Protein AF-A0A2H6IEL9-F1 (afdb_monomer)

Radius of gyration: 27.55 Å; Cα contacts (8 Å, |Δi|>4): 1570; chains: 1; bounding box: 62×49×128 Å

Sequence (530 aa):
MIEFIKCFLIVVLFSIAGIVEAHVATIDAKTCSREDVQAAIDAANDGDTVKVPAGECTWTAQVKIGEIIWTTPATYKSKRITLQGAGTDKTIITDEIPKNGREAEILLRAFGVEGKSFRITGFTIRGGATDIGWNGAIAIGGTSKSWRIDHIKFENLKTRAIRIGGNTYGVIDHNIFNLSTSAIYASYSGDSSWNSPLSLGTEEAVYMEDNVFDFASAASSASIDAGGGARYVFRYNMTNSTAINHGTETTGRSRSAFSYEVYNNTFANTQEWWSAMHFRGGTGVIFNNTLTGYGALAHVANYRDSTVFKFWGACDGTSPYDRNDGITYDSGTHSGTDASRNLVDNRREWNPDQWRGYSLHNTVTGNSGIILSNTQNTITTASNQYATSLTFNNGDGYKILRASVCLDQVGRSTGNLLSNYDPPLPQEWPQQILAPLYEWSNTLNGVNADIKSDSPHIRKNRDFYTIPDSRVGPLSALPPTCIPYEGYFATDENTLYKCTAPDTWTAYYTPYKYPHPLTVNNPPRRLRFE

Structure (mmCIF, N/CA/C/O backbone):
data_AF-A0A2H6IEL9-F1
#
_entry.id   AF-A0A2H6IEL9-F1
#
loop_
_atom_site.group_PDB
_atom_site.id
_atom_site.type_symbol
_atom_site.label_atom_id
_atom_site.label_alt_id
_atom_site.label_comp_id
_atom_site.label_asym_id
_atom_site.label_entity_id
_atom_site.label_seq_id
_atom_site.pdbx_PDB_ins_code
_atom_site.Cartn_x
_atom_site.Cartn_y
_atom_site.Cartn_z
_atom_site.occupancy
_atom_site.B_iso_or_equiv
_atom_site.auth_seq_id
_atom_site.auth_comp_id
_atom_site.auth_asym_id
_atom_site.auth_atom_id
_atom_site.pdbx_PDB_model_num
ATOM 1 N N . MET A 1 1 ? -28.987 9.474 -82.285 1.00 34.88 1 MET A N 1
ATOM 2 C CA . MET A 1 1 ? -27.638 9.964 -82.634 1.00 34.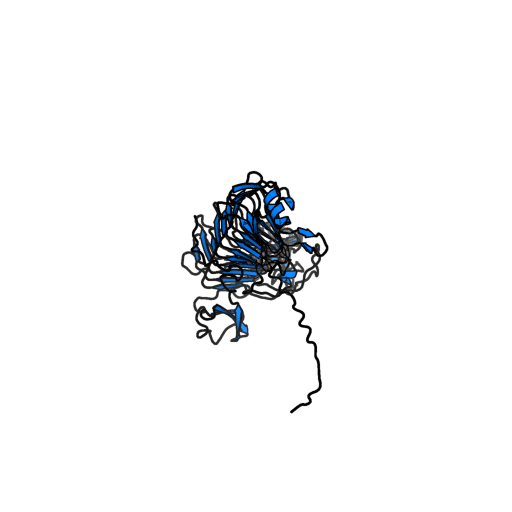88 1 MET A CA 1
ATOM 3 C C . MET A 1 1 ? -27.501 11.321 -81.967 1.00 34.88 1 MET A C 1
ATOM 5 O O . MET A 1 1 ? -28.300 12.158 -82.342 1.00 34.88 1 MET A O 1
ATOM 9 N N . ILE A 1 2 ? -26.575 11.487 -81.004 1.00 35.62 2 ILE A N 1
ATOM 10 C CA . ILE A 1 2 ? -26.086 12.787 -80.471 1.00 35.62 2 ILE A CA 1
ATOM 11 C C . ILE A 1 2 ? -27.204 13.660 -79.837 1.00 35.62 2 ILE A C 1
ATOM 13 O O . ILE A 1 2 ? -28.034 14.223 -80.533 1.00 35.62 2 ILE A O 1
ATOM 17 N N . GLU A 1 3 ? -27.408 13.633 -78.513 1.00 33.41 3 GLU A N 1
ATOM 18 C CA . GLU A 1 3 ? -26.955 14.615 -77.484 1.00 33.41 3 GLU A CA 1
ATOM 19 C C . GLU A 1 3 ? -28.117 14.766 -76.455 1.00 33.41 3 GLU A C 1
ATOM 21 O O . GLU A 1 3 ? -29.193 14.221 -76.695 1.00 33.41 3 GLU A O 1
ATOM 26 N N . PHE A 1 4 ? -28.036 15.416 -75.283 1.00 32.44 4 PHE A N 1
ATOM 27 C CA . PHE A 1 4 ? -26.963 16.147 -74.584 1.00 32.44 4 PHE A CA 1
ATOM 28 C C . PHE A 1 4 ? -27.165 15.960 -73.060 1.00 32.44 4 PHE A C 1
ATOM 30 O O . PHE A 1 4 ? -28.302 16.043 -72.596 1.00 32.44 4 PHE A O 1
ATOM 37 N N . ILE A 1 5 ? -26.104 15.808 -72.253 1.00 33.78 5 ILE A N 1
ATOM 38 C CA . ILE A 1 5 ? -26.165 15.998 -70.785 1.00 33.78 5 ILE A CA 1
ATOM 39 C C . ILE A 1 5 ? -25.068 16.983 -70.370 1.00 33.78 5 ILE A C 1
ATOM 41 O O . ILE A 1 5 ? -23.898 16.795 -70.698 1.00 33.78 5 ILE A O 1
ATOM 45 N N . LYS A 1 6 ? -25.458 18.065 -69.684 1.00 36.19 6 LYS A N 1
ATOM 46 C CA . LYS A 1 6 ? -24.548 19.129 -69.237 1.00 36.19 6 LYS A CA 1
ATOM 47 C C . LYS A 1 6 ? -23.913 18.806 -67.885 1.00 36.19 6 LYS A C 1
ATOM 49 O O . LYS A 1 6 ? -24.546 18.233 -67.005 1.00 36.19 6 LYS A O 1
ATOM 54 N N . CYS A 1 7 ? -22.664 19.238 -67.750 1.00 36.44 7 CYS A N 1
ATOM 55 C CA . CYS A 1 7 ? -21.798 19.076 -66.590 1.00 36.44 7 CYS A CA 1
ATOM 56 C C . CYS A 1 7 ? -22.432 19.478 -65.249 1.00 36.44 7 CYS A C 1
ATOM 58 O O . CYS A 1 7 ? -23.007 20.558 -65.135 1.00 36.44 7 CYS A O 1
ATOM 60 N N . PHE A 1 8 ? -22.101 18.720 -64.203 1.00 33.97 8 PHE A N 1
ATOM 61 C CA . PHE A 1 8 ? -21.690 19.306 -62.926 1.00 33.97 8 PHE A CA 1
ATOM 62 C C . PHE A 1 8 ? -20.418 18.599 -62.451 1.00 33.97 8 PHE A C 1
ATOM 64 O O . PHE A 1 8 ? -20.431 17.410 -62.146 1.00 33.97 8 PHE A O 1
ATOM 71 N N . LEU A 1 9 ? -19.299 19.326 -62.449 1.00 32.19 9 LEU A N 1
ATOM 72 C CA . LEU A 1 9 ? -18.000 18.811 -62.023 1.00 32.19 9 LEU A CA 1
ATOM 73 C C . LEU A 1 9 ? -17.809 19.141 -60.536 1.00 32.19 9 LEU A C 1
ATOM 75 O O . LEU A 1 9 ? -17.421 20.257 -60.199 1.00 32.19 9 LEU A O 1
ATOM 79 N N . ILE A 1 10 ? -18.084 18.186 -59.646 1.00 38.53 10 ILE A N 1
ATOM 80 C CA . ILE A 1 10 ? -17.691 18.294 -58.234 1.00 38.53 10 ILE A CA 1
ATOM 81 C C . ILE A 1 10 ? -16.346 17.588 -58.078 1.00 38.53 10 ILE A C 1
ATOM 83 O O . ILE A 1 10 ? -16.268 16.361 -58.068 1.00 38.53 10 ILE A O 1
ATOM 87 N N . VAL A 1 11 ? -15.275 18.375 -57.967 1.00 38.69 11 VAL A N 1
ATOM 88 C CA . VAL A 1 11 ? -13.944 17.864 -57.627 1.00 38.69 11 VAL A CA 1
ATOM 89 C C . VAL A 1 11 ? -13.924 17.550 -56.133 1.00 38.69 11 VAL A C 1
ATOM 91 O O . VAL A 1 11 ? -13.719 18.434 -55.303 1.00 38.69 11 VAL A O 1
ATOM 94 N N . VAL A 1 12 ? -14.143 16.282 -55.784 1.00 39.91 12 VAL A N 1
ATOM 95 C CA . VAL A 1 12 ? -13.892 15.787 -54.427 1.00 39.91 12 VAL A CA 1
ATOM 96 C C . VAL A 1 12 ? -12.384 15.620 -54.261 1.00 39.91 12 VAL A C 1
ATOM 98 O O . VAL A 1 12 ? -11.801 14.617 -54.669 1.00 39.91 12 VAL A O 1
ATOM 101 N N . LEU A 1 13 ? -11.747 16.627 -53.664 1.00 37.31 13 LEU A N 1
ATOM 102 C CA . LEU A 1 13 ? -10.375 16.534 -53.174 1.00 37.31 13 LEU A CA 1
ATOM 103 C C . LEU A 1 13 ? -10.335 15.547 -52.000 1.00 37.31 13 LEU A C 1
ATOM 105 O O . LEU A 1 13 ? -10.542 15.923 -50.848 1.00 37.31 13 LEU A O 1
ATOM 109 N N . PHE A 1 14 ? -10.058 14.277 -52.300 1.00 39.41 14 PHE A N 1
ATOM 110 C CA . PHE A 1 14 ? -9.622 13.316 -51.292 1.00 39.41 14 PHE A CA 1
ATOM 111 C C . PHE A 1 14 ? -8.250 13.749 -50.771 1.00 39.41 14 PHE A C 1
ATOM 113 O O . PHE A 1 14 ? -7.213 13.462 -51.370 1.00 39.41 14 PHE A O 1
ATOM 120 N N . SER A 1 15 ? -8.243 14.438 -49.632 1.00 41.94 15 SER A N 1
ATOM 121 C CA . SER A 1 15 ? -7.056 14.569 -48.800 1.00 41.94 15 SER A CA 1
ATOM 122 C C . SER A 1 15 ? -6.688 13.183 -48.272 1.00 41.94 15 SER A C 1
ATOM 124 O O . SER A 1 15 ? -7.213 12.721 -47.260 1.00 41.94 15 SER A O 1
ATOM 126 N N . ILE A 1 16 ? -5.772 12.513 -48.975 1.00 45.97 16 ILE A N 1
ATOM 127 C CA . ILE A 1 16 ? -5.085 11.324 -48.468 1.00 45.97 16 ILE A CA 1
ATOM 128 C C . ILE A 1 16 ? -4.233 11.788 -47.284 1.00 45.97 16 ILE A C 1
ATOM 130 O O . ILE A 1 16 ? -3.074 12.173 -47.433 1.00 45.97 16 ILE A O 1
ATOM 134 N N . ALA A 1 17 ? -4.836 11.790 -46.095 1.00 45.81 17 ALA A N 1
ATOM 135 C CA . ALA A 1 17 ? -4.100 11.834 -44.849 1.00 45.81 17 ALA A CA 1
ATOM 136 C C . ALA A 1 17 ? -3.273 10.548 -44.798 1.00 45.81 17 ALA A C 1
ATOM 138 O O . ALA A 1 17 ? -3.814 9.465 -44.574 1.00 45.81 17 ALA A O 1
ATOM 139 N N . GLY A 1 18 ? -1.978 10.667 -45.093 1.00 39.03 18 GLY A N 1
ATOM 140 C CA . GLY A 1 18 ? -1.058 9.545 -45.016 1.00 39.03 18 GLY A CA 1
ATOM 141 C C . GLY A 1 18 ? -1.117 8.958 -43.613 1.00 39.03 18 GLY A C 1
ATOM 142 O O . GLY A 1 18 ? -0.762 9.632 -42.646 1.00 39.03 18 GLY A O 1
ATOM 143 N N . ILE A 1 19 ? -1.579 7.712 -43.510 1.00 45.88 19 ILE A N 1
ATOM 144 C CA . ILE A 1 19 ? -1.422 6.921 -42.296 1.00 45.88 19 ILE A CA 1
ATOM 145 C C . ILE A 1 19 ? 0.081 6.693 -42.173 1.00 45.88 19 ILE A C 1
ATOM 147 O O . ILE A 1 19 ? 0.647 5.848 -42.862 1.00 45.88 19 ILE A O 1
ATOM 151 N N . VAL A 1 20 ? 0.737 7.509 -41.350 1.00 43.00 20 VAL A N 1
ATOM 152 C CA . VAL A 1 20 ? 2.128 7.277 -40.976 1.00 43.00 20 VAL A CA 1
ATOM 153 C C . VAL A 1 20 ? 2.117 6.018 -40.123 1.00 43.00 20 VAL A C 1
ATOM 155 O O . VAL A 1 20 ? 1.720 6.059 -38.958 1.00 43.00 20 VAL A O 1
ATOM 158 N N . GLU A 1 21 ? 2.509 4.891 -40.714 1.00 47.22 21 GLU A N 1
ATOM 159 C CA . GLU A 1 21 ? 2.830 3.699 -39.941 1.00 47.22 21 GLU A CA 1
ATOM 160 C C . GLU A 1 21 ? 3.919 4.086 -38.941 1.00 47.22 21 GLU A C 1
ATOM 162 O O . GLU A 1 21 ? 5.030 4.473 -39.311 1.00 47.22 21 GLU A O 1
ATOM 167 N N . ALA A 1 22 ? 3.576 4.038 -37.654 1.00 48.12 22 ALA A N 1
ATOM 168 C CA . ALA A 1 22 ? 4.526 4.277 -36.584 1.00 48.12 22 ALA A CA 1
ATOM 169 C C . ALA A 1 22 ? 5.500 3.093 -36.540 1.00 48.12 22 ALA A C 1
ATOM 171 O O . ALA A 1 22 ? 5.264 2.107 -35.840 1.00 48.12 22 ALA A O 1
ATOM 172 N N . HIS A 1 23 ? 6.576 3.183 -37.324 1.00 57.41 23 HIS A N 1
ATOM 173 C CA . HIS A 1 23 ? 7.686 2.244 -37.278 1.00 57.41 23 HIS A CA 1
ATOM 174 C C . HIS A 1 23 ? 8.280 2.236 -35.867 1.00 57.41 23 HIS A C 1
ATOM 176 O O . HIS A 1 23 ? 9.040 3.126 -35.499 1.00 57.41 23 HIS A O 1
ATOM 182 N N . VAL A 1 24 ? 7.935 1.206 -35.095 1.00 79.75 24 VAL A N 1
ATOM 183 C CA . VAL A 1 24 ? 8.606 0.868 -33.840 1.00 79.75 24 VAL A CA 1
ATOM 184 C C . VAL A 1 24 ? 10.032 0.450 -34.182 1.00 79.75 24 VAL A C 1
ATOM 186 O O . VAL A 1 24 ? 10.249 -0.641 -34.716 1.00 79.75 24 VAL A O 1
ATOM 189 N N . ALA A 1 25 ? 11.005 1.317 -33.909 1.00 91.31 25 ALA A N 1
ATOM 190 C CA . ALA A 1 25 ? 12.402 0.995 -34.134 1.00 91.31 25 ALA A CA 1
ATOM 191 C C . ALA A 1 25 ? 12.947 0.123 -32.993 1.00 91.31 25 ALA A C 1
ATOM 193 O O . ALA A 1 25 ? 12.495 0.169 -31.845 1.00 91.31 25 ALA A O 1
ATOM 194 N N . THR A 1 26 ? 13.958 -0.680 -33.317 1.00 96.56 26 THR A N 1
ATOM 195 C CA . THR A 1 26 ? 14.862 -1.257 -32.320 1.00 96.56 26 THR A CA 1
ATOM 196 C C . THR A 1 26 ? 16.135 -0.424 -32.311 1.00 96.56 26 THR A C 1
ATOM 198 O O . THR A 1 26 ? 16.706 -0.174 -33.371 1.00 96.56 26 THR A O 1
ATOM 201 N N . ILE A 1 27 ? 16.575 -0.009 -31.127 1.00 97.88 27 ILE A N 1
ATOM 202 C CA . ILE A 1 27 ? 17.833 0.707 -30.920 1.00 97.88 27 ILE A CA 1
ATOM 203 C C . ILE A 1 27 ? 18.688 -0.143 -29.992 1.00 97.88 27 ILE A C 1
ATOM 205 O O . ILE A 1 27 ? 18.388 -0.285 -28.807 1.00 97.88 27 ILE A O 1
ATOM 209 N N . ASP A 1 28 ? 19.745 -0.729 -30.542 1.00 98.19 28 ASP A N 1
ATOM 210 C CA . ASP A 1 28 ? 20.682 -1.541 -29.777 1.00 98.19 28 ASP A CA 1
ATOM 211 C C . ASP A 1 28 ? 21.692 -0.631 -29.054 1.00 98.19 28 ASP A C 1
ATOM 213 O O . ASP A 1 28 ? 22.429 0.139 -29.676 1.00 98.19 28 ASP A O 1
ATOM 217 N N . ALA A 1 29 ? 21.745 -0.721 -27.724 1.00 98.56 29 ALA A N 1
ATOM 218 C CA . ALA A 1 29 ? 22.847 -0.177 -26.942 1.00 98.56 29 ALA A CA 1
ATOM 219 C C . ALA A 1 29 ? 24.124 -0.971 -27.265 1.00 98.56 29 ALA A C 1
ATOM 221 O O . ALA A 1 29 ? 24.096 -2.198 -27.353 1.00 98.56 29 ALA A O 1
ATOM 222 N N . LYS A 1 30 ? 25.264 -0.290 -27.438 1.00 98.31 30 LYS A N 1
ATOM 223 C CA . LYS A 1 30 ? 26.512 -0.953 -27.872 1.00 98.31 30 LYS A CA 1
ATOM 224 C C . LYS A 1 30 ? 27.025 -1.973 -26.853 1.00 98.31 30 LYS A C 1
ATOM 226 O O . LYS A 1 30 ? 27.619 -2.977 -27.233 1.00 98.31 30 LYS A O 1
ATOM 231 N N . THR A 1 31 ? 26.804 -1.705 -25.568 1.00 98.62 31 THR A N 1
ATOM 232 C CA . THR A 1 31 ? 27.129 -2.580 -24.437 1.00 98.62 31 THR A CA 1
ATOM 233 C C . THR A 1 31 ? 26.056 -2.431 -23.351 1.00 98.62 31 THR A C 1
ATOM 235 O O . THR A 1 31 ? 25.158 -1.597 -23.469 1.00 98.62 31 THR A O 1
ATOM 238 N N . CYS A 1 32 ? 26.157 -3.200 -22.263 1.00 98.50 32 CYS A N 1
ATOM 239 C CA . CYS A 1 32 ? 25.365 -2.966 -21.051 1.00 98.50 32 CYS A CA 1
ATOM 240 C C . CYS A 1 32 ? 25.847 -1.768 -20.205 1.00 98.50 32 CYS A C 1
ATOM 242 O O . CYS A 1 32 ? 25.329 -1.557 -19.105 1.00 98.50 32 CYS A O 1
ATOM 244 N N . SER A 1 33 ? 26.855 -1.008 -20.662 1.00 98.50 33 SER A N 1
ATOM 245 C CA . SER A 1 33 ? 27.382 0.134 -19.913 1.00 98.50 33 SER A CA 1
ATOM 246 C C . SER A 1 33 ? 26.310 1.204 -19.731 1.00 98.50 33 SER A C 1
ATOM 248 O O . SER A 1 33 ? 25.435 1.400 -20.578 1.00 98.50 33 SER A O 1
ATOM 250 N N . ARG A 1 34 ? 26.388 1.918 -18.610 1.00 97.94 34 ARG A N 1
ATOM 251 C CA . ARG A 1 34 ? 25.433 2.967 -18.259 1.00 97.94 34 ARG A CA 1
ATOM 252 C C . ARG A 1 34 ? 25.368 4.051 -19.343 1.00 97.94 34 ARG A C 1
ATOM 254 O O . ARG A 1 34 ? 24.288 4.542 -19.665 1.00 97.94 34 ARG A O 1
ATOM 261 N N . GLU A 1 35 ? 26.516 4.397 -19.915 1.00 98.50 35 GLU A N 1
ATOM 262 C CA . GLU A 1 35 ? 26.685 5.397 -20.972 1.00 98.50 35 GLU A CA 1
ATOM 263 C C . GLU A 1 35 ? 26.018 4.966 -22.283 1.00 98.50 35 GLU A C 1
ATOM 265 O O . GLU A 1 35 ? 25.249 5.743 -22.849 1.00 98.50 35 GLU A O 1
ATOM 270 N N . ASP A 1 36 ? 26.262 3.736 -22.750 1.00 98.75 36 ASP A N 1
ATOM 271 C CA . ASP A 1 36 ? 25.663 3.232 -23.993 1.00 98.75 36 ASP A CA 1
ATOM 272 C C . ASP A 1 36 ? 24.147 3.043 -23.861 1.00 98.75 36 ASP A C 1
ATOM 274 O O . ASP A 1 36 ? 23.402 3.351 -24.794 1.00 98.75 36 ASP A O 1
ATOM 278 N N . VAL A 1 37 ? 23.677 2.578 -22.698 1.00 98.75 37 VAL A N 1
ATOM 279 C CA . VAL A 1 37 ? 22.245 2.417 -22.413 1.00 98.75 37 VAL A CA 1
ATOM 280 C C . VAL A 1 37 ? 21.544 3.775 -22.354 1.00 98.75 37 VAL A C 1
ATOM 282 O O . VAL A 1 37 ? 20.491 3.935 -22.972 1.00 98.75 37 VAL A O 1
ATOM 285 N N . GLN A 1 38 ? 22.129 4.779 -21.688 1.00 98.44 38 GLN A N 1
ATOM 286 C CA . GLN A 1 38 ? 21.562 6.131 -21.688 1.00 98.44 38 GLN A CA 1
ATOM 287 C C . GLN A 1 38 ? 21.563 6.738 -23.097 1.00 98.44 38 GLN A C 1
ATOM 289 O O . GLN A 1 38 ? 20.543 7.277 -23.510 1.00 98.44 38 GLN A O 1
ATOM 294 N N . ALA A 1 39 ? 22.646 6.594 -23.867 1.00 98.56 39 ALA A N 1
ATOM 295 C CA . ALA A 1 39 ? 22.715 7.107 -25.237 1.00 98.56 39 ALA A CA 1
ATOM 296 C C . ALA A 1 39 ? 21.650 6.476 -26.158 1.00 98.56 39 ALA A C 1
ATOM 298 O O . ALA A 1 39 ? 21.043 7.176 -26.971 1.00 98.56 39 ALA A O 1
ATOM 299 N N . ALA A 1 40 ? 21.376 5.176 -26.005 1.00 98.56 40 ALA A N 1
ATOM 300 C CA . ALA A 1 40 ? 20.308 4.494 -26.733 1.00 98.56 40 ALA A CA 1
ATOM 301 C C . ALA A 1 40 ? 18.906 4.976 -26.305 1.00 98.56 40 ALA A C 1
ATOM 303 O O . ALA A 1 40 ? 18.053 5.220 -27.158 1.00 98.56 40 ALA A O 1
ATOM 304 N N . ILE A 1 41 ? 18.675 5.191 -25.002 1.00 98.25 41 ILE A N 1
ATOM 305 C CA . ILE A 1 41 ? 17.431 5.794 -24.490 1.00 98.25 41 ILE A CA 1
ATOM 306 C C . ILE A 1 41 ? 17.258 7.227 -25.001 1.00 98.25 41 ILE A C 1
ATOM 308 O O . ILE A 1 41 ? 16.149 7.608 -25.374 1.00 98.25 41 ILE A O 1
ATOM 312 N N . ASP A 1 42 ? 18.326 8.019 -25.062 1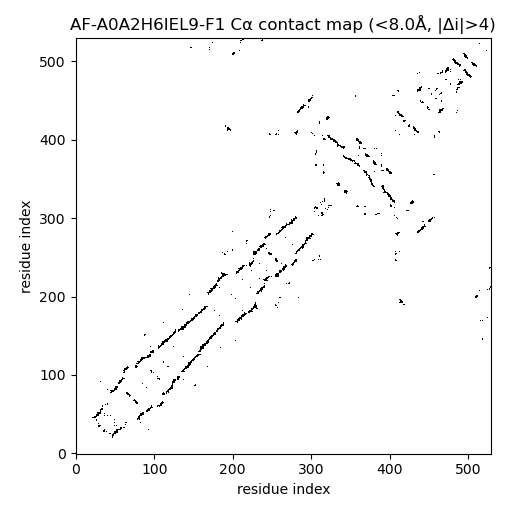.00 97.25 42 ASP A N 1
ATOM 313 C CA . ASP A 1 42 ? 18.295 9.408 -25.525 1.00 97.25 42 ASP A CA 1
ATOM 314 C C . ASP A 1 42 ? 17.981 9.497 -27.026 1.00 97.25 42 ASP A C 1
ATOM 316 O O . ASP A 1 42 ? 17.204 10.369 -27.425 1.00 97.25 42 ASP A O 1
ATOM 320 N N . ALA A 1 43 ? 18.466 8.542 -27.828 1.00 96.75 43 ALA A N 1
ATOM 321 C CA . ALA A 1 43 ? 18.144 8.400 -29.250 1.00 96.75 43 ALA A CA 1
ATOM 322 C C . ALA A 1 43 ? 16.715 7.884 -29.536 1.00 96.75 43 ALA A C 1
ATOM 324 O O . ALA A 1 43 ? 16.187 8.137 -30.618 1.00 96.75 43 ALA A O 1
ATOM 325 N N . ALA A 1 44 ? 16.082 7.181 -28.590 1.00 97.06 44 ALA A N 1
ATOM 326 C CA . ALA A 1 44 ? 14.779 6.540 -28.790 1.00 97.06 44 ALA A CA 1
ATOM 327 C C . ALA A 1 44 ? 13.588 7.505 -28.891 1.00 97.06 44 ALA A C 1
ATOM 329 O O . ALA A 1 44 ? 13.493 8.491 -28.154 1.00 97.06 44 ALA A O 1
ATOM 330 N N . ASN A 1 45 ? 12.630 7.176 -29.753 1.00 95.00 45 ASN A N 1
ATOM 331 C CA . ASN A 1 45 ? 11.356 7.870 -29.916 1.00 95.00 45 ASN A CA 1
ATOM 332 C C . ASN A 1 45 ? 10.218 7.131 -29.192 1.00 95.00 45 ASN A C 1
ATOM 334 O O . ASN A 1 45 ? 10.378 6.024 -28.678 1.00 95.00 45 ASN A O 1
ATOM 338 N N . ASP A 1 46 ? 9.041 7.757 -29.132 1.00 95.31 46 ASP A N 1
ATOM 339 C CA . ASP A 1 46 ? 7.847 7.114 -28.582 1.00 95.31 46 ASP A CA 1
ATOM 340 C C . ASP A 1 46 ? 7.406 5.934 -29.465 1.00 95.31 46 ASP A C 1
ATOM 342 O O . ASP A 1 46 ? 6.997 6.115 -30.608 1.00 95.31 46 ASP A O 1
ATOM 346 N N . GLY A 1 47 ? 7.423 4.730 -28.896 1.00 94.75 47 GLY A N 1
ATOM 347 C CA . GLY A 1 47 ? 7.141 3.459 -29.561 1.00 94.75 47 GLY A CA 1
ATOM 348 C C . GLY A 1 47 ? 8.333 2.500 -29.543 1.00 94.75 47 GLY A C 1
ATOM 349 O O . GLY A 1 47 ? 8.116 1.291 -29.533 1.00 94.75 47 GLY A O 1
ATOM 350 N N . ASP A 1 48 ? 9.562 3.019 -29.488 1.00 97.56 48 ASP A N 1
ATOM 351 C CA . ASP A 1 48 ? 10.782 2.244 -29.733 1.00 97.56 48 ASP A CA 1
ATOM 352 C C . ASP A 1 48 ? 11.123 1.231 -28.625 1.00 97.56 48 ASP A C 1
ATOM 354 O O . ASP A 1 48 ? 10.751 1.362 -27.452 1.00 97.56 48 ASP A O 1
ATOM 358 N N . THR A 1 49 ? 11.899 0.214 -29.005 1.00 98.12 49 THR A N 1
ATOM 359 C CA . THR A 1 49 ? 12.537 -0.724 -28.074 1.00 98.12 49 THR A CA 1
ATOM 360 C C . THR A 1 49 ? 14.038 -0.463 -28.009 1.00 98.12 49 THR A C 1
ATOM 362 O O . THR A 1 49 ? 14.747 -0.648 -28.996 1.00 98.12 49 THR A O 1
ATOM 365 N N . VAL A 1 50 ? 14.533 -0.090 -26.830 1.00 98.62 50 VAL A N 1
ATOM 366 C CA . VAL A 1 50 ? 15.965 -0.047 -26.525 1.00 98.62 50 VAL A CA 1
ATOM 367 C C . VAL A 1 50 ? 16.397 -1.435 -26.072 1.00 98.62 50 VAL A C 1
ATOM 369 O O . VAL A 1 50 ? 15.966 -1.898 -25.013 1.00 98.62 50 VAL A O 1
ATOM 372 N N . LYS A 1 51 ? 17.244 -2.099 -26.860 1.00 98.56 51 LYS A N 1
ATOM 373 C CA . LYS A 1 51 ? 17.819 -3.399 -26.504 1.00 98.56 51 LYS A CA 1
ATOM 374 C C . LYS A 1 51 ? 19.183 -3.221 -25.865 1.00 98.56 51 LYS A C 1
ATOM 376 O O . LYS A 1 51 ? 20.065 -2.583 -26.428 1.00 98.56 51 LYS A O 1
ATOM 381 N N . VAL A 1 52 ? 19.362 -3.826 -24.701 1.00 98.81 52 VAL A N 1
ATOM 382 C CA . VAL A 1 52 ? 20.634 -3.900 -23.991 1.00 98.81 52 VAL A CA 1
ATOM 383 C C . VAL A 1 52 ? 21.203 -5.306 -24.197 1.00 98.81 52 VAL A C 1
ATOM 385 O O . VAL A 1 52 ? 20.511 -6.283 -23.895 1.00 98.81 52 VAL A O 1
ATOM 388 N N . PRO A 1 53 ? 22.427 -5.451 -24.735 1.00 98.56 53 PRO A N 1
ATOM 389 C CA . PRO A 1 53 ? 22.998 -6.757 -25.036 1.00 98.56 53 PRO A CA 1
ATOM 390 C C . PRO A 1 53 ? 23.283 -7.564 -23.764 1.00 98.56 53 PRO A C 1
ATOM 392 O O . PRO A 1 53 ? 23.279 -7.045 -22.642 1.00 98.56 53 PRO A O 1
ATOM 395 N N . ALA A 1 54 ? 23.548 -8.858 -23.947 1.00 98.69 54 ALA A N 1
ATOM 396 C CA . ALA A 1 54 ? 24.060 -9.698 -22.874 1.00 98.69 54 ALA A CA 1
ATOM 397 C C . ALA A 1 54 ? 25.445 -9.201 -22.424 1.00 98.69 54 ALA A C 1
ATOM 399 O O . ALA A 1 54 ? 26.248 -8.745 -23.240 1.00 98.69 54 ALA A O 1
ATOM 400 N N . GLY A 1 55 ? 25.711 -9.293 -21.128 1.00 98.31 55 GLY A N 1
ATOM 401 C CA . GLY A 1 55 ? 26.914 -8.785 -20.489 1.00 98.31 55 GLY A CA 1
ATOM 402 C C . GLY A 1 55 ? 26.681 -8.485 -19.012 1.00 98.31 55 GLY A C 1
ATOM 403 O O . GLY A 1 55 ? 25.544 -8.370 -18.551 1.00 98.31 55 GLY A O 1
ATOM 404 N N . GLU A 1 56 ? 27.781 -8.344 -18.284 1.00 98.56 56 GLU A N 1
ATOM 405 C CA . GLU A 1 56 ? 27.800 -7.953 -16.880 1.00 98.56 56 GLU A CA 1
ATOM 406 C C . GLU A 1 56 ? 28.411 -6.556 -16.774 1.00 98.56 56 GLU A C 1
ATOM 408 O O . GLU A 1 56 ? 29.544 -6.332 -17.205 1.00 98.56 56 GLU A O 1
ATOM 413 N N . CYS A 1 57 ? 27.644 -5.604 -16.246 1.00 98.62 57 CYS A N 1
ATOM 414 C CA . CYS A 1 57 ? 28.048 -4.209 -16.149 1.00 98.62 57 CYS A CA 1
ATOM 415 C C . CYS A 1 57 ? 27.784 -3.647 -14.753 1.00 98.62 57 CYS A C 1
ATOM 417 O O . CYS A 1 57 ? 26.767 -3.929 -14.122 1.00 98.62 57 CYS A O 1
ATOM 419 N N . THR A 1 58 ? 28.689 -2.790 -14.293 1.00 98.06 58 THR A N 1
ATOM 420 C CA . THR A 1 58 ? 28.545 -2.040 -13.043 1.00 98.06 58 THR A CA 1
ATOM 421 C C . THR A 1 58 ? 28.127 -0.615 -13.368 1.00 98.06 58 THR A C 1
ATOM 423 O O . THR A 1 58 ? 28.777 0.048 -14.177 1.00 98.06 58 THR A O 1
ATOM 426 N N . TRP A 1 59 ? 27.048 -0.132 -12.756 1.00 97.50 59 TRP A N 1
ATOM 427 C CA . TRP A 1 59 ? 26.584 1.245 -12.925 1.00 97.50 59 TRP A CA 1
ATOM 428 C C . TRP A 1 59 ? 26.862 2.036 -11.647 1.00 97.50 59 TRP A C 1
ATOM 430 O O . TRP A 1 59 ? 26.336 1.727 -10.581 1.00 97.50 59 TRP A O 1
ATOM 440 N N . THR A 1 60 ? 27.677 3.082 -11.774 1.00 94.38 60 THR A N 1
ATOM 441 C CA . THR A 1 60 ? 28.021 4.032 -10.698 1.00 94.38 60 THR A CA 1
ATOM 442 C C . THR A 1 60 ? 27.259 5.358 -10.809 1.00 94.38 60 THR A C 1
ATOM 444 O O . THR A 1 60 ? 27.454 6.273 -10.010 1.00 94.38 60 THR A O 1
ATOM 447 N N . ALA A 1 61 ? 26.370 5.468 -11.801 1.00 93.25 61 ALA A N 1
ATOM 448 C CA . ALA A 1 61 ? 25.513 6.618 -12.052 1.00 93.25 61 ALA A CA 1
ATOM 449 C C . ALA A 1 61 ? 24.145 6.174 -12.596 1.00 93.25 61 ALA A C 1
ATOM 451 O O . ALA A 1 61 ? 23.992 5.082 -13.134 1.00 93.25 61 ALA A O 1
ATOM 452 N N . GLN A 1 62 ? 23.146 7.043 -12.470 1.00 94.50 62 GLN A N 1
ATOM 453 C CA . GLN A 1 62 ? 21.756 6.758 -12.831 1.00 94.50 62 GLN A CA 1
ATOM 454 C C . GLN A 1 62 ? 21.532 6.641 -14.350 1.00 94.50 62 GLN A C 1
ATOM 456 O O . GLN A 1 62 ? 22.037 7.460 -15.130 1.00 94.50 62 GLN A O 1
ATOM 461 N N . VAL A 1 63 ? 20.692 5.681 -14.746 1.00 97.00 63 VAL A N 1
ATOM 462 C CA . VAL A 1 63 ? 19.989 5.650 -16.041 1.00 97.00 63 VAL A CA 1
ATOM 463 C C . VAL A 1 63 ? 18.589 6.249 -15.877 1.00 97.00 63 VAL A C 1
ATOM 465 O O . VAL A 1 63 ? 17.905 6.002 -14.881 1.00 97.00 63 VAL A O 1
ATOM 468 N N . LYS A 1 64 ? 18.149 7.047 -16.852 1.00 95.62 64 LYS A N 1
ATOM 469 C CA . LYS A 1 64 ? 16.868 7.764 -16.832 1.00 95.62 64 LYS A CA 1
ATOM 470 C C . LYS A 1 64 ? 16.016 7.473 -18.063 1.00 95.62 64 LYS A C 1
ATOM 472 O O . LYS A 1 64 ? 16.464 7.682 -19.187 1.00 95.62 64 LYS A O 1
ATOM 477 N N . ILE A 1 65 ? 14.750 7.126 -17.839 1.00 95.94 65 ILE A N 1
ATOM 478 C CA . ILE A 1 65 ? 13.681 7.168 -18.845 1.00 95.94 65 ILE A CA 1
ATOM 479 C C . ILE A 1 65 ? 12.816 8.398 -18.546 1.00 95.94 65 ILE A C 1
ATOM 481 O O . ILE A 1 65 ? 11.922 8.358 -17.701 1.00 95.94 65 ILE A O 1
ATOM 485 N N . GLY A 1 66 ? 13.094 9.507 -19.232 1.00 91.44 66 GLY A N 1
ATOM 486 C CA . GLY A 1 66 ? 12.437 10.787 -18.953 1.00 91.44 66 GLY A CA 1
ATOM 487 C C . GLY A 1 66 ? 12.975 11.501 -17.706 1.00 91.44 66 GLY A C 1
ATOM 488 O O . GLY A 1 66 ? 13.898 11.031 -17.044 1.00 91.44 66 GLY A O 1
ATOM 489 N N . GLU A 1 67 ? 12.410 12.669 -17.396 1.00 91.19 67 GLU A N 1
ATOM 490 C CA . GLU A 1 67 ? 12.883 13.566 -16.333 1.00 91.19 67 GLU A CA 1
ATOM 491 C C . GLU A 1 67 ? 11.735 14.345 -15.677 1.00 91.19 67 GLU A C 1
ATOM 493 O O . GLU A 1 67 ? 10.745 14.678 -16.329 1.00 91.19 67 GLU A O 1
ATOM 498 N N . ILE A 1 68 ? 11.899 14.705 -14.402 1.00 89.50 68 ILE A N 1
ATOM 499 C CA . ILE A 1 68 ? 11.051 15.691 -13.722 1.00 89.50 68 ILE A CA 1
ATOM 500 C C . ILE A 1 68 ? 11.517 17.115 -14.040 1.00 89.50 68 ILE A C 1
ATOM 502 O O . ILE A 1 68 ? 12.710 17.414 -14.043 1.00 89.50 68 ILE A O 1
ATOM 506 N N . ILE A 1 69 ? 10.558 18.007 -14.269 1.00 89.69 69 ILE A N 1
ATOM 507 C CA . ILE A 1 69 ? 10.754 19.449 -14.377 1.00 89.69 69 ILE A CA 1
ATOM 508 C C . ILE A 1 69 ? 10.170 20.077 -13.109 1.00 89.69 69 ILE A C 1
ATOM 510 O O . ILE A 1 69 ? 8.952 20.086 -12.902 1.00 89.69 69 ILE A O 1
ATOM 514 N N . TRP A 1 70 ? 11.045 20.619 -12.263 1.00 85.81 70 TRP A N 1
ATOM 515 C CA . TRP A 1 70 ? 10.677 21.250 -10.995 1.00 85.81 70 TRP A CA 1
ATOM 516 C C . TRP A 1 70 ? 9.900 22.551 -11.224 1.00 85.81 70 TRP A C 1
ATOM 518 O O . TRP A 1 70 ? 10.454 23.632 -11.397 1.00 85.81 70 TRP A O 1
ATOM 528 N N . THR A 1 71 ? 8.585 22.391 -11.253 1.00 85.56 71 THR A N 1
ATOM 529 C CA . THR A 1 71 ? 7.547 23.411 -11.420 1.00 85.56 71 THR A CA 1
ATOM 530 C C . THR A 1 71 ? 6.506 23.212 -10.313 1.00 85.56 71 THR A C 1
ATOM 532 O O . THR A 1 71 ? 6.562 22.214 -9.589 1.00 85.56 71 THR A O 1
ATOM 535 N N . THR A 1 72 ? 5.566 24.146 -10.150 1.00 79.25 72 THR A N 1
ATOM 536 C CA . THR A 1 72 ? 4.492 24.039 -9.148 1.00 79.25 72 THR A CA 1
ATOM 537 C C . THR A 1 72 ? 3.132 24.126 -9.851 1.00 79.25 72 THR A C 1
ATOM 539 O O . THR A 1 72 ? 2.729 25.234 -10.201 1.00 79.25 72 THR A O 1
ATOM 542 N N . PRO A 1 73 ? 2.416 23.003 -10.073 1.00 78.75 73 PRO A N 1
ATOM 543 C CA . PRO A 1 73 ? 2.814 21.614 -9.801 1.00 78.75 73 PRO A CA 1
ATOM 544 C C . PRO A 1 73 ? 3.942 21.129 -10.726 1.00 78.75 73 PRO A C 1
ATOM 546 O O . PRO A 1 73 ? 4.181 21.711 -11.783 1.00 78.75 73 PRO A O 1
ATOM 549 N N . ALA A 1 74 ? 4.629 20.053 -10.332 1.00 83.19 74 ALA A N 1
ATOM 550 C CA . ALA A 1 74 ? 5.725 19.493 -11.119 1.00 83.19 74 ALA A CA 1
ATOM 551 C C . ALA A 1 74 ? 5.220 18.868 -12.427 1.00 83.19 74 ALA A C 1
ATOM 553 O O . ALA A 1 74 ? 4.170 18.223 -12.461 1.00 83.19 74 ALA A O 1
ATOM 554 N N . THR A 1 75 ? 6.005 19.022 -13.490 1.00 89.38 75 THR A N 1
ATOM 555 C CA . THR A 1 75 ? 5.734 18.464 -14.820 1.00 89.38 75 THR A CA 1
ATOM 556 C C . THR A 1 75 ? 6.805 17.439 -15.190 1.00 89.38 75 THR A C 1
ATOM 558 O O . THR A 1 75 ? 7.858 17.372 -14.556 1.00 89.38 75 THR A O 1
ATOM 561 N N . TYR A 1 76 ? 6.542 16.593 -16.188 1.00 90.75 76 TYR A N 1
ATOM 562 C CA . TYR A 1 76 ? 7.404 15.453 -16.511 1.00 90.75 76 TYR A CA 1
ATOM 563 C C . TYR A 1 76 ? 7.646 15.348 -18.016 1.00 90.75 76 TYR A C 1
ATOM 565 O O . TYR A 1 76 ? 6.713 15.435 -18.814 1.00 90.75 76 TYR A O 1
ATOM 573 N N . LYS A 1 77 ? 8.896 15.095 -18.403 1.00 90.88 77 LYS A N 1
ATOM 574 C CA . LYS A 1 77 ? 9.247 14.550 -19.718 1.00 90.88 77 LYS A CA 1
ATOM 575 C C . LYS A 1 77 ? 9.238 13.033 -19.610 1.00 90.88 77 LYS A C 1
ATOM 577 O O . LYS A 1 77 ? 9.816 12.490 -18.675 1.00 90.88 77 LYS A O 1
ATOM 582 N N . SER A 1 78 ? 8.640 12.353 -20.579 1.00 92.12 78 SER A N 1
ATOM 583 C CA . SER A 1 78 ? 8.564 10.891 -20.619 1.00 92.12 78 SER A CA 1
ATOM 584 C C . SER A 1 78 ? 8.731 10.372 -22.045 1.00 92.12 78 SER A C 1
ATOM 586 O O . SER A 1 78 ? 8.365 11.052 -23.013 1.00 92.12 78 SER A O 1
ATOM 588 N N . LYS A 1 79 ? 9.276 9.158 -22.162 1.00 93.06 79 LYS A N 1
ATOM 589 C CA . LYS A 1 79 ? 9.403 8.411 -23.419 1.00 93.06 79 LYS A CA 1
ATOM 590 C C . LYS A 1 79 ? 8.575 7.132 -23.340 1.00 93.06 79 LYS A C 1
ATOM 592 O O . LYS A 1 79 ? 8.664 6.400 -22.356 1.00 93.06 79 LYS A O 1
ATOM 597 N N . ARG A 1 80 ? 7.782 6.860 -24.375 1.00 95.38 80 ARG A N 1
ATOM 598 C CA . ARG A 1 80 ? 6.961 5.653 -24.510 1.00 95.38 80 ARG A CA 1
ATOM 599 C C . ARG A 1 80 ? 7.808 4.496 -25.057 1.00 95.38 80 ARG A C 1
ATOM 601 O O . ARG A 1 80 ? 7.636 4.125 -26.211 1.00 95.38 80 ARG A O 1
ATOM 608 N N . ILE A 1 81 ? 8.748 3.970 -24.275 1.00 97.25 81 ILE A N 1
ATOM 609 C CA . ILE A 1 81 ? 9.713 2.958 -24.753 1.00 97.25 81 ILE A CA 1
ATOM 610 C C . ILE A 1 81 ? 9.628 1.632 -23.998 1.00 97.25 81 ILE A C 1
ATOM 612 O O . ILE A 1 81 ? 9.198 1.579 -22.844 1.00 97.25 81 ILE A O 1
ATOM 616 N N . THR A 1 82 ? 10.103 0.565 -24.640 1.00 98.00 82 THR A N 1
ATOM 617 C CA . THR A 1 82 ? 10.505 -0.668 -23.949 1.00 98.00 82 THR A CA 1
ATOM 618 C C . THR A 1 82 ? 12.019 -0.661 -23.765 1.00 98.00 82 THR A C 1
ATOM 620 O O . THR A 1 82 ? 12.748 -0.645 -24.749 1.00 98.00 82 THR A O 1
ATOM 623 N N . LEU A 1 83 ? 12.501 -0.699 -22.525 1.00 98.69 83 LEU A N 1
ATOM 624 C CA . LEU A 1 83 ? 13.899 -0.974 -22.203 1.00 98.69 83 LEU A CA 1
ATOM 625 C C . LEU A 1 83 ? 14.039 -2.471 -21.901 1.00 98.69 83 LEU A C 1
ATOM 627 O O . LEU A 1 83 ? 13.484 -2.962 -20.916 1.00 98.69 83 LEU A O 1
ATOM 631 N N . GLN A 1 84 ? 14.747 -3.191 -22.766 1.00 98.69 84 GLN A N 1
ATOM 632 C CA . GLN A 1 84 ? 14.822 -4.650 -22.769 1.00 98.69 84 GLN A CA 1
ATOM 633 C C . GLN A 1 84 ? 16.272 -5.127 -22.672 1.00 98.69 84 GLN A C 1
ATOM 635 O O . GLN A 1 84 ? 17.051 -4.909 -23.595 1.00 98.69 84 GLN A O 1
ATOM 640 N N . GLY A 1 85 ? 16.626 -5.827 -21.597 1.00 98.69 85 GLY A N 1
ATOM 641 C CA . GLY A 1 85 ? 17.850 -6.627 -21.549 1.00 98.69 85 GLY A CA 1
ATOM 642 C C . GLY A 1 85 ? 17.713 -7.932 -22.342 1.00 98.69 85 GLY A C 1
ATOM 643 O O . GLY A 1 85 ? 16.616 -8.338 -22.735 1.00 98.69 85 GLY A O 1
ATOM 644 N N . ALA A 1 86 ? 18.829 -8.625 -22.564 1.00 98.31 86 ALA A N 1
ATOM 645 C CA . ALA A 1 86 ? 18.879 -9.895 -23.295 1.00 98.31 86 ALA A CA 1
ATOM 646 C C . ALA A 1 86 ? 18.222 -11.078 -22.547 1.00 98.31 86 ALA A C 1
ATOM 648 O O . ALA A 1 86 ? 18.161 -12.193 -23.079 1.00 98.31 86 ALA A O 1
ATOM 649 N N . GLY A 1 87 ? 17.745 -10.847 -21.322 1.00 97.06 87 GLY A N 1
ATOM 650 C CA . GLY A 1 87 ? 17.072 -11.804 -20.454 1.00 97.06 87 GLY A CA 1
ATOM 651 C C . GLY A 1 87 ? 17.665 -11.825 -19.046 1.00 97.06 87 GLY A C 1
ATOM 652 O O . GLY A 1 87 ? 18.805 -11.407 -18.818 1.00 97.06 87 GLY A O 1
ATOM 653 N N . THR A 1 88 ? 16.885 -12.365 -18.111 1.00 96.12 88 THR A N 1
ATOM 654 C CA . THR A 1 88 ? 17.350 -12.742 -16.773 1.00 96.12 88 THR A CA 1
ATOM 655 C C . THR A 1 88 ? 18.631 -13.572 -16.871 1.00 96.12 88 THR A C 1
ATOM 657 O O . THR A 1 88 ? 18.757 -14.435 -17.743 1.00 96.12 88 THR A O 1
ATOM 660 N N . ASP A 1 89 ? 19.594 -13.242 -16.016 1.00 97.31 89 ASP A N 1
ATOM 661 C CA . ASP A 1 89 ? 20.941 -13.820 -15.919 1.00 97.31 89 ASP A CA 1
ATOM 662 C C . ASP A 1 89 ? 21.776 -13.744 -17.219 1.00 97.31 89 ASP A C 1
ATOM 664 O O . ASP A 1 89 ? 22.790 -14.425 -17.366 1.00 97.31 89 ASP A O 1
ATOM 668 N N . LYS A 1 90 ? 21.386 -12.867 -18.161 1.00 98.50 90 LYS A N 1
ATOM 669 C CA . LYS A 1 90 ? 22.148 -12.545 -19.385 1.00 98.50 90 LYS A CA 1
ATOM 670 C C . LYS A 1 90 ? 22.590 -11.091 -19.447 1.00 98.50 90 LYS A C 1
ATOM 672 O O . LYS A 1 90 ? 23.721 -10.833 -19.842 1.00 98.50 90 LYS A O 1
ATOM 677 N N . THR A 1 91 ? 21.722 -10.149 -19.079 1.00 98.75 91 THR A N 1
ATOM 678 C CA . THR A 1 91 ? 22.097 -8.739 -18.886 1.00 98.75 91 THR A CA 1
ATOM 679 C C . THR A 1 91 ? 22.063 -8.445 -17.392 1.00 98.75 91 THR A C 1
ATOM 681 O O . THR A 1 91 ? 20.990 -8.260 -16.815 1.00 98.75 91 THR A O 1
ATOM 684 N N . ILE A 1 92 ? 23.241 -8.457 -16.768 1.00 98.81 92 ILE A N 1
ATOM 685 C CA . ILE A 1 92 ? 23.423 -8.347 -15.318 1.00 98.81 92 ILE A CA 1
ATOM 686 C C . ILE A 1 92 ? 23.946 -6.947 -14.995 1.00 98.81 92 ILE A C 1
ATOM 688 O O . ILE A 1 92 ? 25.028 -6.568 -15.444 1.00 98.81 92 ILE A O 1
ATOM 692 N N . ILE A 1 93 ? 23.190 -6.186 -14.206 1.00 98.75 93 ILE A N 1
ATOM 693 C CA . ILE A 1 93 ? 23.559 -4.843 -13.755 1.00 98.75 93 ILE A CA 1
ATOM 694 C C . ILE A 1 93 ? 23.865 -4.879 -12.256 1.00 98.75 93 ILE A C 1
ATOM 696 O O . ILE A 1 93 ? 23.000 -5.225 -11.450 1.00 98.75 93 ILE A O 1
ATOM 700 N N . THR A 1 94 ? 25.087 -4.501 -11.879 1.00 98.25 94 THR A N 1
ATOM 701 C CA . THR A 1 94 ? 25.484 -4.310 -10.475 1.00 98.25 94 THR A CA 1
ATOM 702 C C . THR A 1 94 ? 25.330 -2.839 -10.088 1.00 98.25 94 THR A C 1
ATOM 704 O O . THR A 1 94 ? 25.903 -1.964 -10.742 1.00 98.25 94 THR A O 1
ATOM 707 N N . ASP A 1 95 ? 24.564 -2.572 -9.031 1.00 95.94 95 ASP A N 1
ATOM 708 C CA . ASP A 1 95 ? 24.346 -1.236 -8.474 1.00 95.94 95 ASP A CA 1
ATOM 709 C C . ASP A 1 95 ? 25.523 -0.819 -7.580 1.00 95.94 95 ASP A C 1
ATOM 711 O O . ASP A 1 95 ? 25.661 -1.287 -6.450 1.00 95.94 95 ASP A O 1
ATOM 715 N N . GLU A 1 96 ? 26.372 0.071 -8.095 1.00 94.25 96 GLU A N 1
ATOM 716 C CA . GLU A 1 96 ? 27.436 0.742 -7.339 1.00 94.25 96 GLU A CA 1
ATOM 717 C C . GLU A 1 96 ? 27.202 2.258 -7.284 1.00 94.25 96 GLU A C 1
ATOM 719 O O . GLU A 1 96 ? 28.132 3.066 -7.375 1.00 94.25 96 GLU A O 1
ATOM 724 N N . ILE A 1 97 ? 25.936 2.667 -7.174 1.00 91.94 97 ILE A N 1
ATOM 725 C CA . ILE A 1 97 ? 25.582 4.067 -6.964 1.00 91.94 97 ILE A CA 1
ATOM 726 C C . ILE A 1 97 ? 25.630 4.394 -5.461 1.00 91.94 97 ILE A C 1
ATOM 728 O O . ILE A 1 97 ? 24.879 3.796 -4.686 1.00 91.94 97 ILE A O 1
ATOM 732 N N . PRO A 1 98 ? 26.406 5.407 -5.026 1.00 88.69 98 PRO A N 1
ATOM 733 C CA . PRO A 1 98 ? 26.427 5.845 -3.631 1.00 88.69 98 PRO A CA 1
ATOM 734 C C . PRO A 1 98 ? 25.063 6.358 -3.138 1.00 88.69 98 PRO A C 1
ATOM 736 O O . PRO A 1 98 ? 24.495 7.295 -3.705 1.00 88.69 98 PRO A O 1
ATOM 739 N N . LYS A 1 99 ? 24.564 5.795 -2.031 1.00 86.31 99 LYS A N 1
ATOM 740 C CA . LYS A 1 99 ? 23.258 6.133 -1.438 1.00 86.31 99 LYS A CA 1
ATOM 741 C C . LYS A 1 99 ? 23.391 7.178 -0.303 1.00 86.31 99 LYS A C 1
ATOM 743 O O . LYS A 1 99 ? 23.549 6.821 0.861 1.00 86.31 99 LYS A O 1
ATOM 748 N N . ASN A 1 100 ? 23.417 8.479 -0.626 1.00 77.19 100 ASN A N 1
ATOM 749 C CA . ASN A 1 100 ? 23.856 9.563 0.285 1.00 77.19 100 ASN A CA 1
ATOM 750 C C . ASN A 1 100 ? 22.822 10.678 0.615 1.00 77.19 100 ASN A C 1
ATOM 752 O O . ASN A 1 100 ? 23.189 11.825 0.882 1.00 77.19 100 ASN A O 1
ATOM 756 N N . GLY A 1 101 ? 21.533 10.347 0.617 1.00 63.12 101 GLY A N 1
ATOM 757 C CA . GLY A 1 101 ? 20.373 11.205 0.885 1.00 63.12 101 GLY A CA 1
ATOM 758 C C . GLY A 1 101 ? 19.744 11.935 -0.321 1.00 63.12 101 GLY A C 1
ATOM 759 O O . GLY A 1 101 ? 19.113 12.970 -0.101 1.00 63.12 101 GLY A O 1
ATOM 760 N N . ARG A 1 102 ? 19.931 11.506 -1.582 1.00 64.00 102 ARG A N 1
ATOM 761 C CA . ARG A 1 102 ? 19.627 12.323 -2.792 1.00 64.00 102 ARG A CA 1
ATOM 762 C C . ARG A 1 102 ? 18.886 11.588 -3.927 1.00 64.00 102 ARG A C 1
ATOM 764 O O . ARG A 1 102 ? 18.638 10.394 -3.882 1.00 64.00 102 ARG A O 1
ATOM 771 N N . GLU A 1 103 ? 18.521 12.313 -4.991 1.00 61.28 103 GLU A N 1
ATOM 772 C CA . GLU A 1 103 ? 17.891 11.721 -6.191 1.00 61.28 103 GLU A CA 1
ATOM 773 C C . GLU A 1 103 ? 18.850 10.899 -7.068 1.00 61.28 103 GLU A C 1
ATOM 775 O O . GLU A 1 103 ? 18.412 10.071 -7.869 1.00 61.28 103 GLU A O 1
ATOM 780 N N . ALA A 1 104 ? 20.156 11.143 -6.931 1.00 61.44 104 ALA A N 1
ATOM 781 C CA . ALA A 1 104 ? 21.204 10.494 -7.715 1.00 61.44 104 ALA A CA 1
ATOM 782 C C . ALA A 1 104 ? 21.444 9.023 -7.324 1.00 61.44 104 ALA A C 1
ATOM 784 O O . ALA A 1 104 ? 22.262 8.378 -7.959 1.00 61.44 104 ALA A O 1
ATOM 785 N N . GLU A 1 105 ? 20.743 8.512 -6.307 1.00 80.88 105 GLU A N 1
ATOM 786 C CA . GLU A 1 105 ? 20.914 7.172 -5.725 1.00 80.88 105 GLU A CA 1
ATOM 787 C C . GLU A 1 105 ? 20.243 6.033 -6.489 1.00 80.88 105 GLU A C 1
ATOM 789 O O . GLU A 1 105 ? 20.550 4.866 -6.262 1.00 80.88 105 GLU A O 1
ATOM 794 N N . ILE A 1 106 ? 19.246 6.355 -7.307 1.00 91.00 106 ILE A N 1
ATOM 795 C CA . ILE A 1 106 ? 18.407 5.358 -7.972 1.00 91.00 106 ILE A CA 1
ATOM 796 C C . ILE A 1 106 ? 19.154 4.861 -9.212 1.00 91.00 106 ILE A C 1
ATOM 798 O O . ILE A 1 106 ? 19.544 5.688 -10.042 1.00 91.00 106 ILE A O 1
ATOM 802 N N . LEU A 1 107 ? 19.303 3.540 -9.352 1.00 95.56 107 LEU A N 1
ATOM 803 C CA . LEU A 1 107 ? 19.954 2.877 -10.489 1.00 95.56 107 LEU A CA 1
ATOM 804 C C . LEU A 1 107 ? 19.265 3.219 -11.812 1.00 95.56 107 LEU A C 1
ATOM 806 O O . LEU A 1 107 ? 19.903 3.680 -12.759 1.00 95.56 107 LEU A O 1
ATOM 810 N N . LEU A 1 108 ? 17.945 3.037 -11.847 1.00 96.62 108 LEU A N 1
ATOM 811 C CA . LEU A 1 108 ? 17.107 3.279 -13.014 1.00 96.62 108 LEU A CA 1
ATOM 812 C C . LEU A 1 108 ? 15.864 4.066 -12.598 1.00 96.62 108 LEU A C 1
ATOM 814 O O . LEU A 1 108 ? 15.008 3.574 -11.861 1.00 96.62 108 LEU A O 1
ATOM 818 N N . ARG A 1 109 ? 15.741 5.300 -13.084 1.00 95.00 109 ARG A N 1
ATOM 819 C CA . ARG A 1 109 ? 14.590 6.159 -12.796 1.00 95.00 109 ARG A CA 1
ATOM 820 C C . ARG A 1 109 ? 13.728 6.354 -14.035 1.00 95.00 109 ARG A C 1
ATOM 822 O O . ARG A 1 109 ? 14.231 6.795 -15.063 1.00 95.00 109 ARG A O 1
ATOM 829 N N . ALA A 1 110 ? 12.434 6.074 -13.935 1.00 95.88 110 ALA A N 1
ATOM 830 C CA . ALA A 1 110 ? 11.485 6.284 -15.024 1.00 95.88 110 ALA A CA 1
ATOM 831 C C . ALA A 1 110 ? 10.383 7.263 -14.610 1.00 95.88 110 ALA A C 1
ATOM 833 O O . ALA A 1 110 ? 9.695 7.063 -13.608 1.00 95.88 110 ALA A O 1
ATOM 834 N N . PHE A 1 111 ? 10.200 8.319 -15.398 1.00 94.81 111 PHE A N 1
ATOM 835 C CA . PHE A 1 111 ? 9.093 9.257 -15.258 1.00 94.81 111 PHE A CA 1
ATOM 836 C C . PHE A 1 111 ? 8.082 9.018 -16.373 1.00 94.81 111 PHE A C 1
ATOM 838 O O . PHE A 1 111 ? 8.375 9.227 -17.549 1.00 94.81 111 PHE A O 1
ATOM 845 N N . GLY A 1 112 ? 6.880 8.582 -16.002 1.00 94.25 112 GLY A N 1
ATOM 846 C CA . GLY A 1 112 ? 5.767 8.399 -16.926 1.00 94.25 112 GLY A CA 1
ATOM 847 C C . GLY A 1 112 ? 4.877 9.637 -17.018 1.00 94.25 112 GLY A C 1
ATOM 848 O O . GLY A 1 112 ? 4.701 10.357 -16.039 1.00 94.25 112 GLY A O 1
ATOM 849 N N . VAL A 1 113 ? 4.243 9.846 -18.169 1.00 94.50 113 VAL A N 1
ATOM 850 C CA . VAL A 1 113 ? 3.092 10.754 -18.307 1.00 94.50 113 VAL A CA 1
ATOM 851 C C . VAL A 1 113 ? 1.906 9.934 -18.795 1.00 94.50 113 VAL A C 1
ATOM 853 O O . VAL A 1 113 ? 2.080 8.950 -19.514 1.00 94.50 113 VAL A O 1
ATOM 856 N N . GLU A 1 114 ? 0.708 10.317 -18.378 1.00 94.12 114 GLU A N 1
ATOM 857 C CA . GLU A 1 114 ? -0.544 9.746 -18.869 1.00 94.12 114 GLU A CA 1
ATOM 858 C C . GLU A 1 114 ? -0.603 9.723 -20.411 1.00 94.12 114 GLU A C 1
ATOM 860 O O . GLU A 1 114 ? -0.047 10.586 -21.090 1.00 94.12 114 GLU A O 1
ATOM 865 N N . GLY A 1 115 ? -1.188 8.666 -20.978 1.00 91.94 115 GLY A N 1
ATOM 866 C CA . GLY A 1 115 ? -1.131 8.385 -22.419 1.00 91.94 115 GLY A CA 1
ATOM 867 C C . GLY A 1 115 ? 0.194 7.789 -22.929 1.00 91.94 115 GLY A C 1
ATOM 868 O O . GLY A 1 115 ? 0.208 7.228 -24.024 1.00 91.94 115 GLY A O 1
ATOM 869 N N . LYS A 1 116 ? 1.293 7.816 -22.154 1.00 93.62 116 LYS A N 1
ATOM 870 C CA . LYS A 1 116 ? 2.564 7.155 -22.510 1.00 93.62 116 LYS A CA 1
ATOM 871 C C . LYS A 1 116 ? 2.867 5.942 -21.624 1.00 93.62 116 LYS A C 1
ATOM 873 O O . LYS A 1 116 ? 3.261 6.069 -20.464 1.00 93.62 116 LYS A O 1
ATOM 878 N N . SER A 1 117 ? 2.743 4.759 -22.220 1.00 93.31 117 SER A N 1
ATOM 879 C CA . SER A 1 117 ? 3.177 3.469 -21.667 1.00 93.31 117 SER A CA 1
ATOM 880 C C . SER A 1 117 ? 4.697 3.296 -21.744 1.00 93.31 117 SER A C 1
ATOM 882 O O . SER A 1 117 ? 5.272 3.573 -22.794 1.00 93.31 117 SER A O 1
ATOM 884 N N . PHE A 1 118 ? 5.344 2.738 -20.725 1.00 96.62 118 PHE A N 1
ATOM 885 C CA . PHE A 1 118 ? 6.736 2.273 -20.830 1.00 96.62 118 PHE A CA 1
ATOM 886 C C . PHE A 1 118 ? 6.904 0.898 -20.180 1.00 96.62 118 PHE A C 1
ATOM 888 O O . PHE A 1 118 ? 6.124 0.523 -19.304 1.00 96.62 118 PHE A O 1
ATOM 895 N N . ARG A 1 119 ? 7.919 0.144 -20.606 1.00 97.94 119 ARG A N 1
ATOM 896 C CA . ARG A 1 119 ? 8.218 -1.197 -20.088 1.00 97.94 119 ARG A CA 1
ATOM 897 C C . ARG A 1 119 ? 9.698 -1.326 -19.748 1.00 97.94 119 ARG A C 1
ATOM 899 O O . ARG A 1 119 ? 10.532 -0.873 -20.526 1.00 97.94 119 ARG A O 1
ATOM 906 N N . ILE A 1 120 ? 10.025 -1.958 -18.624 1.00 98.69 120 ILE A N 1
ATOM 907 C CA . ILE A 1 120 ? 11.401 -2.326 -18.254 1.00 98.69 120 ILE A CA 1
ATOM 908 C C . ILE A 1 120 ? 11.430 -3.840 -18.045 1.00 98.69 120 ILE A C 1
ATOM 910 O O . ILE A 1 120 ? 10.642 -4.351 -17.251 1.00 98.69 120 ILE A O 1
ATOM 914 N N . THR A 1 121 ? 12.279 -4.563 -18.782 1.00 98.56 121 THR A N 1
ATOM 915 C CA . THR A 1 121 ? 12.202 -6.031 -18.814 1.00 98.56 121 THR A CA 1
ATOM 916 C C . THR A 1 121 ? 13.513 -6.747 -19.139 1.00 98.56 121 THR A C 1
ATOM 918 O O . THR A 1 121 ? 14.360 -6.206 -19.846 1.00 98.56 121 THR A O 1
ATOM 921 N N . GLY A 1 122 ? 13.670 -7.988 -18.667 1.00 98.12 122 GLY A N 1
ATOM 922 C CA . GLY A 1 122 ? 14.726 -8.901 -19.125 1.00 98.12 122 GLY A CA 1
ATOM 923 C C . GLY A 1 122 ? 16.120 -8.621 -18.560 1.00 98.12 122 GLY A C 1
ATOM 924 O O . GLY A 1 122 ? 17.100 -8.734 -19.295 1.00 98.12 122 GLY A O 1
ATOM 925 N N . PHE A 1 123 ? 16.213 -8.265 -17.278 1.00 98.81 123 PHE A N 1
ATOM 926 C CA . PHE A 1 123 ? 17.470 -7.970 -16.577 1.00 98.81 123 PHE A CA 1
ATOM 927 C C . PHE A 1 123 ? 17.662 -8.871 -15.348 1.00 98.81 123 PHE A C 1
ATOM 929 O O . PHE A 1 123 ? 16.689 -9.350 -14.763 1.00 98.81 123 PHE A O 1
ATOM 936 N N . THR A 1 124 ? 18.907 -9.009 -14.895 1.00 98.81 124 THR A N 1
ATOM 937 C CA . THR A 1 124 ? 19.205 -9.245 -13.474 1.00 98.81 124 THR A CA 1
ATOM 938 C C . THR A 1 124 ? 19.796 -7.959 -12.901 1.00 98.81 124 THR A C 1
ATOM 940 O O . THR A 1 124 ? 20.723 -7.392 -13.477 1.00 98.81 124 THR A O 1
ATOM 943 N N . ILE A 1 125 ? 19.247 -7.472 -11.791 1.00 98.50 125 ILE A N 1
ATOM 944 C CA . ILE A 1 125 ? 19.707 -6.284 -11.068 1.00 98.50 125 ILE A CA 1
ATOM 945 C C . ILE A 1 125 ? 20.171 -6.738 -9.688 1.00 98.50 125 ILE A C 1
ATOM 947 O O . ILE A 1 125 ? 19.399 -7.356 -8.954 1.00 98.50 125 ILE A O 1
ATOM 951 N N . ARG A 1 126 ? 21.417 -6.425 -9.322 1.00 96.44 126 ARG A N 1
ATOM 952 C CA . ARG A 1 126 ? 21.992 -6.861 -8.046 1.00 96.44 126 ARG A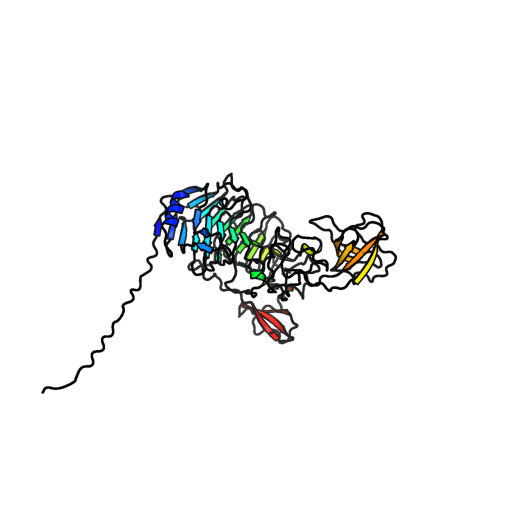 CA 1
ATOM 953 C C . ARG A 1 126 ? 22.754 -5.777 -7.295 1.00 96.44 126 ARG A C 1
ATOM 955 O O . ARG A 1 126 ? 23.317 -4.875 -7.911 1.00 96.44 126 ARG A O 1
ATOM 962 N N . GLY A 1 127 ? 22.792 -5.884 -5.969 1.00 94.62 127 GLY A N 1
ATOM 963 C CA . GLY A 1 127 ? 23.499 -4.930 -5.108 1.00 94.62 127 GLY A CA 1
ATOM 964 C C . GLY A 1 127 ? 25.022 -5.051 -5.197 1.00 94.62 127 GLY A C 1
ATOM 965 O O . GLY A 1 127 ? 25.568 -6.154 -5.168 1.00 94.62 127 GLY A O 1
ATOM 966 N N . GLY A 1 128 ? 25.712 -3.913 -5.291 1.00 93.00 128 GLY A N 1
ATOM 967 C CA . GLY A 1 128 ? 27.166 -3.797 -5.141 1.00 93.00 128 GLY A CA 1
ATOM 968 C C . GLY A 1 128 ? 27.588 -3.484 -3.702 1.00 93.00 128 GLY A C 1
ATOM 969 O O . GLY A 1 128 ? 26.811 -3.628 -2.760 1.00 93.00 128 GLY A O 1
ATOM 970 N N . ALA A 1 129 ? 28.821 -3.030 -3.494 1.00 90.69 129 ALA A N 1
ATOM 971 C CA . ALA A 1 129 ? 29.353 -2.620 -2.197 1.00 90.69 129 ALA A CA 1
ATOM 972 C C . ALA A 1 129 ? 28.672 -1.348 -1.658 1.00 90.69 129 ALA A C 1
ATOM 974 O O . ALA A 1 129 ? 28.264 -1.325 -0.493 1.00 90.69 129 ALA A O 1
ATOM 975 N N . THR A 1 130 ? 28.513 -0.325 -2.503 1.00 86.81 130 THR A N 1
ATOM 976 C CA . THR A 1 130 ? 27.986 1.007 -2.137 1.00 86.81 130 THR A CA 1
ATOM 977 C C . THR A 1 130 ? 26.458 1.098 -2.083 1.00 86.81 130 THR A C 1
ATOM 979 O O . THR A 1 130 ? 25.924 2.062 -1.528 1.00 86.81 130 THR A O 1
ATOM 982 N N . ASP A 1 131 ? 25.753 0.078 -2.578 1.00 85.25 131 ASP A N 1
ATOM 983 C CA . ASP A 1 131 ? 24.307 -0.084 -2.429 1.00 85.25 131 ASP A CA 1
ATOM 984 C C . ASP A 1 131 ? 23.930 -0.355 -0.962 1.00 85.25 131 ASP A C 1
ATOM 986 O O . ASP A 1 131 ? 23.979 -1.498 -0.502 1.00 85.25 131 ASP A O 1
ATOM 990 N N . ILE A 1 132 ? 23.645 0.710 -0.202 1.00 85.38 132 ILE A N 1
ATOM 991 C CA . ILE A 1 132 ? 23.197 0.682 1.203 1.00 85.38 132 ILE A CA 1
ATOM 992 C C . ILE A 1 132 ? 22.239 1.856 1.441 1.00 85.38 132 ILE A C 1
ATOM 994 O O . ILE A 1 132 ? 22.680 2.980 1.663 1.00 85.38 132 ILE A O 1
ATOM 998 N N . GLY A 1 133 ? 20.924 1.636 1.418 1.00 84.75 133 GLY A N 1
ATOM 999 C CA . GLY A 1 133 ? 19.968 2.737 1.571 1.00 84.75 133 GLY A CA 1
ATOM 1000 C C . GLY A 1 133 ? 18.508 2.298 1.600 1.00 84.75 133 GLY A C 1
ATOM 1001 O O . GLY A 1 133 ? 18.198 1.127 1.768 1.00 84.75 133 GLY A O 1
ATOM 1002 N N . TRP A 1 134 ? 17.586 3.249 1.430 1.00 80.25 134 TRP A N 1
ATOM 1003 C CA . TRP A 1 134 ? 16.139 2.986 1.513 1.00 80.25 134 TRP A CA 1
ATOM 1004 C C . TRP A 1 134 ? 15.373 3.221 0.202 1.00 80.25 134 TRP A C 1
ATOM 1006 O O . TRP A 1 134 ? 14.208 2.822 0.107 1.00 80.25 134 TRP A O 1
ATOM 1016 N N . ASN A 1 135 ? 15.996 3.881 -0.783 1.00 81.25 135 ASN A N 1
ATOM 1017 C CA . ASN A 1 135 ? 15.424 4.091 -2.114 1.00 81.25 135 ASN A CA 1
ATOM 1018 C C . ASN A 1 135 ? 15.255 2.764 -2.875 1.00 81.25 135 ASN A C 1
ATOM 1020 O O . ASN A 1 135 ? 15.687 1.716 -2.406 1.00 81.25 135 ASN A O 1
ATOM 1024 N N . GLY A 1 136 ? 14.576 2.806 -4.024 1.00 82.06 136 GLY A N 1
ATOM 1025 C CA . GLY A 1 136 ? 14.476 1.660 -4.931 1.00 82.06 136 GLY A CA 1
ATOM 1026 C C . GLY A 1 136 ? 15.627 1.645 -5.938 1.00 82.06 136 GLY A C 1
ATOM 1027 O O . GLY A 1 136 ? 16.002 2.717 -6.419 1.00 82.06 136 GLY A O 1
ATOM 1028 N N . ALA A 1 137 ? 16.130 0.464 -6.305 1.00 94.88 137 ALA A N 1
ATOM 1029 C CA . ALA A 1 137 ? 17.001 0.302 -7.471 1.00 94.88 137 ALA A CA 1
ATOM 1030 C C . ALA A 1 137 ? 16.287 0.817 -8.737 1.00 94.88 137 ALA A C 1
ATOM 1032 O O . ALA A 1 137 ? 16.806 1.679 -9.447 1.00 94.88 137 ALA A O 1
ATOM 1033 N N . ILE A 1 138 ? 15.036 0.395 -8.955 1.00 97.06 138 ILE A N 1
ATOM 1034 C CA . ILE A 1 138 ? 14.122 1.061 -9.890 1.00 97.06 138 ILE A CA 1
ATOM 1035 C C . ILE A 1 138 ? 13.253 2.060 -9.118 1.00 97.06 138 ILE A C 1
ATOM 1037 O O . ILE A 1 138 ? 12.648 1.707 -8.103 1.00 97.06 138 ILE A O 1
ATOM 1041 N N . ALA A 1 139 ? 13.129 3.295 -9.614 1.00 95.38 139 ALA A N 1
ATOM 1042 C CA . ALA A 1 139 ? 12.126 4.235 -9.112 1.00 95.38 139 ALA A CA 1
ATOM 1043 C C . ALA A 1 139 ? 11.219 4.780 -10.218 1.00 95.38 139 ALA A C 1
ATOM 1045 O O . ALA A 1 139 ? 11.690 5.330 -11.216 1.00 95.38 139 ALA A O 1
ATOM 1046 N N . ILE A 1 140 ? 9.910 4.679 -9.992 1.00 95.44 140 ILE A N 1
ATOM 1047 C CA . ILE A 1 140 ? 8.863 5.169 -10.887 1.00 95.44 140 ILE A CA 1
ATOM 1048 C C . ILE A 1 140 ? 8.289 6.483 -10.355 1.00 95.44 140 ILE A C 1
ATOM 1050 O O . ILE A 1 140 ? 7.985 6.604 -9.167 1.00 95.44 140 ILE A O 1
ATOM 1054 N N . GLY A 1 141 ? 8.135 7.460 -11.247 1.00 93.25 141 GLY A N 1
ATOM 1055 C CA . GLY A 1 141 ? 7.525 8.760 -10.986 1.00 93.25 141 GLY A CA 1
ATOM 1056 C C . GLY A 1 141 ? 6.505 9.166 -12.054 1.00 93.25 141 GLY A C 1
ATOM 1057 O O . GLY A 1 141 ? 6.411 8.549 -13.117 1.00 93.25 141 GLY A O 1
ATOM 1058 N N . GLY A 1 142 ? 5.797 10.269 -11.805 1.00 92.94 142 GLY A N 1
ATOM 1059 C CA . GLY A 1 142 ? 4.947 10.929 -12.799 1.00 92.94 142 GLY A CA 1
ATOM 1060 C C . GLY A 1 142 ? 3.466 10.552 -12.730 1.00 92.94 142 GLY A C 1
ATOM 1061 O O . GLY A 1 142 ? 2.921 10.387 -11.638 1.00 92.94 142 GLY A O 1
ATOM 1062 N N . THR A 1 143 ? 2.807 10.490 -13.892 1.00 93.81 143 THR A N 1
ATOM 1063 C CA . THR A 1 143 ? 1.344 10.316 -14.022 1.00 93.81 143 THR A CA 1
ATOM 1064 C C . THR A 1 143 ? 0.899 9.199 -14.974 1.00 93.81 143 THR A C 1
ATOM 1066 O O . THR A 1 143 ? -0.292 9.060 -15.233 1.00 93.81 143 THR A O 1
ATOM 1069 N N . SER A 1 144 ? 1.820 8.396 -15.523 1.00 94.94 144 SER A N 1
ATOM 1070 C CA . SER A 1 144 ? 1.438 7.313 -16.449 1.00 94.94 144 SER A CA 1
ATOM 1071 C C . SER A 1 144 ? 0.554 6.267 -15.770 1.00 94.94 144 SER A C 1
ATOM 1073 O O . SER A 1 144 ? 0.795 5.890 -14.628 1.00 94.94 144 SER A O 1
ATOM 1075 N N . LYS A 1 145 ? -0.463 5.789 -16.488 1.00 94.31 145 LYS A N 1
ATOM 1076 C CA . LYS A 1 145 ? -1.410 4.758 -16.034 1.00 94.31 145 LYS A CA 1
ATOM 1077 C C . LYS A 1 145 ? -1.203 3.411 -16.745 1.00 94.31 145 LYS A C 1
ATOM 1079 O O . LYS A 1 145 ? -2.089 2.566 -16.751 1.00 94.31 145 LYS A O 1
ATOM 1084 N N . SER A 1 146 ? -0.074 3.246 -17.440 1.00 95.00 146 SER A N 1
ATOM 1085 C CA . SER A 1 146 ? 0.132 2.158 -18.405 1.00 95.00 146 SER A CA 1
ATOM 1086 C C . SER A 1 146 ? 1.577 1.653 -18.477 1.00 95.00 146 SER A C 1
ATOM 1088 O O . SER A 1 146 ? 2.054 1.265 -19.546 1.00 95.00 146 SER A O 1
ATOM 1090 N N . TRP A 1 147 ? 2.299 1.666 -17.353 1.00 97.31 147 TRP A N 1
ATOM 1091 C CA . TRP A 1 147 ? 3.667 1.143 -17.287 1.00 97.31 147 TRP A CA 1
ATOM 1092 C C . TRP A 1 147 ? 3.748 -0.318 -16.830 1.00 97.31 147 TRP A C 1
ATOM 1094 O O . TRP A 1 147 ? 2.821 -0.853 -16.219 1.00 97.31 147 TRP A O 1
ATOM 1104 N N . ARG A 1 148 ? 4.878 -0.967 -17.136 1.00 98.00 148 ARG A N 1
ATOM 1105 C CA . ARG A 1 148 ? 5.134 -2.374 -16.808 1.00 98.00 148 ARG A CA 1
ATOM 1106 C C . ARG A 1 148 ? 6.587 -2.644 -16.399 1.00 98.00 148 ARG A C 1
ATOM 1108 O O . ARG A 1 148 ? 7.509 -2.120 -17.024 1.00 98.00 148 ARG A O 1
ATOM 1115 N N . ILE A 1 149 ? 6.791 -3.469 -15.375 1.00 98.62 149 ILE A N 1
ATOM 1116 C CA . ILE A 1 149 ? 8.112 -3.941 -14.928 1.00 98.62 149 ILE A CA 1
ATOM 1117 C C . ILE A 1 149 ? 8.052 -5.463 -14.818 1.00 98.62 149 ILE A C 1
ATOM 1119 O O . ILE A 1 149 ? 7.333 -5.977 -13.962 1.00 98.62 149 ILE A O 1
ATOM 1123 N N . ASP A 1 150 ? 8.762 -6.186 -15.685 1.00 98.31 150 ASP A N 1
ATOM 1124 C CA . ASP A 1 150 ? 8.567 -7.634 -15.782 1.00 98.31 150 ASP A CA 1
ATOM 1125 C C . ASP A 1 150 ? 9.776 -8.447 -16.243 1.00 98.31 150 ASP A C 1
ATOM 1127 O O . ASP A 1 150 ? 10.602 -7.969 -17.016 1.00 98.31 150 ASP A O 1
ATOM 1131 N N . HIS A 1 151 ? 9.854 -9.716 -15.836 1.00 97.44 151 HIS A N 1
ATOM 1132 C CA . HIS A 1 151 ? 10.999 -10.596 -16.121 1.00 97.44 151 HIS A CA 1
ATOM 1133 C C . HIS A 1 151 ? 12.342 -10.007 -15.644 1.00 97.44 151 HIS A C 1
ATOM 1135 O O . HIS A 1 151 ? 13.362 -10.097 -16.336 1.00 97.44 151 HIS A O 1
ATOM 1141 N N . ILE A 1 152 ? 12.342 -9.372 -14.470 1.00 98.69 152 ILE A N 1
ATOM 1142 C CA . ILE A 1 152 ? 13.551 -8.922 -13.779 1.00 98.69 152 ILE A CA 1
ATOM 1143 C C . ILE A 1 152 ? 13.802 -9.819 -12.567 1.00 98.69 152 ILE A C 1
ATOM 1145 O O . ILE A 1 152 ? 12.885 -10.113 -11.798 1.00 98.69 152 ILE A O 1
ATOM 1149 N N . LYS A 1 153 ? 15.056 -10.232 -12.386 1.00 98.62 153 LYS A N 1
ATOM 1150 C CA . LYS A 1 153 ? 15.537 -10.820 -11.134 1.00 98.62 153 LYS A CA 1
ATOM 1151 C C . LYS A 1 153 ? 16.249 -9.742 -10.329 1.00 98.62 153 LYS A C 1
ATOM 1153 O O . LYS A 1 153 ? 17.199 -9.137 -10.818 1.00 98.62 153 LYS A O 1
ATOM 1158 N N . PHE A 1 154 ? 15.782 -9.492 -9.116 1.00 98.12 154 PHE A N 1
ATOM 1159 C CA . PHE A 1 154 ? 16.431 -8.626 -8.142 1.00 98.12 154 PHE A CA 1
ATOM 1160 C C . PHE A 1 154 ? 17.117 -9.514 -7.109 1.00 98.12 154 PHE A C 1
ATOM 1162 O O . PHE A 1 154 ? 16.442 -10.317 -6.473 1.00 98.12 154 PHE A O 1
ATOM 1169 N N . GLU A 1 155 ? 18.431 -9.391 -6.933 1.00 95.81 155 GLU A N 1
ATOM 1170 C CA . GLU A 1 155 ? 19.182 -10.228 -5.987 1.00 95.81 155 GLU A CA 1
ATOM 1171 C C . GLU A 1 155 ? 20.195 -9.414 -5.171 1.00 95.81 155 GLU A C 1
ATOM 1173 O O . GLU A 1 155 ? 20.802 -8.475 -5.675 1.00 95.81 155 GLU A O 1
ATOM 1178 N N . ASN A 1 156 ? 20.409 -9.759 -3.899 1.00 91.00 156 ASN A N 1
ATOM 1179 C CA . ASN A 1 156 ? 21.467 -9.169 -3.056 1.00 91.00 156 ASN A CA 1
ATOM 1180 C C . ASN A 1 156 ? 21.467 -7.624 -2.926 1.00 91.00 156 ASN A C 1
ATOM 1182 O O . ASN A 1 156 ? 22.476 -7.046 -2.517 1.00 91.00 156 ASN A O 1
ATOM 1186 N N . LEU A 1 157 ? 20.363 -6.940 -3.252 1.00 92.31 157 LEU A N 1
ATOM 1187 C CA . LEU A 1 157 ? 20.211 -5.508 -2.978 1.00 92.31 157 LEU A CA 1
ATOM 1188 C C . LEU A 1 157 ? 20.210 -5.264 -1.464 1.00 92.31 157 LEU A C 1
ATOM 1190 O O . LEU A 1 157 ? 19.618 -6.031 -0.705 1.00 92.31 157 LEU A O 1
ATOM 1194 N N . LYS A 1 158 ? 20.829 -4.160 -1.038 1.00 89.38 158 LYS A N 1
ATOM 1195 C CA . LYS A 1 158 ? 20.714 -3.600 0.325 1.00 89.38 158 LYS A CA 1
ATOM 1196 C C . LYS A 1 158 ? 19.951 -2.265 0.327 1.00 89.38 158 LYS A C 1
ATOM 1198 O O . LYS A 1 158 ? 19.985 -1.504 1.294 1.00 89.38 158 LYS A O 1
ATOM 1203 N N . THR A 1 159 ? 19.249 -2.007 -0.771 1.00 89.56 159 THR A N 1
ATOM 1204 C CA . THR A 1 159 ? 18.158 -1.042 -0.956 1.00 89.56 159 THR A CA 1
ATOM 1205 C C . THR A 1 159 ? 16.832 -1.781 -1.184 1.00 89.56 159 THR A C 1
ATOM 1207 O O . THR A 1 159 ? 16.776 -3.006 -1.081 1.00 89.56 159 THR A O 1
ATOM 1210 N N . ARG A 1 160 ? 15.734 -1.067 -1.470 1.00 91.50 160 ARG A N 1
ATOM 1211 C CA . ARG A 1 160 ? 14.511 -1.699 -1.998 1.00 91.50 160 ARG A CA 1
ATOM 1212 C C . ARG A 1 160 ? 14.709 -2.040 -3.481 1.00 91.50 160 ARG A C 1
ATOM 1214 O O . ARG A 1 160 ? 15.463 -1.361 -4.173 1.00 91.50 160 ARG A O 1
ATOM 1221 N N . ALA A 1 161 ? 13.980 -3.014 -4.019 1.00 96.12 161 ALA A N 1
ATOM 1222 C CA . ALA A 1 161 ? 14.015 -3.286 -5.459 1.00 96.12 161 ALA A CA 1
ATOM 1223 C C . ALA A 1 161 ? 13.279 -2.206 -6.269 1.00 96.12 161 ALA A C 1
ATOM 1225 O O . ALA A 1 161 ? 13.838 -1.651 -7.217 1.00 96.12 161 ALA A O 1
ATOM 1226 N N . ILE A 1 162 ? 12.042 -1.872 -5.882 1.00 97.69 162 ILE A N 1
ATOM 1227 C CA . ILE A 1 162 ? 11.185 -0.937 -6.624 1.00 97.69 162 ILE A CA 1
ATOM 1228 C C . ILE A 1 162 ? 10.568 0.098 -5.675 1.00 97.69 162 ILE A C 1
ATOM 1230 O O . ILE A 1 162 ? 9.943 -0.239 -4.669 1.00 97.69 162 ILE A O 1
ATOM 1234 N N . ARG A 1 163 ? 10.691 1.383 -6.017 1.00 95.00 163 ARG A N 1
ATOM 1235 C CA . ARG A 1 163 ? 9.986 2.489 -5.351 1.00 95.00 163 ARG A CA 1
ATOM 1236 C C . ARG A 1 163 ? 9.039 3.176 -6.329 1.00 95.00 163 ARG A C 1
ATOM 1238 O O . ARG A 1 163 ? 9.433 3.515 -7.438 1.00 95.00 163 ARG A O 1
ATOM 1245 N N . ILE A 1 164 ? 7.812 3.451 -5.905 1.00 95.31 164 ILE A N 1
ATOM 1246 C CA . ILE A 1 164 ? 6.792 4.113 -6.727 1.00 95.31 164 ILE A CA 1
ATOM 1247 C C . ILE A 1 164 ? 6.368 5.412 -6.041 1.00 95.31 164 ILE A C 1
ATOM 1249 O O . ILE A 1 164 ? 6.158 5.442 -4.827 1.00 95.31 164 ILE A O 1
ATOM 1253 N N . GLY A 1 165 ? 6.285 6.488 -6.822 1.00 91.00 165 GLY A N 1
ATOM 1254 C CA . GLY A 1 165 ? 5.847 7.810 -6.391 1.00 91.00 165 GLY A CA 1
ATOM 1255 C C . GLY A 1 165 ? 5.005 8.516 -7.455 1.00 91.00 165 GLY A C 1
ATOM 1256 O O . GLY A 1 165 ? 5.191 8.307 -8.652 1.00 91.00 165 GLY A O 1
ATOM 1257 N N . GLY A 1 166 ? 4.127 9.419 -7.022 1.00 88.12 166 GLY A N 1
ATOM 1258 C CA . GLY A 1 166 ? 3.278 10.210 -7.920 1.00 88.12 166 GLY A CA 1
ATOM 1259 C C . GLY A 1 166 ? 1.973 9.512 -8.309 1.00 88.12 166 GLY A C 1
ATOM 1260 O O . GLY A 1 166 ? 1.675 8.414 -7.850 1.00 88.12 166 GLY A O 1
ATOM 1261 N N . ASN A 1 167 ? 1.175 10.180 -9.144 1.00 90.12 167 ASN A N 1
ATOM 1262 C CA . ASN A 1 167 ? -0.173 9.754 -9.531 1.00 90.12 167 ASN A CA 1
ATOM 1263 C C . ASN A 1 167 ? -0.120 8.701 -10.664 1.00 90.12 167 ASN A C 1
ATOM 1265 O O . ASN A 1 167 ? -0.665 8.914 -11.745 1.00 90.12 167 ASN A O 1
ATOM 1269 N N . THR A 1 168 ? 0.582 7.585 -10.445 1.00 94.00 168 THR A N 1
ATOM 1270 C CA . THR A 1 168 ? 1.012 6.627 -11.482 1.00 94.00 168 THR A CA 1
ATOM 1271 C C . THR A 1 168 ? 0.477 5.200 -11.246 1.00 94.00 168 THR A C 1
ATOM 1273 O O . THR A 1 168 ? 0.468 4.738 -10.110 1.00 94.00 168 THR A O 1
ATOM 1276 N N . TYR A 1 169 ? 0.031 4.486 -12.285 1.00 95.25 169 TYR A N 1
ATOM 1277 C CA . TYR A 1 169 ? -0.490 3.103 -12.205 1.00 95.25 169 TYR A CA 1
ATOM 1278 C C . TYR A 1 169 ? 0.120 2.207 -13.292 1.00 95.25 169 TYR A C 1
ATOM 1280 O O . TYR A 1 169 ? 0.492 2.679 -14.368 1.00 95.25 169 TYR A O 1
ATOM 1288 N N . GLY A 1 170 ? 0.220 0.912 -13.008 1.00 96.94 170 GLY A N 1
ATOM 1289 C CA . GLY A 1 170 ? 0.880 -0.063 -13.870 1.00 96.94 170 GLY A CA 1
ATOM 1290 C C . GLY A 1 170 ? 1.012 -1.423 -13.193 1.00 96.94 170 GLY A C 1
ATOM 1291 O O . GLY A 1 170 ? 0.481 -1.628 -12.100 1.00 96.94 170 GLY A O 1
ATOM 1292 N N . VAL A 1 171 ? 1.719 -2.347 -13.845 1.00 98.50 171 VAL A N 1
ATOM 1293 C CA . VAL A 1 171 ? 1.882 -3.731 -13.372 1.00 98.50 171 VAL A CA 1
ATOM 1294 C C . VAL A 1 171 ? 3.351 -4.109 -13.159 1.00 98.50 171 VAL A C 1
ATOM 1296 O O . VAL A 1 171 ? 4.234 -3.740 -13.936 1.00 98.50 171 VAL A O 1
ATOM 1299 N N . ILE A 1 172 ? 3.599 -4.849 -12.085 1.00 98.75 172 ILE A N 1
ATOM 1300 C CA . ILE A 1 172 ? 4.861 -5.500 -11.745 1.00 98.75 172 ILE A CA 1
ATOM 1301 C C . ILE A 1 172 ? 4.588 -7.001 -11.798 1.00 98.75 172 ILE A C 1
ATOM 1303 O O . ILE A 1 172 ? 3.859 -7.513 -10.948 1.00 98.75 172 ILE A O 1
ATOM 1307 N N . ASP A 1 173 ? 5.121 -7.701 -12.797 1.00 98.31 173 ASP A N 1
ATOM 1308 C CA . ASP A 1 173 ? 4.776 -9.107 -13.018 1.00 98.31 173 ASP A CA 1
ATOM 1309 C C . ASP A 1 173 ? 5.923 -10.005 -13.472 1.00 98.31 173 ASP A C 1
ATOM 1311 O O . ASP A 1 173 ? 6.890 -9.547 -14.069 1.00 98.31 173 ASP A O 1
ATOM 1315 N N . HIS A 1 174 ? 5.822 -11.309 -13.205 1.00 97.38 174 HIS A N 1
ATOM 1316 C CA . HIS A 1 174 ? 6.829 -12.298 -13.616 1.00 97.38 174 HIS A CA 1
ATOM 1317 C C . HIS A 1 174 ? 8.263 -11.995 -13.126 1.00 97.38 174 HIS A C 1
ATOM 1319 O O . HIS A 1 174 ? 9.237 -12.472 -13.716 1.00 97.38 174 HIS A O 1
ATOM 1325 N N . ASN A 1 175 ? 8.417 -11.213 -12.052 1.00 98.44 175 ASN A N 1
ATOM 1326 C CA . ASN A 1 175 ? 9.715 -10.901 -11.452 1.00 98.44 175 ASN A CA 1
ATOM 1327 C C . ASN A 1 175 ? 10.087 -11.905 -10.353 1.00 98.44 175 ASN A C 1
ATOM 1329 O O . ASN A 1 175 ? 9.238 -12.604 -9.793 1.00 98.44 175 ASN A O 1
ATOM 1333 N N . ILE A 1 176 ? 11.379 -11.944 -10.041 1.00 97.94 176 ILE A N 1
ATOM 1334 C CA . ILE A 1 176 ? 11.970 -12.741 -8.964 1.00 97.94 176 ILE A CA 1
ATOM 1335 C C . ILE A 1 176 ? 12.672 -11.762 -8.018 1.00 97.94 176 ILE A C 1
ATOM 1337 O O . ILE A 1 176 ? 13.499 -10.968 -8.463 1.00 97.94 176 ILE A O 1
ATOM 1341 N N . PHE A 1 177 ? 12.339 -11.785 -6.730 1.00 97.38 177 PHE A N 1
ATOM 1342 C CA . PHE A 1 177 ? 12.925 -10.914 -5.709 1.00 97.38 177 PHE A CA 1
ATOM 1343 C C . PHE A 1 177 ? 13.639 -11.765 -4.652 1.00 97.38 177 PHE A C 1
ATOM 1345 O O . PHE A 1 177 ? 13.012 -12.163 -3.676 1.00 97.38 177 PHE A O 1
ATOM 1352 N N . ASN A 1 178 ? 14.939 -12.007 -4.838 1.00 95.12 178 ASN A N 1
ATOM 1353 C CA . ASN A 1 178 ? 15.791 -12.809 -3.954 1.00 95.12 178 ASN A CA 1
ATOM 1354 C C . ASN A 1 178 ? 16.559 -11.871 -2.999 1.00 95.12 178 ASN A C 1
ATOM 1356 O O . ASN A 1 178 ? 17.700 -11.477 -3.263 1.00 95.12 178 ASN A O 1
ATOM 1360 N N . LEU A 1 179 ? 15.898 -11.419 -1.930 1.00 91.94 179 LEU A N 1
ATOM 1361 C CA . LEU A 1 179 ? 16.294 -10.226 -1.162 1.00 91.94 179 LEU A CA 1
ATOM 1362 C C . LEU A 1 179 ? 16.525 -10.485 0.336 1.00 91.94 179 LEU A C 1
ATOM 1364 O O . LEU A 1 179 ? 16.206 -11.534 0.886 1.00 91.94 179 LEU A O 1
ATOM 1368 N N . SER A 1 180 ? 17.072 -9.485 1.027 1.00 88.81 180 SER A N 1
ATOM 1369 C CA . SER A 1 180 ? 17.082 -9.398 2.498 1.00 88.81 180 SER A CA 1
ATOM 1370 C C . SER A 1 180 ? 16.389 -8.130 3.023 1.00 88.81 180 SER A C 1
ATOM 1372 O O . SER A 1 180 ? 16.122 -8.014 4.218 1.00 88.81 180 SER A O 1
ATOM 1374 N N . THR A 1 181 ? 16.034 -7.210 2.123 1.00 87.81 181 THR A N 1
ATOM 1375 C CA . THR A 1 181 ? 15.414 -5.895 2.341 1.00 87.81 181 THR A CA 1
ATOM 1376 C C . THR A 1 181 ? 14.072 -5.804 1.610 1.00 87.81 181 THR A C 1
ATOM 1378 O O . THR A 1 181 ? 13.911 -6.408 0.552 1.00 87.81 181 THR A O 1
ATOM 1381 N N . SER A 1 182 ? 13.105 -5.036 2.132 1.00 91.31 182 SER A N 1
ATOM 1382 C CA . SER A 1 182 ? 11.757 -4.910 1.541 1.00 91.31 182 SER A CA 1
ATOM 1383 C C . SER A 1 182 ? 11.766 -4.658 0.026 1.00 91.31 182 SER A C 1
ATOM 1385 O O . SER A 1 182 ? 12.421 -3.734 -0.454 1.00 91.31 182 SER A O 1
ATOM 1387 N N . ALA A 1 183 ? 10.994 -5.439 -0.730 1.00 96.06 183 ALA A N 1
ATOM 1388 C CA . ALA A 1 183 ? 11.062 -5.454 -2.189 1.00 96.06 183 ALA A CA 1
ATOM 1389 C C . ALA A 1 183 ? 10.456 -4.192 -2.823 1.00 96.06 183 ALA A C 1
ATOM 1391 O O . ALA A 1 183 ? 11.141 -3.485 -3.567 1.00 96.06 183 ALA A O 1
ATOM 1392 N N . ILE A 1 184 ? 9.187 -3.891 -2.529 1.00 97.38 184 ILE A N 1
ATOM 1393 C CA . ILE A 1 184 ? 8.444 -2.807 -3.183 1.00 97.38 184 ILE A CA 1
ATOM 1394 C C . ILE A 1 184 ? 7.926 -1.803 -2.146 1.00 97.38 184 ILE A C 1
ATOM 1396 O O . ILE A 1 184 ? 7.386 -2.194 -1.112 1.00 97.38 184 ILE A O 1
ATOM 1400 N N . TYR A 1 185 ? 8.054 -0.504 -2.438 1.00 95.56 185 TYR A N 1
ATOM 1401 C CA . TYR A 1 185 ? 7.377 0.563 -1.692 1.00 95.56 185 TYR A CA 1
ATOM 1402 C C . TYR A 1 185 ? 6.531 1.457 -2.597 1.00 95.56 185 TYR A C 1
ATOM 1404 O O . TYR A 1 185 ? 7.061 2.091 -3.515 1.00 95.56 185 TYR A O 1
ATOM 1412 N N . ALA A 1 186 ? 5.235 1.555 -2.301 1.00 95.19 186 ALA A N 1
ATOM 1413 C CA . ALA A 1 186 ? 4.295 2.418 -3.008 1.00 95.19 186 ALA A CA 1
ATOM 1414 C C . ALA A 1 186 ? 3.924 3.663 -2.185 1.00 95.19 186 ALA A C 1
ATOM 1416 O O . ALA A 1 186 ? 3.483 3.571 -1.042 1.00 95.19 186 ALA A O 1
ATOM 1417 N N . SER A 1 187 ? 4.050 4.846 -2.785 1.00 91.69 187 SER A N 1
ATOM 1418 C CA . SER A 1 187 ? 3.518 6.096 -2.236 1.00 91.69 187 SER A CA 1
ATOM 1419 C C . SER A 1 187 ? 2.893 6.939 -3.343 1.00 91.69 187 SER A C 1
ATOM 1421 O O . SER A 1 187 ? 3.307 6.859 -4.499 1.00 91.69 187 SER A O 1
ATOM 1423 N N . TYR A 1 188 ? 1.871 7.721 -3.007 1.00 84.44 188 TYR A N 1
ATOM 1424 C CA . TYR A 1 188 ? 1.027 8.419 -3.976 1.00 84.44 188 TYR A CA 1
ATOM 1425 C C . TYR A 1 188 ? 0.954 9.920 -3.691 1.00 84.44 188 TYR A C 1
ATOM 1427 O O . TYR A 1 188 ? 1.846 10.513 -3.084 1.00 84.44 188 TYR A O 1
ATOM 1435 N N . SER A 1 189 ? -0.112 10.558 -4.161 1.00 84.50 189 SER A N 1
ATOM 1436 C CA . SER A 1 189 ? -0.399 11.979 -4.000 1.00 84.50 189 SER A CA 1
ATOM 1437 C C . SER A 1 189 ? -1.191 12.320 -2.719 1.00 84.50 189 SER A C 1
ATOM 1439 O O . SER A 1 189 ? -1.875 13.347 -2.665 1.00 84.50 189 SER A O 1
ATOM 1441 N N . GLY A 1 190 ? -1.085 11.485 -1.676 1.00 90.56 190 GLY A N 1
ATOM 1442 C CA . GLY A 1 190 ? -1.510 11.787 -0.305 1.00 90.56 190 GLY A CA 1
ATOM 1443 C C . GLY A 1 190 ? -2.984 12.163 -0.177 1.00 90.56 190 GLY A C 1
ATOM 1444 O O . GLY A 1 190 ? -3.867 11.327 -0.358 1.00 90.56 190 GLY A O 1
ATOM 1445 N N . ASP A 1 191 ? -3.246 13.429 0.153 1.00 93.81 191 ASP A N 1
ATOM 1446 C CA . ASP A 1 191 ? -4.604 13.939 0.379 1.00 93.81 191 ASP A CA 1
ATOM 1447 C C . ASP A 1 191 ? -5.498 13.816 -0.850 1.00 93.81 191 ASP A C 1
ATOM 1449 O O . ASP A 1 191 ? -6.698 13.618 -0.709 1.00 93.81 191 ASP A O 1
ATOM 1453 N N . SER A 1 192 ? -4.926 13.903 -2.054 1.00 92.69 192 SER A N 1
ATOM 1454 C CA . SER A 1 192 ? -5.710 13.763 -3.284 1.00 92.69 192 SER A CA 1
ATOM 1455 C C . SER A 1 192 ? -6.175 12.324 -3.517 1.00 92.69 192 SER A C 1
ATOM 1457 O O . SER A 1 192 ? -7.291 12.145 -3.991 1.00 92.69 192 SER A O 1
ATOM 1459 N N . SER A 1 193 ? -5.425 11.297 -3.087 1.00 94.88 193 SER A N 1
ATOM 1460 C CA . SER A 1 193 ? -5.954 9.923 -3.034 1.00 94.88 193 SER A CA 1
ATOM 1461 C C . SER A 1 193 ? -7.136 9.841 -2.076 1.00 94.88 193 SER A C 1
ATOM 1463 O O . SER A 1 193 ? -8.182 9.306 -2.427 1.00 94.88 193 SER A O 1
ATOM 1465 N N . TRP A 1 194 ? -6.974 10.430 -0.887 1.00 96.88 194 TRP A N 1
ATOM 1466 C CA . TRP A 1 194 ? -7.983 10.460 0.171 1.00 96.88 194 TRP A CA 1
ATOM 1467 C C . TRP A 1 194 ? -9.195 11.350 -0.135 1.00 96.88 194 TRP A C 1
ATOM 1469 O O . TRP A 1 194 ? -10.218 11.208 0.527 1.00 96.88 194 TRP A O 1
ATOM 1479 N N . ASN A 1 195 ? -9.117 12.213 -1.149 1.00 97.00 195 ASN A N 1
ATOM 1480 C CA . ASN A 1 195 ? -10.226 13.007 -1.679 1.00 97.00 195 ASN A CA 1
ATOM 1481 C C . ASN A 1 195 ? -10.805 12.441 -2.993 1.00 97.00 195 ASN A C 1
ATOM 1483 O O . ASN A 1 195 ? -11.827 12.922 -3.474 1.00 97.00 195 ASN A O 1
ATOM 1487 N N . SER A 1 196 ? -10.194 11.393 -3.552 1.00 95.56 196 SER A N 1
ATOM 1488 C CA . SER A 1 196 ? -10.686 10.700 -4.749 1.00 95.56 196 SER A CA 1
ATOM 1489 C C . SER A 1 196 ? -11.658 9.574 -4.363 1.00 95.56 196 SER A C 1
ATOM 1491 O O . SER A 1 196 ? -11.558 9.046 -3.249 1.00 95.56 196 SER A O 1
ATOM 1493 N N . PRO A 1 197 ? -12.575 9.146 -5.254 1.00 96.75 197 PRO A N 1
ATOM 1494 C CA . PRO A 1 197 ? -13.425 7.977 -5.022 1.00 96.75 197 PRO A CA 1
ATOM 1495 C C . PRO A 1 197 ? -12.628 6.698 -4.727 1.00 96.75 197 PRO A C 1
ATOM 1497 O O . PRO A 1 197 ? -11.506 6.526 -5.211 1.00 96.75 197 PRO A O 1
ATOM 1500 N N . LEU A 1 198 ? -13.224 5.786 -3.956 1.00 97.50 198 LEU A N 1
ATOM 1501 C CA . LEU A 1 198 ? -12.721 4.422 -3.788 1.00 97.50 198 LEU A CA 1
ATOM 1502 C C . LEU A 1 198 ? -12.995 3.608 -5.062 1.00 97.50 198 LEU A C 1
ATOM 1504 O O . LEU A 1 198 ? -14.139 3.532 -5.500 1.00 97.50 198 LEU A O 1
ATOM 1508 N N . SER A 1 199 ? -11.957 2.990 -5.624 1.00 96.62 199 SER A N 1
ATOM 1509 C CA . SER A 1 199 ? -11.996 2.306 -6.926 1.00 96.62 199 SER A CA 1
ATOM 1510 C C . SER A 1 199 ? -11.372 0.904 -6.876 1.00 96.62 199 SER A C 1
ATOM 1512 O O . SER A 1 199 ? -10.567 0.521 -7.725 1.00 96.62 199 SER A O 1
ATOM 1514 N N . LEU A 1 200 ? -11.763 0.123 -5.861 1.00 98.50 200 LEU A N 1
ATOM 1515 C CA . LEU A 1 200 ? -11.458 -1.311 -5.797 1.00 98.50 200 LEU A CA 1
ATOM 1516 C C . LEU A 1 200 ? -12.011 -2.021 -7.045 1.00 98.50 200 LEU A C 1
ATOM 1518 O O . LEU A 1 200 ? -13.119 -1.719 -7.485 1.00 98.50 200 LEU A O 1
ATOM 1522 N N . GLY A 1 201 ? -11.266 -2.980 -7.588 1.00 98.38 201 GLY A N 1
ATOM 1523 C CA . GLY A 1 201 ? -11.671 -3.769 -8.752 1.00 98.38 201 GLY A CA 1
ATOM 1524 C C . GLY A 1 201 ? -11.435 -3.081 -10.098 1.00 98.38 201 GLY A C 1
ATOM 1525 O O . GLY A 1 201 ? -12.003 -3.504 -11.102 1.00 98.38 201 GLY A O 1
ATOM 1526 N N . THR A 1 202 ? -10.604 -2.034 -10.141 1.00 98.00 202 THR A N 1
ATOM 1527 C CA . THR A 1 202 ? -10.305 -1.241 -11.352 1.00 98.00 202 THR A CA 1
ATOM 1528 C C . THR A 1 202 ? -8.803 -1.164 -11.639 1.00 98.00 202 THR A C 1
ATOM 1530 O O . THR A 1 202 ? -7.979 -1.488 -10.784 1.00 98.00 202 THR A O 1
ATOM 1533 N N . GLU A 1 203 ? -8.412 -0.668 -12.814 1.00 96.06 203 GLU A N 1
ATOM 1534 C CA . GLU A 1 203 ? -7.017 -0.338 -13.142 1.00 96.06 203 GLU A CA 1
ATOM 1535 C C . GLU A 1 203 ? -6.375 0.744 -12.248 1.00 96.06 203 GLU A C 1
ATOM 1537 O O . GLU A 1 203 ? -5.175 0.994 -12.370 1.00 96.06 203 GLU A O 1
ATOM 1542 N N . GLU A 1 204 ? -7.123 1.402 -11.352 1.00 95.50 204 GLU A N 1
ATOM 1543 C CA . GLU A 1 204 ? -6.626 2.511 -10.529 1.00 95.50 204 GLU A CA 1
ATOM 1544 C C . GLU A 1 204 ? -5.748 2.091 -9.330 1.00 95.50 204 GLU A C 1
ATOM 1546 O O . GLU A 1 204 ? -5.870 2.617 -8.216 1.00 95.50 204 GLU A O 1
ATOM 1551 N N . ALA A 1 205 ? -4.831 1.154 -9.552 1.00 97.12 205 ALA A N 1
ATOM 1552 C CA . ALA A 1 205 ? -3.895 0.660 -8.556 1.00 97.12 205 ALA A CA 1
ATOM 1553 C C . ALA A 1 205 ? -2.554 0.271 -9.191 1.00 97.12 205 ALA A C 1
ATOM 1555 O O . ALA A 1 205 ? -2.429 0.094 -10.403 1.00 97.12 205 ALA A O 1
ATOM 1556 N N . VAL A 1 206 ? -1.527 0.106 -8.360 1.00 98.12 206 VAL A N 1
ATOM 1557 C CA . VAL A 1 206 ? -0.342 -0.655 -8.767 1.00 98.12 206 VAL A CA 1
ATOM 1558 C C . VAL A 1 206 ? -0.640 -2.141 -8.610 1.00 98.12 206 VAL A C 1
ATOM 1560 O O . VAL A 1 206 ? -0.921 -2.594 -7.504 1.00 98.12 206 VAL A O 1
ATOM 1563 N N . TYR A 1 207 ? -0.538 -2.897 -9.696 1.00 98.69 207 TYR A N 1
ATOM 1564 C CA . TYR A 1 207 ? -0.713 -4.345 -9.689 1.00 98.69 207 TYR A CA 1
ATOM 1565 C C . TYR A 1 207 ? 0.622 -5.060 -9.470 1.00 98.69 207 TYR A C 1
ATOM 1567 O O . TYR A 1 207 ? 1.617 -4.737 -10.118 1.00 98.69 207 TYR A O 1
ATOM 1575 N N . MET A 1 208 ? 0.628 -6.067 -8.602 1.00 98.75 208 MET A N 1
ATOM 1576 C CA . MET A 1 208 ? 1.695 -7.053 -8.459 1.00 98.75 208 MET A CA 1
ATOM 1577 C C . MET A 1 208 ? 1.101 -8.439 -8.704 1.00 98.75 208 MET A C 1
ATOM 1579 O O . MET A 1 208 ? 0.268 -8.882 -7.908 1.00 98.75 208 MET A O 1
ATOM 1583 N N . GLU A 1 209 ? 1.511 -9.114 -9.779 1.00 97.94 209 GLU A N 1
ATOM 1584 C CA . GLU A 1 209 ? 1.008 -10.450 -10.132 1.00 97.94 209 GLU A CA 1
ATOM 1585 C C . GLU A 1 209 ? 2.070 -11.407 -10.678 1.00 97.94 209 GLU A C 1
ATOM 1587 O O . GLU A 1 209 ? 3.037 -10.977 -11.290 1.00 97.94 209 GLU A O 1
ATOM 1592 N N . ASP A 1 210 ? 1.918 -12.715 -10.450 1.00 97.62 210 ASP A N 1
ATOM 1593 C CA . ASP A 1 210 ? 2.838 -13.746 -10.962 1.00 97.62 210 ASP A CA 1
ATOM 1594 C C . ASP A 1 210 ? 4.324 -13.556 -10.551 1.00 97.62 210 ASP A C 1
ATOM 1596 O O . ASP A 1 210 ? 5.235 -14.048 -11.225 1.00 97.62 210 ASP A O 1
ATOM 1600 N N . ASN A 1 211 ? 4.604 -12.856 -9.442 1.00 98.44 211 ASN A N 1
ATOM 1601 C CA . ASN A 1 211 ? 5.967 -12.665 -8.926 1.00 98.44 211 ASN A CA 1
ATOM 1602 C C . ASN A 1 211 ? 6.326 -13.689 -7.836 1.00 98.44 211 ASN A C 1
ATOM 1604 O O . ASN A 1 211 ? 5.477 -14.103 -7.040 1.00 98.44 211 ASN A O 1
ATOM 1608 N N . VAL A 1 212 ? 7.617 -14.020 -7.748 1.00 97.69 212 VAL A N 1
ATOM 1609 C CA . VAL A 1 212 ? 8.209 -14.763 -6.624 1.00 97.69 212 VAL A CA 1
ATOM 1610 C C . VAL A 1 212 ? 8.974 -13.789 -5.733 1.00 97.69 212 VAL A C 1
ATOM 1612 O O . VAL A 1 212 ? 9.850 -13.071 -6.211 1.00 97.69 212 VAL A O 1
ATOM 1615 N N . PHE A 1 213 ? 8.662 -13.784 -4.441 1.00 96.44 213 PHE A N 1
ATOM 1616 C CA . PHE A 1 213 ? 9.360 -13.011 -3.421 1.00 96.44 213 PHE A CA 1
ATOM 1617 C C . PHE A 1 213 ? 10.015 -13.956 -2.411 1.00 96.44 213 PHE A C 1
ATOM 1619 O O . PHE A 1 213 ? 9.334 -14.519 -1.551 1.00 96.44 213 PHE A O 1
ATOM 1626 N N . ASP A 1 214 ? 11.328 -14.124 -2.520 1.00 93.69 214 ASP A N 1
ATOM 1627 C CA . ASP A 1 214 ? 12.113 -15.030 -1.692 1.00 93.69 214 ASP A CA 1
ATOM 1628 C C . ASP A 1 214 ? 13.115 -14.249 -0.832 1.00 93.69 214 ASP A C 1
ATOM 1630 O O . ASP A 1 214 ? 14.120 -13.714 -1.303 1.00 93.69 214 ASP A O 1
ATOM 1634 N N . PHE A 1 215 ? 12.809 -14.130 0.455 1.00 91.00 215 PHE A N 1
ATOM 1635 C CA . PHE A 1 215 ? 13.625 -13.407 1.413 1.00 91.00 215 PHE A CA 1
ATOM 1636 C C . PHE A 1 215 ? 14.512 -14.356 2.222 1.00 91.00 215 PHE A C 1
ATOM 1638 O O . PHE A 1 215 ? 14.023 -15.190 2.982 1.00 91.00 215 PHE A O 1
ATOM 1645 N N . ALA A 1 216 ? 15.831 -14.150 2.155 1.00 84.38 216 ALA A N 1
ATOM 1646 C CA . ALA A 1 216 ? 16.816 -14.940 2.906 1.00 84.38 216 ALA A CA 1
ATOM 1647 C C . ALA A 1 216 ? 16.644 -14.828 4.440 1.00 84.38 216 ALA A C 1
ATOM 1649 O O . ALA A 1 216 ? 17.010 -15.728 5.196 1.00 84.38 216 ALA A O 1
ATOM 1650 N N . SER A 1 217 ? 16.063 -13.721 4.905 1.00 70.62 217 SER A N 1
ATOM 1651 C CA . SER A 1 217 ? 15.560 -13.538 6.266 1.00 70.62 217 SER A CA 1
ATOM 1652 C C . SER A 1 217 ? 14.203 -12.857 6.181 1.00 70.62 217 SER A C 1
ATOM 1654 O O . SER A 1 217 ? 14.091 -11.776 5.602 1.00 70.62 217 SER A O 1
ATOM 1656 N N . ALA A 1 218 ? 13.174 -13.465 6.771 1.00 57.41 218 ALA A N 1
ATOM 1657 C CA . ALA A 1 218 ? 11.838 -12.876 6.793 1.00 57.41 218 ALA A CA 1
ATOM 1658 C C . ALA A 1 218 ? 11.724 -11.709 7.792 1.00 57.41 218 ALA A C 1
ATOM 1660 O O . ALA A 1 218 ? 10.749 -10.955 7.771 1.00 57.41 218 ALA A O 1
ATOM 1661 N N . ALA A 1 219 ? 12.710 -11.546 8.680 1.00 54.62 219 ALA A N 1
ATOM 1662 C CA . ALA A 1 219 ? 12.646 -10.571 9.751 1.00 54.62 219 ALA A CA 1
ATOM 1663 C C . ALA A 1 219 ? 12.855 -9.133 9.245 1.00 54.62 219 ALA A C 1
ATOM 1665 O O . ALA A 1 219 ? 13.931 -8.777 8.771 1.00 54.62 219 ALA A O 1
ATOM 1666 N N . SER A 1 220 ? 11.834 -8.289 9.442 1.00 61.50 220 SER A N 1
ATOM 1667 C CA . SER A 1 220 ? 11.769 -6.843 9.127 1.00 61.50 220 SER A CA 1
ATOM 1668 C C . SER A 1 220 ? 11.593 -6.426 7.657 1.00 61.50 220 SER A C 1
ATOM 1670 O O . SER A 1 220 ? 11.487 -5.228 7.389 1.00 61.50 220 SER A O 1
ATOM 1672 N N . SER A 1 221 ? 11.450 -7.374 6.727 1.00 79.25 221 SER A N 1
ATOM 1673 C CA . SER A 1 221 ? 11.278 -7.086 5.295 1.00 79.25 221 SER A CA 1
ATOM 1674 C C . SER A 1 221 ? 9.880 -7.439 4.775 1.00 79.25 221 SER A C 1
ATOM 1676 O O . SER A 1 221 ? 9.290 -8.445 5.174 1.00 79.25 221 SER A O 1
ATOM 1678 N N . ALA A 1 222 ? 9.353 -6.615 3.863 1.00 91.88 222 ALA A N 1
ATOM 1679 C CA . ALA A 1 222 ? 8.033 -6.763 3.240 1.00 91.88 222 ALA A CA 1
ATOM 1680 C C . ALA A 1 222 ? 8.124 -6.930 1.712 1.00 91.88 222 ALA A C 1
ATOM 1682 O O . ALA A 1 222 ? 8.945 -6.292 1.054 1.00 91.88 222 ALA A O 1
ATOM 1683 N N . SER A 1 223 ? 7.234 -7.736 1.129 1.00 96.44 223 SER A N 1
ATOM 1684 C CA . SER A 1 223 ? 7.077 -7.865 -0.332 1.00 96.44 223 SER A CA 1
ATOM 1685 C C . SER A 1 223 ? 6.479 -6.594 -0.934 1.00 96.44 223 SER A C 1
ATOM 1687 O O . SER A 1 223 ? 6.955 -6.092 -1.950 1.00 96.44 223 SER A O 1
ATOM 1689 N N . ILE A 1 224 ? 5.480 -6.034 -0.249 1.00 97.00 224 ILE A N 1
ATOM 1690 C CA . ILE A 1 224 ? 4.916 -4.716 -0.524 1.00 97.00 224 ILE A CA 1
ATOM 1691 C C . ILE A 1 224 ? 4.709 -3.962 0.789 1.00 97.00 224 ILE A C 1
ATOM 1693 O O . ILE A 1 224 ? 4.123 -4.481 1.738 1.00 97.00 224 ILE A O 1
ATOM 1697 N N . ASP A 1 225 ? 5.202 -2.731 0.814 1.00 94.88 225 ASP A N 1
ATOM 1698 C CA . ASP A 1 225 ? 4.968 -1.715 1.833 1.00 94.88 225 ASP A CA 1
ATOM 1699 C C . ASP A 1 225 ? 4.385 -0.457 1.158 1.00 94.88 225 ASP A C 1
ATOM 1701 O O . ASP A 1 225 ? 4.646 -0.186 -0.019 1.00 94.88 225 ASP A O 1
ATOM 1705 N N . ALA A 1 226 ? 3.546 0.301 1.858 1.00 95.38 226 ALA A N 1
ATOM 1706 C CA . ALA A 1 226 ? 2.744 1.350 1.240 1.00 95.38 226 ALA A CA 1
ATOM 1707 C C . ALA A 1 226 ? 2.352 2.476 2.202 1.00 95.38 226 ALA A C 1
ATOM 1709 O O . ALA A 1 226 ? 2.021 2.233 3.358 1.00 95.38 226 ALA A O 1
ATOM 1710 N N . GLY A 1 227 ? 2.281 3.707 1.696 1.00 95.25 227 GLY A N 1
ATOM 1711 C CA . GLY A 1 227 ? 1.808 4.876 2.442 1.00 95.25 227 GLY A CA 1
ATOM 1712 C C . GLY A 1 227 ? 1.374 6.011 1.514 1.00 95.25 227 GLY A C 1
ATOM 1713 O O . GLY A 1 227 ? 1.217 5.815 0.311 1.00 95.25 227 GLY A O 1
ATOM 1714 N N . GLY A 1 228 ? 1.164 7.215 2.046 1.00 94.00 228 GLY A N 1
ATOM 1715 C CA . GLY A 1 228 ? 1.000 8.433 1.241 1.00 94.00 228 GLY A CA 1
ATOM 1716 C C . GLY A 1 228 ? -0.137 8.383 0.215 1.00 94.00 228 GLY A C 1
ATOM 1717 O O . GLY A 1 228 ? 0.018 8.893 -0.892 1.00 94.00 228 GLY A O 1
ATOM 1718 N N . GLY A 1 229 ? -1.264 7.752 0.545 1.00 95.25 229 GLY A N 1
ATOM 1719 C CA . GLY A 1 229 ? -2.405 7.594 -0.358 1.00 95.25 229 GLY A CA 1
ATOM 1720 C C . GLY A 1 229 ? -2.252 6.482 -1.406 1.00 95.25 229 GLY A C 1
ATOM 1721 O O . GLY A 1 229 ? -2.992 6.483 -2.387 1.00 95.25 229 GLY A O 1
ATOM 1722 N N . ALA A 1 230 ? -1.296 5.562 -1.245 1.00 95.94 230 ALA A N 1
ATOM 1723 C CA . ALA A 1 230 ? -1.083 4.436 -2.158 1.00 95.94 230 ALA A CA 1
ATOM 1724 C C . ALA A 1 230 ? -2.329 3.564 -2.370 1.00 95.94 230 ALA A C 1
ATOM 1726 O O . ALA A 1 230 ? -3.140 3.376 -1.461 1.00 95.94 230 ALA A O 1
ATOM 1727 N N . ARG A 1 231 ? -2.426 3.013 -3.584 1.00 97.56 231 ARG A N 1
ATOM 1728 C CA . ARG A 1 231 ? -3.423 2.034 -4.022 1.00 97.56 231 ARG A CA 1
ATOM 1729 C C . ARG A 1 231 ? -2.689 0.861 -4.661 1.00 97.56 231 ARG A C 1
ATOM 1731 O O . ARG A 1 231 ? -1.912 1.092 -5.590 1.00 97.56 231 ARG A O 1
ATOM 1738 N N . TYR A 1 232 ? -2.889 -0.362 -4.176 1.00 98.38 232 TYR A N 1
ATOM 1739 C CA . TYR A 1 232 ? -2.215 -1.537 -4.739 1.00 98.38 232 TYR A CA 1
ATOM 1740 C C . TYR A 1 232 ? -3.085 -2.795 -4.769 1.00 98.38 232 TYR A C 1
ATOM 1742 O O . TYR A 1 232 ? -4.000 -2.954 -3.967 1.00 98.38 232 TYR A O 1
ATOM 1750 N N . VAL A 1 233 ? -2.754 -3.713 -5.673 1.00 98.88 233 VAL A N 1
ATOM 1751 C CA . VAL A 1 233 ? -3.340 -5.051 -5.762 1.00 98.88 233 VAL A CA 1
ATOM 1752 C C . VAL A 1 233 ? -2.209 -6.069 -5.750 1.00 98.88 233 VAL A C 1
ATOM 1754 O O . VAL A 1 233 ? -1.418 -6.131 -6.687 1.00 98.88 233 VAL A O 1
ATOM 1757 N N . PHE A 1 234 ? -2.127 -6.871 -4.692 1.00 98.88 234 PHE A N 1
ATOM 1758 C CA . PHE A 1 234 ? -1.160 -7.954 -4.546 1.00 98.88 234 PHE A CA 1
ATOM 1759 C C . PHE A 1 234 ? -1.886 -9.279 -4.777 1.00 98.88 234 PHE A C 1
ATOM 1761 O O . PHE A 1 234 ? -2.641 -9.733 -3.914 1.00 98.88 234 PHE A O 1
ATOM 1768 N N . ARG A 1 235 ? -1.715 -9.884 -5.957 1.00 98.50 235 ARG A N 1
ATOM 1769 C CA . ARG A 1 235 ? -2.491 -11.063 -6.364 1.00 98.50 235 ARG A CA 1
ATOM 1770 C C . ARG A 1 235 ? -1.684 -12.132 -7.083 1.00 98.50 235 ARG A C 1
ATOM 1772 O O . ARG A 1 235 ? -0.786 -11.794 -7.832 1.00 98.50 235 ARG A O 1
ATOM 1779 N N . TYR A 1 236 ? -2.028 -13.409 -6.925 1.00 98.06 236 TYR A N 1
ATOM 1780 C CA . TYR A 1 236 ? -1.345 -14.514 -7.626 1.00 98.06 236 TYR A CA 1
ATOM 1781 C C . TYR A 1 236 ? 0.192 -14.522 -7.460 1.00 98.06 236 TYR A C 1
ATOM 1783 O O . TYR A 1 236 ? 0.905 -14.987 -8.344 1.00 98.06 236 TYR A O 1
ATOM 1791 N N . ASN A 1 237 ? 0.723 -13.997 -6.350 1.00 98.44 237 ASN A N 1
ATOM 1792 C CA . ASN A 1 237 ? 2.154 -14.033 -6.040 1.00 98.44 237 ASN A CA 1
ATOM 1793 C C . ASN A 1 237 ? 2.480 -15.189 -5.085 1.00 98.44 237 ASN A C 1
ATOM 1795 O O . ASN A 1 237 ? 1.613 -15.696 -4.366 1.00 98.44 237 ASN A O 1
ATOM 1799 N N . MET A 1 238 ? 3.760 -15.551 -5.023 1.00 97.38 238 MET A N 1
ATOM 1800 C CA . MET A 1 238 ? 4.311 -16.434 -3.998 1.00 97.38 238 MET A CA 1
ATOM 1801 C C . MET A 1 238 ? 5.327 -15.655 -3.168 1.00 97.38 238 MET A C 1
ATOM 1803 O O . MET A 1 238 ? 6.217 -15.021 -3.731 1.00 97.38 238 MET A O 1
ATOM 1807 N N . THR A 1 239 ? 5.194 -15.674 -1.844 1.00 95.69 239 THR A N 1
ATOM 1808 C CA . THR A 1 239 ? 6.067 -14.917 -0.937 1.00 95.69 239 THR A CA 1
ATOM 1809 C C . THR A 1 239 ? 6.326 -15.661 0.367 1.00 95.69 239 THR A C 1
ATOM 1811 O O . THR A 1 239 ? 5.436 -16.335 0.875 1.00 95.69 239 THR A O 1
ATOM 1814 N N . ASN A 1 240 ? 7.526 -15.536 0.934 1.00 93.75 240 ASN A N 1
ATOM 1815 C CA . ASN A 1 240 ? 7.835 -15.955 2.311 1.00 93.75 240 ASN A CA 1
ATOM 1816 C C . ASN A 1 240 ? 7.867 -14.772 3.305 1.00 93.75 240 ASN A C 1
ATOM 1818 O O . ASN A 1 240 ? 8.268 -14.922 4.456 1.00 93.75 240 ASN A O 1
ATOM 1822 N N . SER A 1 241 ? 7.420 -13.591 2.875 1.00 93.25 241 SER A N 1
ATOM 1823 C CA . SER A 1 241 ? 7.465 -12.315 3.601 1.00 93.25 241 SER A CA 1
ATOM 1824 C C . SER A 1 241 ? 6.037 -11.784 3.843 1.00 93.25 241 SER A C 1
ATOM 1826 O O . SER A 1 241 ? 5.114 -12.571 4.038 1.00 93.25 241 SER A O 1
ATOM 1828 N N . THR A 1 242 ? 5.829 -10.470 3.924 1.00 94.25 242 THR A N 1
ATOM 1829 C CA . THR A 1 242 ? 4.556 -9.839 4.298 1.00 94.25 242 THR A CA 1
ATOM 1830 C C . THR A 1 242 ? 4.055 -8.840 3.255 1.00 94.25 242 THR A C 1
ATOM 1832 O O . THR A 1 242 ? 4.842 -8.265 2.498 1.00 94.25 242 THR A O 1
ATOM 1835 N N . ALA A 1 243 ? 2.740 -8.615 3.236 1.00 97.00 243 ALA A N 1
ATOM 1836 C CA . ALA A 1 243 ? 2.097 -7.521 2.507 1.00 97.00 243 ALA A CA 1
ATOM 1837 C C . ALA A 1 243 ? 1.503 -6.534 3.521 1.00 97.00 243 ALA A C 1
ATOM 1839 O O . ALA A 1 243 ? 0.622 -6.897 4.302 1.00 97.00 243 ALA A O 1
ATOM 1840 N N . ILE A 1 244 ? 2.022 -5.306 3.568 1.00 96.31 244 ILE A N 1
ATOM 1841 C CA . ILE A 1 244 ? 1.727 -4.353 4.645 1.00 96.31 244 ILE A CA 1
ATOM 1842 C C . ILE A 1 244 ? 1.350 -2.970 4.113 1.00 96.31 244 ILE A C 1
ATOM 1844 O O . ILE A 1 244 ? 1.458 -2.668 2.922 1.00 96.31 244 ILE A O 1
ATOM 1848 N N . ASN A 1 245 ? 0.913 -2.101 5.020 1.00 95.69 245 ASN A N 1
ATOM 1849 C CA . ASN A 1 245 ? 0.951 -0.663 4.804 1.00 95.69 245 ASN A CA 1
ATOM 1850 C C . ASN A 1 245 ? 1.301 0.095 6.096 1.00 95.69 245 ASN A C 1
ATOM 1852 O O . ASN A 1 245 ? 1.424 -0.481 7.184 1.00 95.69 245 ASN A O 1
ATOM 1856 N N . HIS A 1 246 ? 1.487 1.400 5.950 1.00 93.81 246 HIS A N 1
ATOM 1857 C CA . HIS A 1 246 ? 1.672 2.369 7.014 1.00 93.81 246 HIS A CA 1
ATOM 1858 C C . HIS A 1 246 ? 0.436 3.255 7.195 1.00 93.81 246 HIS A C 1
ATOM 1860 O O . HIS A 1 246 ? -0.251 3.606 6.230 1.00 93.81 246 HIS A O 1
ATOM 1866 N N . GLY A 1 247 ? 0.217 3.669 8.442 1.00 94.31 247 GLY A N 1
ATOM 1867 C CA . GLY A 1 247 ? -0.757 4.669 8.842 1.00 94.31 247 GLY A CA 1
ATOM 1868 C C . GLY A 1 247 ? -0.193 6.093 8.799 1.00 94.31 247 GLY A C 1
ATOM 1869 O O . GLY A 1 247 ? 0.876 6.380 8.240 1.00 94.31 247 GLY A O 1
ATOM 1870 N N . THR A 1 248 ? -0.929 7.008 9.425 1.00 93.50 248 THR A N 1
ATOM 1871 C CA . THR A 1 248 ? -0.558 8.424 9.586 1.00 93.50 248 THR A CA 1
ATOM 1872 C C . THR A 1 248 ? 0.606 8.650 10.560 1.00 93.50 248 THR A C 1
ATOM 1874 O O . THR A 1 248 ? 1.114 9.763 10.641 1.00 93.50 248 THR A O 1
ATOM 1877 N N . GLU A 1 249 ? 1.108 7.618 11.245 1.00 90.94 249 GLU A N 1
ATOM 1878 C CA . GLU A 1 249 ? 2.367 7.670 12.008 1.00 90.94 249 GLU A CA 1
ATOM 1879 C C . GLU A 1 249 ? 3.631 7.819 11.140 1.00 90.94 249 GLU A C 1
ATOM 1881 O O . GLU A 1 249 ? 4.725 8.053 11.658 1.00 90.94 249 GLU A O 1
ATOM 1886 N N . THR A 1 250 ? 3.505 7.643 9.821 1.00 87.81 250 THR A N 1
ATOM 1887 C CA . THR A 1 250 ? 4.618 7.773 8.872 1.00 87.81 250 THR A CA 1
ATOM 1888 C C . THR A 1 250 ? 5.280 9.142 8.984 1.00 87.81 250 THR A C 1
ATOM 1890 O O . THR A 1 250 ? 4.608 10.168 8.928 1.00 87.81 250 THR A O 1
ATOM 1893 N N . THR A 1 251 ? 6.612 9.163 9.077 1.00 78.38 251 THR A N 1
ATOM 1894 C CA . THR A 1 251 ? 7.398 10.392 9.229 1.00 78.38 251 THR A CA 1
ATOM 1895 C C . THR A 1 251 ? 7.083 11.431 8.149 1.00 78.38 251 THR A C 1
ATOM 1897 O O . THR A 1 251 ? 7.050 11.129 6.956 1.00 78.38 251 THR A O 1
ATOM 1900 N N . GLY A 1 252 ? 6.917 12.686 8.572 1.00 83.50 252 GLY A N 1
ATOM 1901 C CA . GLY A 1 252 ? 6.507 13.778 7.695 1.00 83.50 252 GLY A CA 1
ATOM 1902 C C . GLY A 1 252 ? 4.984 13.901 7.605 1.00 83.50 252 GLY A C 1
ATOM 1903 O O . GLY A 1 252 ? 4.238 13.285 8.357 1.00 83.50 252 GLY A O 1
ATOM 1904 N N . ARG A 1 253 ? 4.495 14.742 6.693 1.00 88.94 253 ARG A N 1
ATOM 1905 C CA . ARG A 1 253 ? 3.056 15.016 6.542 1.00 88.94 253 ARG A CA 1
ATOM 1906 C C . ARG A 1 253 ? 2.368 14.013 5.605 1.00 88.94 253 ARG A C 1
ATOM 1908 O O . ARG A 1 253 ? 1.632 14.394 4.692 1.00 88.94 253 ARG A O 1
ATOM 1915 N N . SER A 1 254 ? 2.653 12.728 5.804 1.00 89.69 254 SER A N 1
ATOM 1916 C CA . SER A 1 254 ? 2.084 11.647 5.001 1.00 89.69 254 SER A CA 1
ATOM 1917 C C . SER A 1 254 ? 0.710 11.231 5.523 1.00 89.69 254 SER A C 1
ATOM 1919 O O . SER A 1 254 ? 0.497 11.117 6.728 1.00 89.69 254 SER A O 1
ATOM 1921 N N . ARG A 1 255 ? -0.199 10.955 4.586 1.00 94.44 255 ARG A N 1
ATOM 1922 C CA . ARG A 1 255 ? -1.423 10.175 4.812 1.00 94.44 255 ARG A CA 1
ATOM 1923 C C . ARG A 1 255 ? -1.087 8.679 4.862 1.00 94.44 255 ARG A C 1
ATOM 1925 O O . ARG A 1 255 ? 0.015 8.295 4.448 1.00 94.44 255 ARG A O 1
ATOM 1932 N N . SER A 1 256 ? -2.009 7.837 5.325 1.00 96.06 256 SER A N 1
ATOM 1933 C CA . SER A 1 256 ? -1.843 6.374 5.212 1.00 96.06 256 SER A CA 1
ATOM 1934 C C . SER A 1 256 ? -2.036 5.894 3.763 1.00 96.06 256 SER A C 1
ATOM 1936 O O . SER A 1 256 ? -2.385 6.688 2.880 1.00 96.06 256 SER A O 1
ATOM 1938 N N . ALA A 1 257 ? -1.807 4.607 3.483 1.00 96.12 257 ALA A N 1
ATOM 1939 C CA . ALA A 1 257 ? -2.255 4.008 2.220 1.00 96.12 257 ALA A CA 1
ATOM 1940 C C . ALA A 1 257 ? -3.792 4.065 2.099 1.00 96.12 257 ALA A C 1
ATOM 1942 O O . ALA A 1 257 ? -4.504 3.833 3.069 1.00 96.12 257 ALA A O 1
ATOM 1943 N N . PHE A 1 258 ? -4.306 4.373 0.908 1.00 97.81 258 PHE A N 1
ATOM 1944 C CA . PHE A 1 258 ? -5.738 4.590 0.684 1.00 97.81 258 PHE A CA 1
ATOM 1945 C C . PHE A 1 258 ? -6.501 3.280 0.474 1.00 97.81 258 PHE A C 1
ATOM 1947 O O . PHE A 1 258 ? -7.537 3.062 1.105 1.00 97.81 258 PHE A O 1
ATOM 1954 N N . SER A 1 259 ? -5.989 2.396 -0.388 1.00 98.19 259 SER A N 1
ATOM 1955 C CA . SER A 1 259 ? -6.642 1.117 -0.666 1.00 98.19 259 SER A CA 1
ATOM 1956 C C . SER A 1 259 ? -5.685 -0.023 -1.005 1.00 98.19 259 SER A C 1
ATOM 1958 O O . SER A 1 259 ? -4.568 0.197 -1.478 1.00 98.19 259 SER A O 1
ATOM 1960 N N . TYR A 1 260 ? -6.130 -1.252 -0.753 1.00 98.75 260 TYR A N 1
ATOM 1961 C CA . TYR A 1 260 ? -5.385 -2.472 -1.054 1.00 98.75 260 TYR A CA 1
ATOM 1962 C C . TYR A 1 260 ? -6.321 -3.632 -1.396 1.00 98.75 260 TYR A C 1
ATOM 1964 O O . TYR A 1 260 ? -7.410 -3.760 -0.844 1.00 98.75 260 TYR A O 1
ATOM 1972 N N . GLU A 1 261 ? -5.879 -4.515 -2.281 1.00 98.88 261 GLU A N 1
ATOM 1973 C CA . GLU A 1 261 ? -6.530 -5.800 -2.533 1.00 98.88 261 GLU A CA 1
ATOM 1974 C C . GLU A 1 261 ? -5.472 -6.894 -2.432 1.00 98.88 261 GLU A C 1
ATOM 1976 O O . GLU A 1 261 ? -4.430 -6.798 -3.082 1.00 98.88 261 GLU A O 1
ATOM 1981 N N . VAL A 1 262 ? -5.705 -7.917 -1.611 1.00 98.94 262 VAL A N 1
ATOM 1982 C CA . VAL A 1 262 ? -4.725 -8.991 -1.391 1.00 98.94 262 VAL A CA 1
ATOM 1983 C C . VAL A 1 262 ? -5.406 -10.340 -1.567 1.00 98.94 262 VAL A C 1
ATOM 1985 O O . VAL A 1 262 ? -6.140 -10.776 -0.681 1.00 98.94 262 VAL A O 1
ATOM 1988 N N . TYR A 1 263 ? -5.208 -11.002 -2.709 1.00 98.81 263 TYR A N 1
ATOM 1989 C CA . TYR A 1 263 ? -5.957 -12.225 -3.017 1.00 98.81 263 TYR A CA 1
ATOM 1990 C C . TYR A 1 263 ? -5.259 -13.256 -3.898 1.00 98.81 263 TYR A C 1
ATOM 1992 O O . TYR A 1 263 ? -4.407 -12.932 -4.718 1.00 98.81 263 TYR A O 1
ATOM 2000 N N . ASN A 1 264 ? -5.662 -14.522 -3.772 1.00 98.50 264 ASN A N 1
ATOM 2001 C CA . ASN A 1 264 ? -5.119 -15.644 -4.551 1.00 98.50 264 ASN A CA 1
ATOM 2002 C C . ASN A 1 264 ? -3.585 -15.808 -4.433 1.00 98.50 264 ASN A C 1
ATOM 2004 O O . ASN A 1 264 ? -2.957 -16.346 -5.343 1.00 98.50 264 ASN A O 1
ATOM 2008 N N . ASN A 1 265 ? -2.962 -15.331 -3.349 1.00 98.62 265 ASN A N 1
ATOM 2009 C CA . ASN A 1 265 ? -1.520 -15.477 -3.121 1.00 98.62 265 ASN A CA 1
ATOM 2010 C C . ASN A 1 265 ? -1.197 -16.707 -2.265 1.00 98.62 265 ASN A C 1
ATOM 2012 O O . ASN A 1 265 ? -1.996 -17.130 -1.424 1.00 98.62 265 ASN A O 1
ATOM 2016 N N . THR A 1 266 ? 0.037 -17.191 -2.404 1.00 97.94 266 THR A N 1
ATOM 2017 C CA . THR A 1 266 ? 0.646 -18.167 -1.495 1.00 97.94 266 THR A CA 1
ATOM 2018 C C . THR A 1 266 ? 1.674 -17.464 -0.612 1.00 97.94 266 THR A C 1
ATOM 2020 O O . THR A 1 266 ? 2.721 -17.032 -1.093 1.00 97.94 266 THR A O 1
ATOM 2023 N N . PHE A 1 267 ? 1.390 -17.378 0.683 1.00 96.56 267 PHE A N 1
ATOM 2024 C CA . PHE A 1 267 ? 2.322 -16.925 1.712 1.00 96.56 267 PHE A CA 1
ATOM 2025 C C . PHE A 1 267 ? 2.908 -18.160 2.409 1.00 96.56 267 PHE A C 1
ATOM 2027 O O . PHE A 1 267 ? 2.183 -18.885 3.082 1.00 96.56 267 PHE A O 1
ATOM 2034 N N . ALA A 1 268 ? 4.200 -18.429 2.256 1.00 94.19 268 ALA A N 1
ATOM 2035 C CA . ALA A 1 268 ? 4.843 -19.635 2.774 1.00 94.19 268 ALA A CA 1
ATOM 2036 C C . ALA A 1 268 ? 6.165 -19.288 3.466 1.00 94.19 268 ALA A C 1
ATOM 2038 O O . ALA A 1 268 ? 7.220 -19.242 2.838 1.00 94.19 268 ALA A O 1
ATOM 2039 N N . ASN A 1 269 ? 6.095 -19.024 4.769 1.00 90.06 269 ASN A N 1
ATOM 2040 C CA . ASN A 1 269 ? 7.230 -18.647 5.605 1.00 90.06 269 ASN A CA 1
ATOM 2041 C C . ASN A 1 269 ? 7.774 -19.871 6.368 1.00 90.06 269 ASN A C 1
ATOM 2043 O O . ASN A 1 269 ? 7.019 -20.750 6.776 1.00 90.06 269 ASN A O 1
ATOM 2047 N N . THR A 1 270 ? 9.093 -19.944 6.553 1.00 82.88 270 THR A N 1
ATOM 2048 C CA . THR A 1 270 ? 9.787 -21.064 7.223 1.00 82.88 270 THR A CA 1
ATOM 2049 C C . THR A 1 270 ? 10.402 -20.692 8.577 1.00 82.88 270 THR A C 1
ATOM 2051 O O . THR A 1 270 ? 11.012 -21.538 9.225 1.00 82.88 270 THR A O 1
ATOM 2054 N N . GLN A 1 271 ? 10.252 -19.436 9.006 1.00 75.44 271 GLN A N 1
ATOM 2055 C CA . GLN A 1 271 ? 10.896 -18.823 10.176 1.00 75.44 271 GLN A CA 1
ATOM 2056 C C . GLN A 1 271 ? 9.890 -18.410 11.276 1.00 75.44 271 GLN A C 1
ATOM 2058 O O . GLN A 1 271 ? 10.288 -17.744 12.224 1.00 75.44 271 GLN A O 1
ATOM 2063 N N . GLU A 1 272 ? 8.614 -18.800 11.143 1.00 72.38 272 GLU A N 1
ATOM 2064 C CA . GLU A 1 272 ? 7.476 -18.463 12.023 1.00 72.38 272 GLU A CA 1
ATOM 2065 C C . GLU A 1 272 ? 7.298 -16.956 12.291 1.00 72.38 272 GLU A C 1
ATOM 2067 O O . GLU A 1 272 ? 7.816 -16.385 13.251 1.00 72.38 272 GLU A O 1
ATOM 2072 N N . TRP A 1 273 ? 6.501 -16.289 11.450 1.00 84.44 273 TRP A N 1
ATOM 2073 C CA . TRP A 1 273 ? 6.248 -14.849 11.566 1.00 84.44 273 TRP A CA 1
ATOM 2074 C C . TRP A 1 273 ? 4.893 -14.529 12.218 1.00 84.44 273 TRP A C 1
ATOM 2076 O O . TRP A 1 273 ? 3.935 -15.288 12.114 1.00 84.44 273 TRP A O 1
ATOM 2086 N N . TRP A 1 274 ? 4.754 -13.389 12.896 1.00 89.12 274 TRP A N 1
ATOM 2087 C CA . TRP A 1 274 ? 3.552 -13.105 13.700 1.00 89.12 274 TRP A CA 1
ATOM 2088 C C . TRP A 1 274 ? 2.259 -12.928 12.873 1.00 89.12 274 TRP A C 1
ATOM 2090 O O . TRP A 1 274 ? 1.194 -13.354 13.317 1.00 89.12 274 TRP A O 1
ATOM 2100 N N . SER A 1 275 ? 2.341 -12.352 11.667 1.00 93.50 275 SER A N 1
ATOM 2101 C CA . SER A 1 275 ? 1.202 -12.136 10.757 1.00 93.50 275 SER A CA 1
ATOM 2102 C C . SER A 1 275 ? 1.667 -11.987 9.306 1.00 93.50 275 SER A C 1
ATOM 2104 O O . SER A 1 275 ? 2.666 -11.311 9.065 1.00 93.50 275 SER A O 1
ATOM 2106 N N . ALA A 1 276 ? 0.956 -12.565 8.331 1.00 95.56 276 ALA A N 1
ATOM 2107 C CA . ALA A 1 276 ? 1.305 -12.401 6.910 1.00 95.56 276 ALA A CA 1
ATOM 2108 C C . ALA A 1 276 ? 1.015 -10.989 6.379 1.00 95.56 276 ALA A C 1
ATOM 2110 O O . ALA A 1 276 ? 1.660 -10.523 5.435 1.00 95.56 276 ALA A O 1
ATOM 2111 N N . MET A 1 277 ? 0.060 -10.293 6.996 1.00 96.81 277 MET A N 1
ATOM 2112 C CA . MET A 1 277 ? -0.337 -8.946 6.604 1.00 96.81 277 MET A CA 1
ATOM 2113 C C . MET A 1 277 ? -0.477 -8.020 7.812 1.00 96.81 277 MET A C 1
ATOM 2115 O O . MET A 1 277 ? -0.799 -8.459 8.921 1.00 96.81 277 MET A O 1
ATOM 2119 N N . HIS A 1 278 ? -0.254 -6.725 7.607 1.00 96.12 278 HIS A N 1
ATOM 2120 C CA . HIS A 1 278 ? -0.418 -5.723 8.659 1.00 96.12 278 HIS A CA 1
ATOM 2121 C C . HIS A 1 278 ? -0.814 -4.366 8.068 1.00 96.12 278 HIS A C 1
ATOM 2123 O O . HIS A 1 278 ? -0.043 -3.753 7.326 1.00 96.12 278 HIS A O 1
ATOM 2129 N N . PHE A 1 279 ? -2.017 -3.898 8.409 1.00 97.94 279 PHE A N 1
ATOM 2130 C CA . PHE A 1 279 ? -2.598 -2.675 7.856 1.00 97.94 279 PHE A CA 1
ATOM 2131 C C . PHE A 1 279 ? -2.887 -1.648 8.953 1.00 97.94 279 PHE A C 1
ATOM 2133 O O . PHE A 1 279 ? -3.544 -1.938 9.951 1.00 97.94 279 PHE A O 1
ATOM 2140 N N . ARG A 1 280 ? -2.397 -0.426 8.745 1.00 96.31 280 ARG A N 1
ATOM 2141 C CA . ARG A 1 280 ? -2.498 0.714 9.669 1.00 96.31 280 ARG A CA 1
ATOM 2142 C C . ARG A 1 280 ? -3.349 1.868 9.133 1.00 96.31 280 ARG A C 1
ATOM 2144 O O . ARG A 1 280 ? -3.473 2.910 9.770 1.00 96.31 280 ARG A O 1
ATOM 2151 N N . GLY A 1 281 ? -3.968 1.675 7.971 1.00 96.94 281 GLY A N 1
ATOM 2152 C CA . GLY A 1 281 ? -4.943 2.596 7.404 1.00 96.94 281 GLY A CA 1
ATOM 2153 C C . GLY A 1 281 ? -5.585 2.083 6.117 1.00 96.94 281 GLY A C 1
ATOM 2154 O O . GLY A 1 281 ? -5.221 1.006 5.636 1.00 96.94 281 GLY A O 1
ATOM 2155 N N . GLY A 1 282 ? -6.538 2.851 5.585 1.00 97.88 282 GLY A N 1
ATOM 2156 C CA . GLY A 1 282 ? -7.207 2.586 4.305 1.00 97.88 282 GLY A CA 1
ATOM 2157 C C . GLY A 1 282 ? -8.296 1.511 4.355 1.00 97.88 282 GLY A C 1
ATOM 2158 O O . GLY A 1 282 ? -8.799 1.137 5.414 1.00 97.88 282 GLY A O 1
ATOM 2159 N N . THR A 1 283 ? -8.672 0.981 3.195 1.00 98.75 283 THR A N 1
ATOM 2160 C CA . THR A 1 283 ? -9.646 -0.119 3.103 1.00 98.75 283 THR A CA 1
ATOM 2161 C C . THR A 1 283 ? -9.397 -1.023 1.897 1.00 98.75 283 THR A C 1
ATOM 2163 O O . THR A 1 283 ? -8.540 -0.734 1.064 1.00 98.75 283 THR A O 1
ATOM 2166 N N . GLY A 1 284 ? -10.119 -2.136 1.790 1.00 98.56 284 GLY A N 1
ATOM 2167 C CA . GLY A 1 284 ? -9.793 -3.144 0.797 1.00 98.56 284 GLY A CA 1
ATOM 2168 C C . GLY A 1 284 ?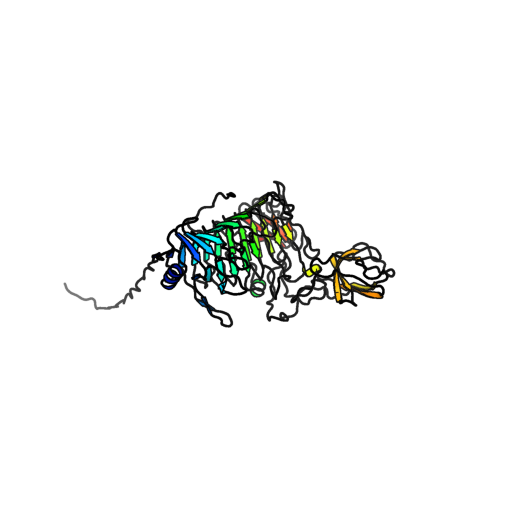 -10.615 -4.417 0.839 1.00 98.56 284 GLY A C 1
ATOM 2169 O O . GLY A 1 284 ? -11.668 -4.495 1.480 1.00 98.56 284 GLY A O 1
ATOM 2170 N N . VAL A 1 285 ? -10.061 -5.429 0.176 1.00 98.88 285 VAL A N 1
ATOM 2171 C CA . VAL A 1 285 ? -10.484 -6.828 0.279 1.00 98.88 285 VAL A CA 1
ATOM 2172 C C . VAL A 1 285 ? -9.279 -7.750 0.476 1.00 98.88 285 VAL A C 1
ATOM 2174 O O . VAL A 1 285 ? -8.208 -7.510 -0.086 1.00 98.88 285 VAL A O 1
ATOM 2177 N N . ILE A 1 286 ? -9.446 -8.815 1.261 1.00 98.88 286 ILE A N 1
ATOM 2178 C CA . ILE A 1 286 ? -8.421 -9.845 1.490 1.00 98.88 286 ILE A CA 1
ATOM 2179 C C . ILE A 1 286 ? -9.072 -11.216 1.328 1.00 98.88 286 ILE A C 1
ATOM 2181 O O . ILE A 1 286 ? -9.865 -11.602 2.184 1.00 98.88 286 ILE A O 1
ATOM 2185 N N . PHE A 1 287 ? -8.779 -11.972 0.270 1.00 98.81 287 PHE A N 1
ATOM 2186 C CA . PHE A 1 287 ? -9.499 -13.233 0.053 1.00 98.81 287 PHE A CA 1
ATOM 2187 C C . PHE A 1 287 ? -8.727 -14.342 -0.650 1.00 98.81 287 PHE A C 1
ATOM 2189 O O . PHE A 1 287 ? -7.849 -14.095 -1.472 1.00 98.81 287 PHE A O 1
ATOM 2196 N N . ASN A 1 288 ? -9.096 -15.589 -0.346 1.00 98.44 288 ASN A N 1
ATOM 2197 C CA . ASN A 1 288 ? -8.550 -16.790 -0.988 1.00 98.44 288 ASN A CA 1
ATOM 2198 C C . ASN A 1 288 ? -7.004 -16.837 -1.010 1.00 98.44 288 ASN A C 1
ATOM 2200 O O . ASN A 1 288 ? -6.383 -17.313 -1.961 1.00 98.44 288 ASN A O 1
ATOM 2204 N N . ASN A 1 289 ? -6.359 -16.306 0.033 1.00 98.75 289 ASN A N 1
ATOM 2205 C CA . ASN A 1 289 ? -4.924 -16.470 0.244 1.00 98.75 289 ASN A CA 1
ATOM 2206 C C . ASN A 1 289 ? -4.665 -17.779 1.003 1.00 98.75 289 ASN A C 1
ATOM 2208 O O . ASN A 1 289 ? -5.407 -18.125 1.925 1.00 98.75 289 ASN A O 1
ATOM 2212 N N . THR A 1 290 ? -3.588 -18.480 0.649 1.00 98.31 290 THR A N 1
ATOM 2213 C CA . THR A 1 290 ? -3.111 -19.666 1.378 1.00 98.31 290 THR A CA 1
ATOM 2214 C C . THR A 1 290 ? -1.841 -19.311 2.138 1.00 98.31 290 THR A C 1
ATOM 2216 O O . THR A 1 290 ? -0.873 -18.853 1.534 1.00 98.31 290 THR A O 1
ATOM 2219 N N . LEU A 1 291 ? -1.852 -19.495 3.458 1.00 97.25 291 LEU A N 1
ATOM 2220 C CA . LEU A 1 291 ? -0.782 -19.100 4.368 1.00 97.25 291 LEU A CA 1
ATOM 2221 C C . LEU A 1 291 ? -0.205 -20.318 5.105 1.00 97.25 291 LEU A C 1
ATOM 2223 O O . LEU A 1 291 ? -0.955 -21.135 5.643 1.00 97.25 291 LEU A O 1
ATOM 2227 N N . THR A 1 292 ? 1.119 -20.397 5.228 1.00 95.62 292 THR A N 1
ATOM 2228 C CA . THR A 1 292 ? 1.826 -21.316 6.135 1.00 95.62 292 THR A CA 1
ATOM 2229 C C . THR A 1 292 ? 2.994 -20.615 6.828 1.00 95.62 292 THR A C 1
ATOM 2231 O O . THR A 1 292 ? 3.646 -19.753 6.242 1.00 95.62 292 THR A O 1
ATOM 2234 N N . GLY A 1 293 ? 3.246 -20.963 8.096 1.00 92.56 293 GLY A N 1
ATOM 2235 C CA . GLY A 1 293 ? 4.337 -20.372 8.888 1.00 92.56 293 GLY A CA 1
ATOM 2236 C C . GLY A 1 293 ? 4.074 -18.958 9.424 1.00 92.56 293 GLY A C 1
ATOM 2237 O O . GLY A 1 293 ? 5.020 -18.204 9.649 1.00 92.56 293 GLY A O 1
ATOM 2238 N N . TYR A 1 294 ? 2.803 -18.598 9.642 1.00 93.62 294 TYR A N 1
ATOM 2239 C CA . TYR A 1 294 ? 2.404 -17.332 10.270 1.00 93.62 294 TYR A CA 1
ATOM 2240 C C . TYR A 1 294 ? 1.498 -17.550 11.495 1.00 93.62 294 TYR A C 1
ATOM 2242 O O . TYR A 1 294 ? 0.813 -18.566 11.593 1.00 93.62 294 TYR A O 1
ATOM 2250 N N . GLY A 1 295 ? 1.445 -16.579 12.411 1.00 93.00 295 GLY A N 1
ATOM 2251 C CA . GLY A 1 295 ? 0.543 -16.567 13.576 1.00 93.00 295 GLY A CA 1
ATOM 2252 C C . GLY A 1 295 ? -0.850 -15.961 13.322 1.00 93.00 295 GLY A C 1
ATOM 2253 O O . GLY A 1 295 ? -1.739 -16.044 14.182 1.00 93.00 295 GLY A O 1
ATOM 2254 N N . ALA A 1 296 ? -1.063 -15.332 12.163 1.00 94.94 296 ALA A N 1
ATOM 2255 C CA . ALA A 1 296 ? -2.322 -14.708 11.757 1.00 94.94 296 ALA A CA 1
ATOM 2256 C C . ALA A 1 296 ? -2.385 -14.480 10.236 1.00 94.94 296 ALA A C 1
ATOM 2258 O O . ALA A 1 296 ? -1.345 -14.378 9.580 1.00 94.94 296 ALA A O 1
ATOM 2259 N N . LEU A 1 297 ? -3.608 -14.320 9.709 1.00 97.25 297 LEU A N 1
ATOM 2260 C CA . LEU A 1 297 ? -3.841 -13.771 8.369 1.00 97.25 297 LEU A CA 1
ATOM 2261 C C . LEU A 1 297 ? -3.327 -12.334 8.285 1.00 97.25 297 LEU A C 1
ATOM 2263 O O . LEU A 1 297 ? -2.405 -12.018 7.536 1.00 97.25 297 LEU A O 1
ATOM 2267 N N . ALA A 1 298 ? -3.966 -11.472 9.067 1.00 97.31 298 ALA A N 1
ATOM 2268 C CA . ALA A 1 298 ? -3.759 -10.043 9.044 1.00 97.31 298 ALA A CA 1
ATOM 2269 C C . ALA A 1 298 ? -3.991 -9.469 10.437 1.00 97.31 298 ALA A C 1
ATOM 2271 O O . ALA A 1 298 ? -4.901 -9.896 11.153 1.00 97.31 298 ALA A O 1
ATOM 2272 N N . HIS A 1 299 ? -3.209 -8.452 10.776 1.00 97.25 299 HIS A N 1
ATOM 2273 C CA . HIS A 1 299 ? -3.493 -7.564 11.892 1.00 97.25 299 HIS A CA 1
ATOM 2274 C C . HIS A 1 299 ? -3.870 -6.176 11.372 1.00 97.25 299 HIS A C 1
ATOM 2276 O O . HIS A 1 299 ? -3.272 -5.674 10.416 1.00 97.25 299 HIS A O 1
ATOM 2282 N N . VAL A 1 300 ? -4.861 -5.553 12.006 1.00 97.75 300 VAL A N 1
ATOM 2283 C CA . VAL A 1 300 ? -5.233 -4.155 11.772 1.00 97.75 300 VAL A CA 1
ATOM 2284 C C . VAL A 1 300 ? -4.956 -3.335 13.027 1.00 97.75 300 VAL A C 1
ATOM 2286 O O . VAL A 1 300 ? -5.364 -3.707 14.127 1.00 97.75 300 VAL A O 1
ATOM 2289 N N . ALA A 1 301 ? -4.238 -2.228 12.874 1.00 94.75 301 ALA A N 1
ATOM 2290 C CA . ALA A 1 301 ? -3.744 -1.434 13.994 1.00 94.75 301 ALA A CA 1
ATOM 2291 C C . ALA A 1 301 ? -3.864 0.067 13.718 1.00 94.75 301 ALA A C 1
ATOM 2293 O O . ALA A 1 301 ? -4.080 0.499 12.589 1.00 94.75 301 ALA A O 1
ATOM 2294 N N . ASN A 1 302 ? -3.696 0.878 14.758 1.00 93.12 302 ASN A N 1
ATOM 2295 C CA . ASN A 1 302 ? -3.515 2.314 14.617 1.00 93.12 302 ASN A CA 1
ATOM 2296 C C . ASN A 1 302 ? -2.556 2.803 15.700 1.00 93.12 302 ASN A C 1
ATOM 2298 O O . ASN A 1 302 ? -2.852 2.727 16.888 1.00 93.12 302 ASN A O 1
ATOM 2302 N N . TYR A 1 303 ? -1.386 3.298 15.306 1.00 91.81 303 TYR A N 1
ATOM 2303 C CA . TYR A 1 303 ? -0.365 3.702 16.274 1.00 91.81 303 TYR A CA 1
ATOM 2304 C C . TYR A 1 303 ? -0.638 5.082 16.890 1.00 91.81 303 TYR A C 1
ATOM 2306 O O . TYR A 1 303 ? -0.111 5.382 17.963 1.00 91.81 303 TYR A O 1
ATOM 2314 N N . ARG A 1 304 ? -1.532 5.888 16.292 1.00 92.31 304 ARG A N 1
ATOM 2315 C CA . ARG A 1 304 ? -2.017 7.139 16.900 1.00 92.31 304 ARG A CA 1
ATOM 2316 C C . ARG A 1 304 ? -2.883 6.908 18.138 1.00 92.31 304 ARG A C 1
ATOM 2318 O O . ARG A 1 304 ? -3.074 7.852 18.894 1.00 92.31 304 ARG A O 1
ATOM 2325 N N . ASP A 1 305 ? -3.363 5.687 18.375 1.00 88.12 305 ASP A N 1
ATOM 2326 C CA . ASP A 1 305 ? -4.133 5.320 19.569 1.00 88.12 305 ASP A CA 1
ATOM 2327 C C . ASP A 1 305 ? -3.418 5.740 20.864 1.00 88.12 305 ASP A C 1
ATOM 2329 O O . ASP A 1 305 ? -3.997 6.406 21.717 1.00 88.12 305 ASP A O 1
ATOM 2333 N N . SER A 1 306 ? -2.140 5.380 21.008 1.00 79.38 306 SER A N 1
ATOM 2334 C CA . SER A 1 306 ? -1.353 5.631 22.224 1.00 79.38 306 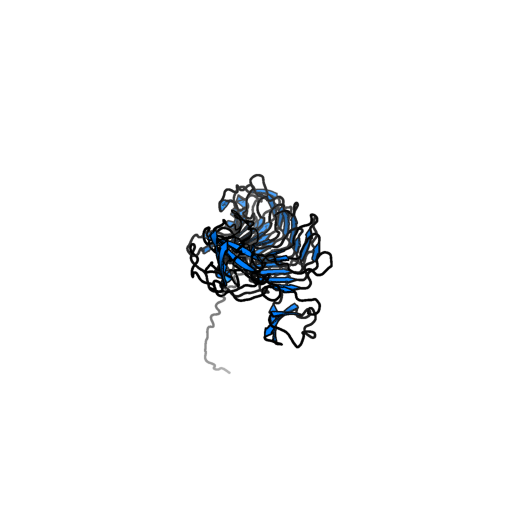SER A CA 1
ATOM 2335 C C . SER A 1 306 ? -0.300 6.730 22.079 1.00 79.38 306 SER A C 1
ATOM 2337 O O . SER A 1 306 ? 0.334 7.079 23.075 1.00 79.38 306 SER A O 1
ATOM 2339 N N . THR A 1 307 ? -0.073 7.249 20.866 1.00 85.94 307 THR A N 1
ATOM 2340 C CA . THR A 1 307 ? 1.116 8.050 20.531 1.00 85.94 307 THR A CA 1
ATOM 2341 C C . THR A 1 307 ? 0.775 9.300 19.725 1.00 85.94 307 THR A C 1
ATOM 2343 O O . THR A 1 307 ? 0.058 9.251 18.727 1.00 85.94 307 THR A O 1
ATOM 2346 N N . VAL A 1 308 ? 1.365 10.430 20.118 1.00 88.12 308 VAL A N 1
ATOM 2347 C CA . VAL A 1 308 ? 1.291 11.697 19.383 1.00 88.12 308 VAL A CA 1
ATOM 2348 C C . VAL A 1 308 ? 2.277 11.684 18.213 1.00 88.12 308 VAL A C 1
ATOM 2350 O O . 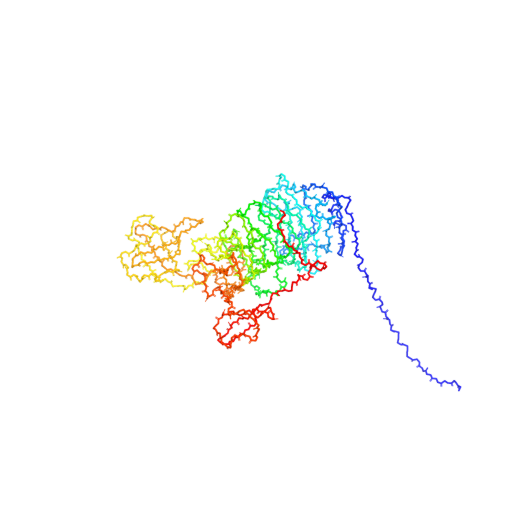VAL A 1 308 ? 3.488 11.664 18.424 1.00 88.12 308 VAL A O 1
ATOM 2353 N N . PHE A 1 309 ? 1.775 11.782 16.980 1.00 89.75 309 PHE A N 1
ATOM 2354 C CA . PHE A 1 309 ? 2.607 11.958 15.784 1.00 89.75 309 PHE A CA 1
ATOM 2355 C C . PHE A 1 309 ? 2.358 13.328 15.148 1.00 89.75 309 PHE A C 1
ATOM 2357 O O . PHE A 1 309 ? 1.231 13.641 14.764 1.00 89.75 309 PHE A O 1
ATOM 2364 N N . LYS A 1 310 ? 3.398 14.161 14.991 1.00 90.19 310 LYS A N 1
ATOM 2365 C CA . LYS A 1 310 ? 3.308 15.367 14.147 1.00 90.19 310 LYS A CA 1
ATOM 2366 C C . LYS A 1 310 ? 3.113 14.902 12.694 1.00 90.19 310 LYS A C 1
ATOM 2368 O O . LYS A 1 310 ? 3.902 14.100 12.218 1.00 90.19 310 LYS A O 1
ATOM 2373 N N . PHE A 1 311 ? 2.092 15.333 11.953 1.00 90.12 311 PHE A N 1
ATOM 2374 C CA . PHE A 1 311 ? 1.282 16.561 12.075 1.00 90.12 311 PHE A CA 1
ATOM 2375 C C . PHE A 1 311 ? -0.133 16.338 12.628 1.00 90.12 311 PHE A C 1
ATOM 2377 O O . PHE A 1 311 ? -0.912 17.281 12.744 1.00 90.12 311 PHE A O 1
ATOM 2384 N N . TRP A 1 312 ? -0.463 15.092 12.953 1.00 93.44 312 TRP A N 1
ATOM 2385 C CA . TRP A 1 312 ? -1.829 14.615 13.129 1.00 93.44 312 TRP A CA 1
ATOM 2386 C C . TRP A 1 312 ? -2.264 14.507 14.595 1.00 93.44 312 TRP A C 1
ATOM 2388 O O . TRP A 1 312 ? -3.453 14.411 14.858 1.00 93.44 312 TRP A O 1
ATOM 2398 N N . GLY A 1 313 ? -1.340 14.526 15.557 1.00 91.50 313 GLY A N 1
ATOM 2399 C CA . GLY A 1 313 ? -1.633 14.318 16.981 1.00 91.50 313 GLY A CA 1
ATOM 2400 C C . GLY A 1 313 ? -1.863 12.843 17.339 1.00 91.50 313 GLY A C 1
ATOM 2401 O O . GLY A 1 313 ? -1.652 11.960 16.507 1.00 91.50 313 GLY A O 1
ATOM 2402 N N . ALA A 1 314 ? -2.311 12.568 18.564 1.00 91.38 314 ALA A N 1
ATOM 2403 C CA . ALA A 1 314 ? -2.852 11.259 18.949 1.00 91.38 314 ALA A CA 1
ATOM 2404 C C . ALA A 1 314 ? -4.349 11.169 18.600 1.00 91.38 314 ALA A C 1
ATOM 2406 O O . ALA A 1 314 ? -5.004 12.196 18.420 1.00 91.38 314 ALA A O 1
ATOM 2407 N N . CYS A 1 315 ? -4.880 9.950 18.501 1.00 93.69 315 CYS A N 1
ATOM 2408 C CA . CYS A 1 315 ? -6.307 9.676 18.341 1.00 93.69 315 CYS A CA 1
ATOM 2409 C C . CYS A 1 315 ? -6.952 9.466 19.711 1.00 93.69 315 CYS A C 1
ATOM 2411 O O . CYS A 1 315 ? -7.326 8.363 20.103 1.00 93.69 315 CYS A O 1
ATOM 2413 N N . ASP A 1 316 ? -7.003 10.550 20.479 1.00 92.62 316 ASP A N 1
ATOM 2414 C CA . ASP A 1 316 ? -7.303 10.526 21.909 1.00 92.62 316 ASP A CA 1
ATOM 2415 C C . ASP A 1 316 ? -8.502 11.407 22.305 1.00 92.62 316 ASP A C 1
ATOM 2417 O O . ASP A 1 316 ? -8.695 11.732 23.478 1.00 92.62 316 ASP A O 1
ATOM 2421 N N . GLY A 1 317 ? -9.296 11.836 21.323 1.00 94.38 317 GLY A N 1
ATOM 2422 C CA . GLY A 1 317 ? -10.383 12.792 21.512 1.00 94.38 317 GLY A CA 1
ATOM 2423 C C . GLY A 1 317 ? -9.974 14.266 21.399 1.00 94.38 317 GLY A C 1
ATOM 2424 O O . GLY A 1 317 ? -10.841 15.120 21.584 1.00 94.38 317 GLY A O 1
ATOM 2425 N N . THR A 1 318 ? -8.699 14.591 21.123 1.00 93.56 318 THR A N 1
ATOM 2426 C CA . THR A 1 318 ? -8.227 15.991 21.014 1.00 93.56 318 THR A CA 1
ATOM 2427 C C . THR A 1 318 ? -7.789 16.433 19.621 1.00 93.56 318 THR A C 1
ATOM 2429 O O . THR A 1 318 ? -7.904 17.621 19.316 1.00 93.56 318 THR A O 1
ATOM 2432 N N . SER A 1 319 ? -7.303 15.530 18.763 1.00 94.69 319 SER A N 1
ATOM 2433 C CA . SER A 1 319 ? -6.845 15.922 17.426 1.00 94.69 319 SER A CA 1
ATOM 2434 C C . SER A 1 319 ? -8.011 16.399 16.557 1.00 94.69 319 SER A C 1
ATOM 2436 O O . SER A 1 319 ? -8.991 15.666 16.416 1.00 94.69 319 SER A O 1
ATOM 2438 N N . PRO A 1 320 ? -7.922 17.577 15.915 1.00 96.25 320 PRO A N 1
ATOM 2439 C CA . PRO A 1 320 ? -9.012 18.092 15.097 1.00 96.25 320 PRO A CA 1
ATOM 2440 C C . PRO A 1 320 ? -9.297 17.227 13.864 1.00 96.25 320 PRO A C 1
ATOM 2442 O O . PRO A 1 320 ? -10.408 17.281 13.353 1.00 96.25 320 PRO A O 1
ATOM 2445 N N . TYR A 1 321 ? -8.332 16.424 13.398 1.00 97.06 321 TYR A N 1
ATOM 2446 C CA . TYR A 1 321 ? -8.474 15.580 12.206 1.00 97.06 321 TYR A CA 1
ATOM 2447 C C . TYR A 1 321 ? -9.123 14.218 12.484 1.00 97.06 321 TYR A C 1
ATOM 2449 O O . TYR A 1 321 ? -9.222 13.411 11.564 1.00 97.06 321 TYR A O 1
ATOM 2457 N N . ASP A 1 322 ? -9.548 13.955 13.723 1.00 97.38 322 ASP A N 1
ATOM 2458 C CA . ASP A 1 322 ? -10.257 12.743 14.138 1.00 97.38 322 ASP A CA 1
ATOM 2459 C C . ASP A 1 322 ? -11.730 13.042 14.432 1.00 97.38 322 ASP A C 1
ATOM 2461 O O . ASP A 1 322 ? -12.115 14.165 14.767 1.00 97.38 322 ASP A O 1
ATOM 2465 N N . ARG A 1 323 ? -12.583 12.016 14.357 1.00 96.12 323 ARG A N 1
ATOM 2466 C CA . ARG A 1 323 ? -13.998 12.149 14.712 1.00 96.12 323 ARG A CA 1
ATOM 2467 C C . ARG A 1 323 ? -14.175 12.043 16.227 1.00 96.12 323 ARG A C 1
ATOM 2469 O O . ARG A 1 323 ? -14.568 10.993 16.744 1.00 96.12 323 ARG A O 1
ATOM 2476 N N . ASN A 1 324 ? -13.887 13.131 16.925 1.00 95.50 324 ASN A N 1
ATOM 2477 C CA . ASN A 1 324 ? -14.045 13.235 18.375 1.00 95.50 324 ASN A CA 1
ATOM 2478 C C . ASN A 1 324 ? -15.513 13.411 18.779 1.00 95.50 324 ASN A C 1
ATOM 2480 O O . ASN A 1 324 ? -16.281 14.063 18.074 1.00 95.50 324 ASN A O 1
ATOM 2484 N N . ASP A 1 325 ? -15.879 12.886 19.950 1.00 93.69 325 ASP A N 1
ATOM 2485 C CA . ASP A 1 325 ? -17.233 13.050 20.502 1.00 93.69 325 ASP A CA 1
ATOM 2486 C C . ASP A 1 325 ? -17.446 14.460 21.104 1.00 93.69 325 ASP A C 1
ATOM 2488 O O . ASP A 1 325 ? -18.578 14.876 21.333 1.00 93.69 325 ASP A O 1
ATOM 2492 N N . GLY A 1 326 ? -16.365 15.208 21.373 1.00 91.19 326 GLY A N 1
ATOM 2493 C CA . GLY A 1 326 ? -16.402 16.563 21.954 1.00 91.19 326 GLY A CA 1
ATOM 2494 C C . GLY A 1 326 ? -16.792 16.625 23.440 1.00 91.19 326 GLY A C 1
ATOM 2495 O O . GLY A 1 326 ? -16.909 17.712 24.001 1.00 91.19 326 GLY A O 1
ATOM 2496 N N . ILE A 1 327 ? -16.985 15.469 24.081 1.00 95.31 327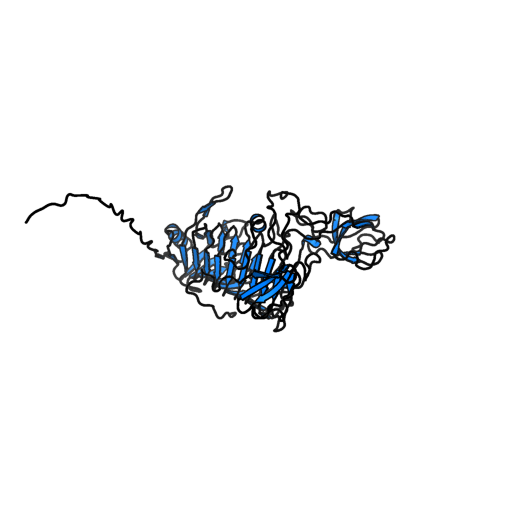 ILE A N 1
ATOM 2497 C CA . ILE A 1 327 ? -17.473 15.326 25.457 1.00 95.31 327 ILE A CA 1
ATOM 2498 C C . ILE A 1 327 ? -16.320 14.950 26.398 1.00 95.31 327 ILE A C 1
ATOM 2500 O O . ILE A 1 327 ? -15.586 13.993 26.143 1.00 95.31 327 ILE A O 1
ATOM 2504 N N . THR A 1 328 ? -16.215 15.654 27.529 1.00 97.12 328 THR A N 1
ATOM 2505 C CA . THR A 1 328 ? -15.490 15.166 28.713 1.00 97.12 328 THR A CA 1
ATOM 2506 C C . THR A 1 328 ? -16.406 14.221 29.476 1.00 97.12 328 THR A C 1
ATOM 2508 O O . THR A 1 328 ? -17.389 14.661 30.067 1.00 97.12 328 THR A O 1
ATOM 2511 N N . TYR A 1 329 ? -16.106 12.924 29.429 1.00 97.38 329 TYR A N 1
ATOM 2512 C CA . TYR A 1 329 ? -16.952 11.876 30.007 1.00 97.38 329 TYR A CA 1
ATOM 2513 C C . TYR A 1 329 ? -16.777 11.734 31.522 1.00 97.38 329 TYR A C 1
ATOM 2515 O O . TYR A 1 329 ? -17.744 11.465 32.228 1.00 97.38 329 TYR A O 1
ATOM 2523 N N . ASP A 1 330 ? -15.555 11.937 32.013 1.00 97.69 330 ASP A N 1
ATOM 2524 C CA . ASP A 1 330 ? -15.255 12.113 33.433 1.00 97.69 330 ASP A CA 1
ATOM 2525 C C . ASP A 1 330 ? -13.947 12.910 33.597 1.00 97.69 330 ASP A C 1
ATOM 2527 O O . ASP A 1 330 ? -13.159 13.031 32.655 1.00 97.69 330 ASP A O 1
ATOM 2531 N N . SER A 1 331 ? -13.699 13.455 34.783 1.00 97.69 331 SER A N 1
ATOM 2532 C CA . SER A 1 331 ? -12.462 14.153 35.144 1.00 97.69 331 SER A CA 1
ATOM 2533 C C . SER A 1 331 ? -12.288 14.223 36.656 1.00 97.69 331 SER A C 1
ATOM 2535 O O . SER A 1 331 ? -13.258 14.491 37.367 1.00 97.69 331 SER A O 1
ATOM 2537 N N . GLY A 1 332 ? -11.064 14.060 37.154 1.00 97.88 332 GLY A N 1
ATOM 2538 C CA . GLY A 1 332 ? -10.776 14.037 38.589 1.00 97.88 332 GLY A CA 1
ATOM 2539 C C . GLY A 1 332 ? -9.295 14.220 38.906 1.00 97.88 332 GLY A C 1
ATOM 2540 O O . GLY A 1 332 ? -8.579 14.913 38.185 1.00 97.88 332 GLY A O 1
ATOM 2541 N N . THR A 1 333 ? -8.838 13.600 39.996 1.00 98.06 333 THR A N 1
ATOM 2542 C CA . THR A 1 333 ? -7.458 13.712 40.488 1.00 98.06 333 THR A CA 1
ATOM 2543 C C . THR A 1 333 ? -6.909 12.338 40.857 1.00 98.06 333 THR A C 1
ATOM 2545 O O . THR A 1 333 ? -7.592 11.572 41.534 1.00 98.06 333 THR A O 1
ATOM 2548 N N . HIS A 1 334 ? -5.674 12.031 40.462 1.00 98.44 334 HIS A N 1
ATOM 2549 C CA . HIS A 1 334 ? -5.006 10.801 40.870 1.00 98.44 334 HIS A CA 1
ATOM 2550 C C . HIS A 1 334 ? -4.733 10.789 42.381 1.00 98.44 334 HIS A C 1
ATOM 2552 O O . HIS A 1 334 ? -4.105 11.699 42.920 1.00 98.44 334 HIS A O 1
ATOM 2558 N N . SER A 1 335 ? -5.176 9.729 43.058 1.00 98.00 335 SER A N 1
ATOM 2559 C CA . SER A 1 335 ? -4.956 9.480 44.486 1.00 98.00 335 SER A CA 1
ATOM 2560 C C . SER A 1 335 ? -4.031 8.287 44.767 1.00 98.00 335 SER A C 1
ATOM 2562 O O . SER A 1 335 ? -3.975 7.830 45.908 1.00 98.00 335 SER A O 1
ATOM 2564 N N . GLY A 1 336 ? -3.372 7.732 43.744 1.00 96.31 336 GLY A N 1
ATOM 2565 C CA . GLY A 1 336 ? -2.395 6.647 43.883 1.00 96.31 336 GLY A CA 1
ATOM 2566 C C . GLY A 1 336 ? -0.980 7.156 44.172 1.00 96.31 336 GLY A C 1
ATOM 2567 O O . GLY A 1 336 ? -0.792 8.305 44.563 1.00 96.31 336 GLY A O 1
ATOM 2568 N N . THR A 1 337 ? 0.016 6.285 44.019 1.00 97.31 337 THR A N 1
ATOM 2569 C CA . THR A 1 337 ? 1.438 6.630 44.187 1.00 97.31 337 THR A CA 1
ATOM 2570 C C . THR A 1 337 ? 1.995 7.386 42.984 1.00 97.31 337 THR A C 1
ATOM 2572 O O . THR A 1 337 ? 1.471 7.271 41.879 1.00 97.31 337 THR A O 1
ATOM 2575 N N . ASP A 1 338 ? 3.119 8.075 43.178 1.00 97.44 338 ASP A N 1
ATOM 2576 C CA . ASP A 1 338 ? 3.819 8.760 42.091 1.00 97.44 338 ASP A CA 1
ATOM 2577 C C . ASP A 1 338 ? 4.329 7.821 40.988 1.00 97.44 338 ASP A C 1
ATOM 2579 O O . ASP A 1 338 ? 4.540 6.624 41.207 1.00 97.44 338 ASP A O 1
ATOM 2583 N N . ALA A 1 339 ? 4.521 8.385 39.790 1.00 95.31 339 ALA A N 1
ATOM 2584 C CA . ALA A 1 339 ? 4.924 7.694 38.563 1.00 95.31 339 ALA A CA 1
ATOM 2585 C C . ALA A 1 339 ? 4.069 6.456 38.192 1.00 95.31 339 ALA A C 1
ATOM 2587 O O . ALA A 1 339 ? 4.519 5.584 37.441 1.00 95.31 339 ALA A O 1
ATOM 2588 N N . SER A 1 340 ? 2.827 6.369 38.678 1.00 95.81 340 SER A N 1
ATOM 2589 C CA . SER A 1 340 ? 1.959 5.211 38.458 1.00 95.81 340 SER A CA 1
ATOM 2590 C C . SER A 1 340 ? 1.514 5.099 36.998 1.00 95.81 340 SER A C 1
ATOM 2592 O O . SER A 1 340 ? 1.027 6.060 36.407 1.00 95.81 340 SER A O 1
ATOM 2594 N N . ARG A 1 341 ? 1.612 3.890 36.427 1.00 93.12 341 ARG A N 1
ATOM 2595 C CA . ARG A 1 341 ? 1.062 3.538 35.100 1.00 93.12 341 ARG A CA 1
ATOM 2596 C C . ARG A 1 341 ? -0.458 3.339 35.091 1.00 93.12 341 ARG A C 1
ATOM 2598 O O . ARG A 1 341 ? -1.061 3.359 34.019 1.00 93.12 341 ARG A O 1
ATOM 2605 N N . ASN A 1 342 ? -1.059 3.163 36.267 1.00 95.62 342 ASN A N 1
ATOM 2606 C CA . ASN A 1 342 ? -2.504 3.079 36.452 1.00 95.62 342 ASN A CA 1
ATOM 2607 C C . ASN A 1 342 ? -3.006 4.360 37.117 1.00 95.62 342 ASN A C 1
ATOM 2609 O O . ASN A 1 342 ? -2.473 4.781 38.147 1.00 95.62 342 ASN A O 1
ATOM 2613 N N . LEU A 1 343 ? -4.078 4.940 36.585 1.00 98.12 343 LEU A N 1
ATOM 2614 C CA . LEU A 1 343 ? -4.814 5.962 37.316 1.00 98.12 343 LEU A CA 1
ATOM 2615 C C . LEU A 1 343 ? -5.631 5.273 38.409 1.00 98.12 343 LEU A C 1
ATOM 2617 O O . LEU A 1 343 ? -6.386 4.351 38.133 1.00 98.12 343 LEU A O 1
ATOM 2621 N N . VAL A 1 344 ? -5.505 5.763 39.633 1.00 98.25 344 VAL A N 1
ATOM 2622 C CA . VAL A 1 344 ? -6.364 5.447 40.781 1.00 98.25 344 VAL A CA 1
ATOM 2623 C C . VAL A 1 344 ? -7.029 6.741 41.241 1.00 98.25 344 VAL A C 1
ATOM 2625 O O . VAL A 1 344 ? -6.314 7.716 41.466 1.00 98.25 344 VAL A O 1
ATOM 2628 N N . ASP A 1 345 ? -8.350 6.761 41.394 1.00 98.06 345 ASP A N 1
ATOM 2629 C CA . ASP A 1 345 ? -9.106 7.850 42.027 1.00 98.06 345 ASP A CA 1
ATOM 2630 C C . ASP A 1 345 ? -10.093 7.248 43.036 1.00 98.06 345 ASP A C 1
ATOM 2632 O O . ASP A 1 345 ? -11.185 6.799 42.693 1.00 98.06 345 ASP A O 1
ATOM 2636 N N . ASN A 1 346 ? -9.698 7.239 44.311 1.00 96.88 346 ASN A N 1
ATOM 2637 C CA . ASN A 1 346 ? -10.466 6.661 45.420 1.00 96.88 346 ASN A CA 1
ATOM 2638 C C . ASN A 1 346 ? -11.790 7.393 45.720 1.00 96.88 346 ASN A C 1
ATOM 2640 O O . ASN A 1 346 ? -12.485 7.024 46.662 1.00 96.88 346 ASN A O 1
ATOM 2644 N N . ARG A 1 347 ? -12.135 8.436 44.955 1.00 96.00 347 ARG A N 1
ATOM 2645 C CA . ARG A 1 347 ? -13.408 9.165 45.042 1.00 96.00 347 ARG A CA 1
ATOM 2646 C C . ARG A 1 347 ? -14.417 8.695 43.982 1.00 96.00 347 ARG A C 1
ATOM 2648 O O . ARG A 1 347 ? -15.461 9.325 43.832 1.00 96.00 347 ARG A O 1
ATOM 2655 N N . ARG A 1 348 ? -14.092 7.645 43.212 1.00 95.62 348 ARG A N 1
ATOM 2656 C CA . ARG A 1 348 ? -14.880 7.153 42.071 1.00 95.62 348 ARG A CA 1
ATOM 2657 C C . ARG A 1 348 ? -15.533 5.809 42.333 1.00 95.62 348 ARG A C 1
ATOM 2659 O O . ARG A 1 348 ? -14.973 4.945 43.001 1.00 95.62 348 ARG A O 1
ATOM 2666 N N . GLU A 1 349 ? -16.707 5.655 41.728 1.00 96.50 349 GLU A N 1
ATOM 2667 C CA . GLU A 1 349 ? -17.497 4.426 41.714 1.00 96.50 349 GLU A CA 1
ATOM 2668 C C . GLU A 1 349 ? -17.912 4.080 40.276 1.00 96.50 349 GLU A C 1
ATOM 2670 O O . GLU A 1 349 ? -19.075 4.152 39.887 1.00 96.50 349 GLU A O 1
ATOM 2675 N N . TRP A 1 350 ? -16.923 3.780 39.437 1.00 97.56 350 TRP A N 1
ATOM 2676 C CA . TRP A 1 350 ? -17.129 3.390 38.045 1.00 97.56 350 TRP A CA 1
ATOM 2677 C C . TRP A 1 350 ? -17.701 1.970 37.917 1.00 97.56 350 TRP A C 1
ATOM 2679 O O . TRP A 1 350 ? -17.368 1.071 38.687 1.00 97.56 350 TRP A O 1
ATOM 2689 N N . ASN A 1 351 ? -18.502 1.723 36.880 1.00 98.19 351 ASN A N 1
ATOM 2690 C CA . ASN A 1 351 ? -18.814 0.346 36.497 1.00 98.19 351 ASN A CA 1
ATOM 2691 C C . ASN A 1 351 ? -17.575 -0.304 35.852 1.00 98.19 351 ASN A C 1
ATOM 2693 O O . ASN A 1 351 ? -16.885 0.377 35.082 1.00 98.19 351 ASN A O 1
ATOM 2697 N N . PRO A 1 352 ? -17.292 -1.597 36.107 1.00 97.75 352 PRO A N 1
ATOM 2698 C CA . PRO A 1 352 ? -16.197 -2.306 35.452 1.00 97.75 352 PRO A CA 1
ATOM 2699 C C . PRO A 1 352 ? -16.240 -2.178 33.923 1.00 97.75 352 PRO A C 1
ATOM 2701 O O . PRO A 1 352 ? -17.299 -2.306 33.312 1.00 97.75 352 PRO A O 1
ATOM 2704 N N . ASP A 1 353 ? -15.084 -1.898 33.323 1.00 95.94 353 ASP A N 1
ATOM 2705 C CA . ASP A 1 353 ? -14.846 -1.727 31.881 1.00 95.94 353 ASP A CA 1
ATOM 2706 C C . ASP A 1 353 ? -15.717 -0.702 31.120 1.00 95.94 353 ASP A C 1
ATOM 2708 O O . ASP A 1 353 ? -15.622 -0.620 29.892 1.00 95.94 353 ASP A O 1
ATOM 2712 N N . GLN A 1 354 ? -16.497 0.152 31.797 1.00 96.62 354 GLN A N 1
ATOM 2713 C CA . GLN A 1 354 ? -17.313 1.180 31.128 1.00 96.62 354 GLN A CA 1
ATOM 2714 C C . GLN A 1 354 ? -16.495 2.176 30.284 1.00 96.62 354 GLN A C 1
ATOM 2716 O O . GLN A 1 354 ? -17.016 2.751 29.329 1.00 96.62 354 GLN A O 1
ATOM 2721 N N . TRP A 1 355 ? -15.214 2.368 30.614 1.00 96.06 355 TRP A N 1
ATOM 2722 C CA . TRP A 1 355 ? -14.293 3.255 29.902 1.00 96.06 355 TRP A CA 1
ATOM 2723 C C . TRP A 1 355 ? -13.396 2.526 28.892 1.00 96.06 355 TRP A C 1
ATOM 2725 O O . TRP A 1 355 ? -12.501 3.135 28.308 1.00 96.06 355 TRP A O 1
ATOM 2735 N N . ARG A 1 356 ? -13.603 1.229 28.643 1.00 92.81 356 ARG A N 1
ATOM 2736 C CA . ARG A 1 356 ? -12.763 0.456 27.719 1.00 92.81 356 ARG A CA 1
ATOM 2737 C C . ARG A 1 356 ? -12.811 1.017 26.291 1.00 92.81 356 ARG A C 1
ATOM 2739 O O . ARG A 1 356 ? -13.871 1.140 25.680 1.00 92.81 356 ARG A O 1
ATOM 2746 N N . GLY A 1 357 ? -11.639 1.335 25.741 1.00 89.75 357 GLY A N 1
ATOM 2747 C CA . GLY A 1 357 ? -11.487 1.977 24.432 1.00 89.75 357 GLY A CA 1
ATOM 2748 C C . GLY A 1 357 ? -11.763 3.486 24.415 1.00 89.75 357 GLY A C 1
ATOM 2749 O O . GLY A 1 357 ? -11.861 4.051 23.330 1.00 89.75 357 GLY A O 1
ATOM 2750 N N . TYR A 1 358 ? -11.902 4.130 25.578 1.00 94.94 358 TYR A N 1
ATOM 2751 C CA . TYR A 1 358 ? -11.829 5.587 25.720 1.00 94.94 358 TYR A CA 1
ATOM 2752 C C . TYR A 1 358 ? -10.370 6.022 25.921 1.00 94.94 358 TYR A C 1
ATOM 2754 O O . TYR A 1 358 ? -9.469 5.199 26.107 1.00 94.94 358 TYR A O 1
ATOM 2762 N N . SER A 1 359 ? -10.134 7.329 25.902 1.00 94.69 359 SER A N 1
ATOM 2763 C CA . SER A 1 359 ? -8.809 7.931 26.005 1.00 94.69 359 SER A CA 1
ATOM 2764 C C . SER A 1 359 ? -8.662 8.627 27.353 1.00 94.69 359 SER A C 1
ATOM 2766 O O . SER A 1 359 ? -9.403 9.563 27.662 1.00 94.69 359 SER A O 1
ATOM 2768 N N . LEU A 1 360 ? -7.701 8.183 28.159 1.00 96.12 360 LEU A N 1
ATOM 2769 C CA . LEU A 1 360 ? -7.346 8.837 29.410 1.00 96.12 360 LEU A CA 1
ATOM 2770 C C . LEU A 1 360 ? -6.260 9.884 29.163 1.00 96.12 360 LEU A C 1
ATOM 2772 O O . LEU A 1 360 ? -5.283 9.608 28.475 1.00 96.12 360 LEU A O 1
ATOM 2776 N N . HIS A 1 361 ? -6.413 11.060 29.763 1.00 94.69 361 HIS A N 1
ATOM 2777 C CA . HIS A 1 361 ? -5.464 12.172 29.687 1.00 94.69 361 HIS A CA 1
ATOM 2778 C C . HIS A 1 361 ? -4.963 12.545 31.076 1.00 94.69 361 HIS A C 1
ATOM 2780 O O . HIS A 1 361 ? -5.777 12.704 31.985 1.00 94.69 361 HIS A O 1
ATOM 2786 N N . ASN A 1 362 ? -3.660 12.785 31.215 1.00 95.12 362 ASN A N 1
ATOM 2787 C CA . ASN A 1 362 ? -3.089 13.509 32.348 1.00 95.12 362 ASN A CA 1
ATOM 2788 C C . ASN A 1 362 ? -3.069 15.007 32.002 1.00 95.12 362 ASN A C 1
ATOM 2790 O O . ASN A 1 362 ? -2.395 15.432 31.063 1.00 95.12 362 ASN A O 1
ATOM 2794 N N . THR A 1 363 ? -3.821 15.823 32.744 1.00 95.69 363 THR A N 1
ATOM 2795 C CA . THR A 1 363 ? -3.981 17.257 32.445 1.00 95.69 363 THR A CA 1
ATOM 2796 C C . THR A 1 363 ? -2.805 18.117 32.909 1.00 95.69 363 THR A C 1
ATOM 2798 O O . THR A 1 363 ? -2.794 19.309 32.616 1.00 95.69 363 THR A O 1
ATOM 2801 N N . VAL A 1 364 ? -1.838 17.541 33.630 1.00 95.56 364 VAL A N 1
ATOM 2802 C CA . VAL A 1 364 ? -0.598 18.209 34.058 1.00 95.56 364 VAL A CA 1
ATOM 2803 C C . VAL A 1 364 ? 0.509 17.987 33.029 1.00 95.56 364 VAL A C 1
ATOM 2805 O O . VAL A 1 364 ? 1.169 18.938 32.621 1.00 95.56 364 VAL A O 1
ATOM 2808 N N . THR A 1 365 ? 0.696 16.744 32.572 1.00 90.00 365 THR A N 1
ATOM 2809 C CA . THR A 1 365 ? 1.749 16.405 31.595 1.00 90.00 365 THR A CA 1
ATOM 2810 C C . THR A 1 365 ? 1.319 16.575 30.138 1.00 90.00 365 THR A C 1
ATOM 2812 O O . THR A 1 365 ? 2.176 16.657 29.263 1.00 90.00 365 THR A O 1
ATOM 2815 N N . GLY A 1 366 ? 0.012 16.615 29.858 1.00 85.50 366 GLY A N 1
ATOM 2816 C CA . GLY A 1 366 ? -0.536 16.657 28.498 1.00 85.50 366 GLY A CA 1
ATOM 2817 C C . GLY A 1 366 ? -0.467 15.320 27.750 1.00 85.50 366 GLY A C 1
ATOM 2818 O O . GLY A 1 366 ? -0.888 15.251 26.599 1.00 85.50 366 GLY A O 1
ATOM 2819 N N . ASN A 1 367 ? 0.040 14.262 28.389 1.00 88.31 367 ASN A N 1
ATOM 2820 C CA . ASN A 1 367 ? 0.095 12.922 27.814 1.00 88.31 367 ASN A CA 1
ATOM 2821 C C . ASN A 1 367 ? -1.271 12.226 27.887 1.00 88.31 367 ASN A C 1
ATOM 2823 O O . ASN A 1 367 ? -2.055 12.445 28.818 1.00 88.31 367 ASN A O 1
ATOM 2827 N N . SER A 1 368 ? -1.509 11.313 26.949 1.00 90.81 368 SER A N 1
ATOM 2828 C CA . SER A 1 368 ? -2.717 10.493 26.883 1.00 90.81 368 SER A CA 1
ATOM 2829 C C . SER A 1 368 ? -2.401 9.011 26.650 1.00 90.81 368 SER A C 1
ATOM 2831 O O . SER A 1 368 ? -1.260 8.622 26.394 1.00 90.81 368 SER A O 1
ATOM 2833 N N . GLY A 1 369 ? -3.413 8.158 26.803 1.00 90.38 369 GLY A N 1
ATOM 2834 C CA . GLY A 1 369 ? -3.316 6.725 26.550 1.00 90.38 369 GLY A CA 1
ATOM 2835 C C . GLY A 1 369 ? -4.688 6.058 26.502 1.00 90.38 369 GLY A C 1
ATOM 2836 O O . GLY A 1 369 ? -5.622 6.469 27.192 1.00 90.38 369 GLY A O 1
ATOM 2837 N N . ILE A 1 370 ? -4.819 5.013 25.687 1.00 91.75 370 ILE A N 1
ATOM 2838 C CA . ILE A 1 370 ? -6.074 4.265 25.560 1.00 91.75 370 ILE A CA 1
ATOM 2839 C C . ILE A 1 370 ? -6.323 3.397 26.782 1.00 91.75 370 ILE A C 1
ATOM 2841 O O . ILE A 1 370 ? -5.449 2.642 27.207 1.00 91.75 370 ILE A O 1
ATOM 2845 N N . ILE A 1 371 ? -7.544 3.460 27.299 1.00 94.31 371 ILE A N 1
ATOM 2846 C CA . ILE A 1 371 ? -8.030 2.644 28.405 1.00 94.31 371 ILE A CA 1
ATOM 2847 C C . ILE A 1 371 ? -8.283 1.217 27.911 1.00 94.31 371 ILE A C 1
ATOM 2849 O O . ILE A 1 371 ? -9.133 0.980 27.050 1.00 94.31 371 ILE A O 1
ATOM 2853 N N . LEU A 1 372 ? -7.554 0.254 28.477 1.00 92.19 372 LEU A N 1
ATOM 2854 C CA . LEU A 1 372 ? -7.734 -1.172 28.192 1.00 92.19 372 LEU A CA 1
ATOM 2855 C C . LEU A 1 372 ? -8.822 -1.799 29.066 1.00 92.19 372 LEU A C 1
ATOM 2857 O O . LEU A 1 372 ? -9.539 -2.682 28.595 1.00 92.19 372 LEU A O 1
ATOM 2861 N N . SER A 1 373 ? -8.924 -1.340 30.313 1.00 95.56 373 SER A N 1
ATOM 2862 C CA . SER A 1 373 ? -9.880 -1.808 31.315 1.00 95.56 373 SER A CA 1
ATOM 2863 C C . SER A 1 373 ? -10.013 -0.810 32.467 1.00 95.56 373 SER A C 1
ATOM 2865 O O . SER A 1 373 ? -9.133 0.034 32.682 1.00 95.56 373 SER A O 1
ATOM 2867 N N . ASN A 1 374 ? -11.099 -0.922 33.234 1.00 97.94 374 ASN A N 1
ATOM 2868 C CA . ASN A 1 374 ? -11.245 -0.201 34.498 1.00 97.94 374 ASN A CA 1
ATOM 2869 C C . ASN A 1 374 ? -11.995 -1.017 35.559 1.00 97.94 374 ASN A C 1
ATOM 2871 O O . ASN A 1 374 ? -12.906 -1.780 35.250 1.00 97.94 374 ASN A O 1
ATOM 2875 N N . THR A 1 375 ? -11.638 -0.809 36.823 1.00 97.81 375 THR A N 1
ATOM 2876 C CA . THR A 1 375 ? -12.405 -1.252 37.996 1.00 97.81 375 THR A CA 1
ATOM 2877 C C . THR A 1 375 ? -13.288 -0.102 38.503 1.00 97.81 375 THR A C 1
ATOM 2879 O O . THR A 1 375 ? -13.476 0.892 37.798 1.00 97.81 375 THR A O 1
ATOM 2882 N N . GLN A 1 376 ? -13.796 -0.208 39.736 1.00 97.50 376 GLN A N 1
ATOM 2883 C CA . GLN A 1 376 ? -14.539 0.848 40.426 1.00 97.50 376 GLN A CA 1
ATOM 2884 C C . GLN A 1 376 ? -13.767 2.173 40.558 1.00 97.50 376 GLN A C 1
ATOM 2886 O O . GLN A 1 376 ? -14.362 3.240 40.450 1.00 97.50 376 GLN A O 1
ATOM 2891 N N . ASN A 1 377 ? -12.450 2.121 40.763 1.00 97.62 377 ASN A N 1
ATOM 2892 C CA . ASN A 1 377 ? -11.629 3.299 41.072 1.00 97.62 377 ASN A CA 1
ATOM 2893 C C . ASN A 1 377 ? -10.275 3.330 40.342 1.00 97.62 377 ASN A C 1
ATOM 2895 O O . ASN A 1 377 ? -9.496 4.258 40.552 1.00 97.62 377 ASN A O 1
ATOM 2899 N N . THR A 1 378 ? -9.961 2.316 39.529 1.00 98.38 378 THR A N 1
ATOM 2900 C CA . THR A 1 378 ? -8.656 2.161 38.870 1.00 98.38 378 THR A CA 1
ATOM 2901 C C . THR A 1 378 ? -8.832 2.001 37.361 1.00 98.38 378 THR A C 1
ATOM 2903 O O . THR A 1 378 ? -9.636 1.185 36.919 1.00 98.38 378 THR A O 1
ATOM 2906 N N . ILE A 1 379 ? -8.066 2.750 36.568 1.00 98.38 379 ILE A N 1
ATOM 2907 C CA . ILE A 1 379 ? -8.002 2.668 35.105 1.00 98.38 379 ILE A CA 1
ATOM 2908 C C . ILE A 1 379 ? -6.600 2.215 34.680 1.00 98.38 379 ILE A C 1
ATOM 2910 O O . ILE A 1 379 ? -5.596 2.812 35.079 1.00 98.38 379 ILE A O 1
ATOM 2914 N N . THR A 1 380 ? -6.551 1.204 33.811 1.00 96.25 380 THR A N 1
ATOM 2915 C CA . THR A 1 380 ? -5.321 0.689 33.193 1.00 96.25 380 THR A CA 1
ATOM 2916 C C . THR A 1 380 ? -5.270 1.101 31.726 1.00 96.25 380 THR A C 1
ATOM 2918 O O . THR A 1 380 ? -6.239 0.916 30.984 1.00 96.25 380 THR A O 1
ATOM 2921 N N . THR A 1 381 ? -4.129 1.634 31.283 1.00 93.12 381 THR A N 1
ATOM 2922 C CA . THR A 1 381 ? -3.932 2.087 29.896 1.00 93.12 381 THR A CA 1
ATOM 2923 C C . THR A 1 381 ? -2.917 1.247 29.127 1.00 93.12 381 THR A C 1
ATOM 2925 O O . THR A 1 381 ? -2.028 0.619 29.705 1.00 93.12 381 THR A O 1
ATOM 2928 N N . ALA A 1 382 ? -3.046 1.245 27.800 1.00 88.69 382 ALA A N 1
ATOM 2929 C CA . ALA A 1 382 ? -2.092 0.619 26.899 1.00 88.69 382 ALA A CA 1
ATOM 2930 C C . ALA A 1 382 ? -0.694 1.235 27.059 1.00 88.69 382 ALA A C 1
ATOM 2932 O O . ALA A 1 382 ? -0.542 2.443 27.241 1.00 88.69 382 ALA A O 1
ATOM 2933 N N . SER A 1 383 ? 0.346 0.405 26.961 1.00 85.69 383 SER A N 1
ATOM 2934 C CA . SER A 1 383 ? 1.714 0.911 26.843 1.00 85.69 383 SER A CA 1
ATOM 2935 C C . SER A 1 383 ? 1.929 1.540 25.472 1.00 85.69 383 SER A C 1
ATOM 2937 O O . SER A 1 383 ? 1.593 0.958 24.441 1.00 85.69 383 SER A O 1
ATOM 2939 N N . ASN A 1 384 ? 2.517 2.728 25.479 1.00 83.94 384 ASN A N 1
ATOM 2940 C CA . ASN A 1 384 ? 3.009 3.391 24.287 1.00 83.94 384 ASN A CA 1
ATOM 2941 C C . ASN A 1 384 ? 4.325 2.712 23.858 1.00 83.94 384 ASN A C 1
ATOM 2943 O O . ASN A 1 384 ? 5.224 2.535 24.679 1.00 83.94 384 ASN A O 1
ATOM 2947 N N . GLN A 1 385 ? 4.404 2.291 22.592 1.00 77.88 385 GLN A N 1
ATOM 2948 C CA . GLN A 1 385 ? 5.566 1.597 22.016 1.00 77.88 385 GLN A CA 1
ATOM 2949 C C . GLN A 1 385 ? 6.595 2.553 21.379 1.00 77.88 385 GLN A C 1
ATOM 2951 O O . GLN A 1 385 ? 7.714 2.140 21.087 1.00 77.88 385 GLN A O 1
ATOM 2956 N N . TYR A 1 386 ? 6.224 3.817 21.160 1.00 78.19 386 TYR A N 1
ATOM 2957 C CA . TYR A 1 386 ? 6.974 4.814 20.387 1.00 78.19 386 TYR A CA 1
ATOM 2958 C C . TYR A 1 386 ? 7.429 6.032 21.205 1.00 78.19 386 TYR A C 1
ATOM 2960 O O . TYR A 1 386 ? 8.295 6.784 20.762 1.00 78.19 386 TYR A O 1
ATOM 2968 N N . ALA A 1 387 ? 6.858 6.237 22.389 1.00 80.44 387 ALA A N 1
ATOM 2969 C CA . ALA A 1 387 ? 7.179 7.316 23.314 1.00 80.44 387 ALA A CA 1
ATOM 2970 C C . ALA A 1 387 ? 6.919 6.882 24.768 1.00 80.44 387 ALA A C 1
ATOM 2972 O O . ALA A 1 387 ? 6.445 5.776 25.041 1.00 80.44 387 ALA A O 1
ATOM 2973 N N . THR A 1 388 ? 7.220 7.767 25.720 1.00 83.31 388 THR A N 1
ATOM 2974 C CA . THR A 1 388 ? 6.918 7.555 27.140 1.00 83.31 388 THR A CA 1
ATOM 2975 C C . THR A 1 388 ? 5.430 7.258 27.329 1.00 83.31 388 THR A C 1
ATOM 2977 O O . THR A 1 388 ? 4.569 8.018 26.894 1.00 83.31 388 THR A O 1
ATOM 2980 N N . SER A 1 389 ? 5.123 6.138 27.983 1.00 88.50 389 SER A N 1
ATOM 2981 C CA . SER A 1 389 ? 3.741 5.767 28.295 1.00 88.50 389 SER A CA 1
ATOM 2982 C C . SER A 1 389 ? 3.134 6.679 29.361 1.00 88.50 389 SER A C 1
ATOM 2984 O O . SER A 1 389 ? 3.851 7.179 30.226 1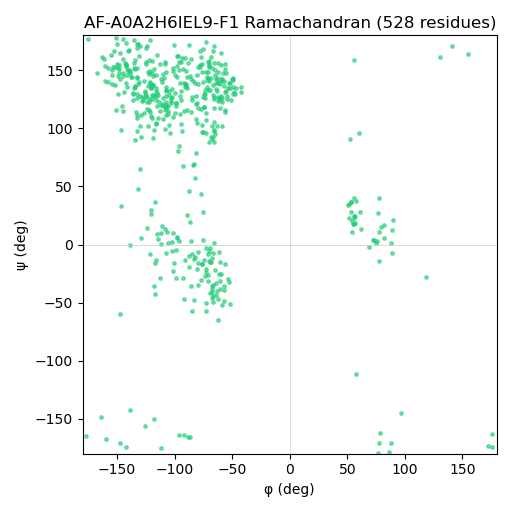.00 88.50 389 SER A O 1
ATOM 2986 N N . LEU A 1 390 ? 1.806 6.826 29.341 1.00 92.00 390 LEU A N 1
ATOM 2987 C CA . LEU A 1 390 ? 1.063 7.619 30.319 1.00 92.00 390 LEU A CA 1
ATOM 2988 C C . LEU A 1 390 ? 1.364 7.186 31.765 1.00 92.00 390 LEU A C 1
ATOM 2990 O O . LEU A 1 390 ? 1.230 6.008 32.112 1.00 92.00 390 LEU A O 1
ATOM 2994 N N . THR A 1 391 ? 1.725 8.162 32.595 1.00 95.44 391 THR A N 1
ATOM 2995 C CA . THR A 1 391 ? 1.903 8.040 34.046 1.00 95.44 391 THR A CA 1
ATOM 2996 C C . THR A 1 391 ? 1.164 9.156 34.785 1.00 95.44 391 THR A C 1
ATOM 2998 O O . THR A 1 391 ? 0.810 10.182 34.194 1.00 95.44 391 THR A O 1
ATOM 3001 N N . PHE A 1 392 ? 0.945 8.953 36.084 1.00 97.88 392 PHE A N 1
ATOM 3002 C CA . PHE A 1 392 ? 0.363 9.932 37.000 1.00 97.88 392 PHE A CA 1
ATOM 3003 C C . PHE A 1 392 ? 1.199 10.060 38.274 1.00 97.88 392 PHE A C 1
ATOM 3005 O O . PHE A 1 392 ? 1.653 9.057 38.826 1.00 97.88 392 PHE A O 1
ATOM 3012 N N . ASN A 1 393 ? 1.346 11.292 38.754 1.00 98.19 393 ASN A N 1
ATOM 3013 C CA . ASN A 1 393 ? 1.770 11.605 40.114 1.00 98.19 393 ASN A CA 1
ATOM 3014 C C . ASN A 1 393 ? 0.560 11.863 41.020 1.00 98.19 393 ASN A C 1
ATOM 3016 O O . ASN A 1 393 ? -0.531 12.186 40.541 1.00 98.19 393 ASN A O 1
ATOM 3020 N N . ASN A 1 394 ? 0.717 11.696 42.332 1.00 98.06 394 ASN A N 1
ATOM 3021 C CA . ASN A 1 394 ? -0.339 11.996 43.291 1.00 98.06 394 ASN A CA 1
ATOM 3022 C C . ASN A 1 394 ? -0.732 13.477 43.177 1.00 98.06 394 ASN A C 1
ATOM 3024 O O . ASN A 1 394 ? 0.122 14.361 43.202 1.00 98.06 394 ASN A O 1
ATOM 3028 N N . GLY A 1 395 ? -2.027 13.754 43.025 1.00 97.75 395 GLY A N 1
ATOM 3029 C CA . GLY A 1 395 ? -2.513 15.109 42.767 1.00 97.75 395 GLY A CA 1
ATOM 3030 C C . GLY A 1 395 ? -2.594 15.505 41.287 1.00 97.75 395 GLY A C 1
ATOM 3031 O O . GLY A 1 395 ? -3.184 16.547 41.000 1.00 97.75 395 GLY A O 1
ATOM 3032 N N . ASP A 1 396 ? -2.100 14.693 40.341 1.00 98.56 396 ASP A N 1
ATOM 3033 C CA . ASP A 1 396 ? -2.274 14.975 38.911 1.00 98.56 396 ASP A CA 1
ATOM 3034 C C . ASP A 1 396 ? -3.760 14.951 38.526 1.00 98.56 396 ASP A C 1
ATOM 3036 O O . ASP A 1 396 ? -4.499 14.012 38.839 1.00 98.56 396 ASP A O 1
ATOM 3040 N N . GLY A 1 397 ? -4.200 15.980 37.803 1.00 98.31 397 GLY A N 1
ATOM 3041 C CA . GLY A 1 397 ? -5.531 16.011 37.205 1.00 98.31 397 GLY A CA 1
ATOM 3042 C C . GLY A 1 397 ? -5.657 15.041 36.028 1.00 98.31 397 GLY A C 1
ATOM 3043 O O . GLY A 1 397 ? -4.697 14.805 35.288 1.00 98.31 397 GLY A O 1
ATOM 3044 N N . TYR A 1 398 ? -6.857 14.499 35.821 1.00 98.31 398 TYR A N 1
ATOM 3045 C CA . TYR A 1 398 ? -7.169 13.683 34.647 1.00 98.31 398 TYR A CA 1
ATOM 3046 C C . TYR A 1 398 ? -8.500 14.061 34.002 1.00 98.31 398 TYR A C 1
ATOM 3048 O O . TYR A 1 398 ? -9.391 14.607 34.654 1.00 98.31 398 TYR A O 1
ATOM 3056 N N . LYS A 1 399 ? -8.652 13.705 32.724 1.00 97.69 399 LYS A N 1
ATOM 3057 C CA . LYS A 1 399 ? -9.933 13.715 31.998 1.00 97.69 399 LYS A CA 1
ATOM 3058 C C . LYS A 1 399 ? -10.053 12.488 31.091 1.00 97.69 399 LYS A C 1
ATOM 3060 O O . LYS A 1 399 ? -9.043 11.985 30.598 1.00 97.69 399 LYS A O 1
ATOM 3065 N N . ILE A 1 400 ? -11.278 12.029 30.864 1.00 97.88 400 ILE A N 1
ATOM 3066 C CA . ILE A 1 400 ? -11.617 10.945 29.939 1.00 97.88 400 ILE A CA 1
ATOM 3067 C C . ILE A 1 400 ? -12.308 11.555 28.720 1.00 97.88 400 ILE A C 1
ATOM 3069 O O . ILE A 1 400 ? -13.348 12.207 28.842 1.00 97.88 400 ILE A O 1
ATOM 3073 N N . LEU A 1 401 ? -11.712 11.343 27.549 1.00 96.38 401 LEU A N 1
ATOM 3074 C CA . LEU A 1 401 ? -12.199 11.784 26.243 1.00 96.38 401 LEU A CA 1
ATOM 3075 C C . LEU A 1 401 ? -12.406 10.575 25.323 1.00 96.38 401 LEU A C 1
ATOM 3077 O O . LEU A 1 401 ? -12.109 9.434 25.690 1.00 96.38 401 LEU A O 1
ATOM 3081 N N . ARG A 1 402 ? -12.927 10.820 24.118 1.00 93.88 402 ARG A N 1
ATOM 3082 C CA . ARG A 1 402 ? -13.107 9.778 23.109 1.00 93.88 402 ARG A CA 1
ATOM 3083 C C . ARG A 1 402 ? -12.986 10.303 21.683 1.00 93.88 402 ARG A C 1
ATOM 3085 O O . ARG A 1 402 ? -13.680 11.245 21.296 1.00 93.88 402 ARG A O 1
ATOM 3092 N N . ALA A 1 403 ? -12.161 9.616 20.897 1.00 93.94 403 ALA A N 1
ATOM 3093 C CA . ALA A 1 403 ? -12.290 9.565 19.450 1.00 93.94 403 ALA A CA 1
ATOM 3094 C C . ALA A 1 403 ? -13.174 8.364 19.063 1.00 93.94 403 ALA A C 1
ATOM 3096 O O . ALA A 1 403 ? -13.080 7.277 19.632 1.00 93.94 403 ALA A O 1
ATOM 3097 N N . SER A 1 404 ? -14.077 8.554 18.105 1.00 91.44 404 SER A N 1
ATOM 3098 C CA . SER A 1 404 ? -14.930 7.477 17.579 1.00 91.44 404 SER A CA 1
ATOM 3099 C C . SER A 1 404 ? -14.321 6.793 16.348 1.00 91.44 404 SER A C 1
ATOM 3101 O O . SER A 1 404 ? -14.589 5.605 16.107 1.00 91.44 404 SER A O 1
ATOM 3103 N N . VAL A 1 405 ? -13.521 7.560 15.594 1.00 94.62 405 VAL A N 1
ATOM 3104 C CA . VAL A 1 405 ? -12.801 7.217 14.360 1.00 94.62 405 VAL A CA 1
ATOM 3105 C C . VAL A 1 405 ? -11.553 8.100 14.267 1.00 94.62 405 VAL A C 1
ATOM 3107 O O . VAL A 1 405 ? -11.652 9.306 14.490 1.00 94.62 405 VAL A O 1
ATOM 3110 N N . CYS A 1 406 ? -10.420 7.524 13.884 1.00 95.94 406 CYS A N 1
ATOM 3111 C CA . CYS A 1 406 ? -9.172 8.242 13.636 1.00 95.94 406 CYS A CA 1
ATOM 3112 C C . CYS A 1 406 ? -8.954 8.535 12.143 1.00 95.94 406 CYS A C 1
ATOM 3114 O O . CYS A 1 406 ? -9.392 7.764 11.286 1.00 95.94 406 CYS A O 1
ATOM 3116 N N . LEU A 1 407 ? -8.205 9.594 11.833 1.00 97.50 407 LEU A N 1
ATOM 3117 C CA . LEU A 1 407 ? -7.759 9.942 10.485 1.00 97.50 407 LEU A CA 1
ATOM 3118 C C . LEU A 1 407 ? -7.100 8.750 9.784 1.00 97.50 407 LEU A C 1
ATOM 3120 O O . LEU A 1 407 ? -6.109 8.197 10.268 1.00 97.50 407 LEU A O 1
ATOM 3124 N N . ASP A 1 408 ? -7.635 8.424 8.612 1.00 97.50 408 ASP A N 1
ATOM 3125 C CA . ASP A 1 408 ? -7.156 7.404 7.682 1.00 97.50 408 ASP A CA 1
ATOM 3126 C C . ASP A 1 408 ? -7.149 5.959 8.217 1.00 97.50 408 ASP A C 1
ATOM 3128 O O . ASP A 1 408 ? -6.526 5.094 7.593 1.00 97.50 408 ASP A O 1
ATOM 3132 N N . GLN A 1 409 ? -7.806 5.678 9.351 1.00 96.69 409 GLN A N 1
ATOM 3133 C CA . GLN A 1 409 ? -7.798 4.343 9.964 1.00 96.69 409 GLN A CA 1
ATOM 3134 C C . GLN A 1 409 ? -8.359 3.256 9.034 1.00 96.69 409 GLN A C 1
ATOM 3136 O O . GLN A 1 409 ? -9.092 3.542 8.083 1.00 96.69 409 GLN A O 1
ATOM 3141 N N . VAL A 1 410 ? -8.099 1.987 9.370 1.00 98.62 410 VAL A N 1
ATOM 3142 C CA . VAL A 1 410 ? -8.702 0.867 8.639 1.00 98.62 410 VAL A CA 1
ATOM 3143 C C . VAL A 1 410 ? -10.236 0.957 8.666 1.00 98.62 410 VAL A C 1
ATOM 3145 O O . VAL A 1 410 ? -10.834 1.277 9.700 1.00 98.62 410 VAL A O 1
ATOM 3148 N N . GLY A 1 411 ? -10.858 0.707 7.511 1.00 98.12 411 GLY A N 1
ATOM 3149 C CA . GLY A 1 411 ? -12.305 0.817 7.293 1.00 98.12 411 GLY A CA 1
ATOM 3150 C C . GLY A 1 411 ? -12.778 2.210 6.856 1.00 98.12 411 GLY A C 1
ATOM 3151 O O . GLY A 1 411 ? -13.980 2.494 6.884 1.00 98.12 411 GLY A O 1
ATOM 3152 N N . ARG A 1 412 ? -11.855 3.103 6.474 1.00 98.06 412 ARG A N 1
ATOM 3153 C CA . ARG A 1 412 ? -12.155 4.446 5.954 1.00 98.06 412 ARG A CA 1
ATOM 3154 C C . ARG A 1 412 ? -11.666 4.611 4.524 1.00 98.06 412 ARG A C 1
ATOM 3156 O O . ARG A 1 412 ? -10.686 3.995 4.114 1.00 98.06 412 ARG A O 1
ATOM 3163 N N . SER A 1 413 ? -12.363 5.463 3.781 1.00 97.25 413 SER A N 1
ATOM 3164 C CA . SER A 1 413 ? -12.007 5.851 2.417 1.00 97.25 413 SER A CA 1
ATOM 3165 C C . SER A 1 413 ? -12.221 7.358 2.210 1.00 97.25 413 SER A C 1
ATOM 3167 O O . SER A 1 413 ? -11.914 8.154 3.099 1.00 97.25 413 SER A O 1
ATOM 3169 N N . THR A 1 414 ? -12.700 7.754 1.030 1.00 97.88 414 THR A N 1
ATOM 3170 C CA . THR A 1 414 ? -12.853 9.130 0.550 1.00 97.88 414 THR A CA 1
ATOM 3171 C C . THR A 1 414 ? -13.394 10.096 1.606 1.00 97.88 414 THR A C 1
ATOM 3173 O O . THR A 1 414 ? -14.370 9.802 2.296 1.00 97.88 414 THR A O 1
ATOM 3176 N N . GLY A 1 415 ? -12.780 11.272 1.691 1.00 97.69 415 GLY A N 1
ATOM 3177 C CA . GLY A 1 415 ? -13.199 12.393 2.523 1.00 97.69 415 GLY A CA 1
ATOM 3178 C C . GLY A 1 415 ? -12.854 13.740 1.882 1.00 97.69 415 GLY A C 1
ATOM 3179 O O . GLY A 1 415 ? -12.443 13.823 0.723 1.00 97.69 415 GLY A O 1
ATOM 3180 N N . ASN A 1 416 ? -13.013 14.814 2.643 1.00 97.75 416 ASN A N 1
ATOM 3181 C CA . ASN A 1 416 ? -12.658 16.169 2.242 1.00 97.75 416 ASN A CA 1
ATOM 3182 C C . ASN A 1 416 ? -11.139 16.307 2.045 1.00 97.75 416 ASN A C 1
ATOM 3184 O O . ASN A 1 416 ? -10.334 15.702 2.761 1.00 97.75 416 ASN A O 1
ATOM 3188 N N . LEU A 1 417 ? -10.750 17.135 1.075 1.00 96.94 417 LEU A N 1
ATOM 3189 C CA . LEU A 1 417 ? -9.352 17.438 0.793 1.00 96.94 417 LEU A CA 1
ATOM 3190 C C . LEU A 1 417 ? -8.698 18.124 1.999 1.00 96.94 417 LEU A C 1
ATOM 3192 O O . LEU A 1 417 ? -9.137 19.194 2.418 1.00 96.94 417 LEU A O 1
ATOM 3196 N N . LEU A 1 418 ? -7.605 17.543 2.498 1.00 95.75 418 LEU A N 1
ATOM 3197 C CA . LEU A 1 418 ? -6.653 18.275 3.328 1.00 95.75 418 LEU A CA 1
ATOM 3198 C C . LEU A 1 418 ? -5.574 18.897 2.431 1.00 95.75 418 LEU A C 1
ATOM 3200 O O . LEU A 1 418 ? -5.223 18.372 1.378 1.00 95.75 418 LEU A O 1
ATOM 3204 N N . SER A 1 419 ? -5.050 20.034 2.857 1.00 91.81 419 SER A N 1
ATOM 3205 C CA . SER A 1 419 ? -4.108 20.892 2.137 1.00 91.81 419 SER A CA 1
ATOM 3206 C C . SER A 1 419 ? -3.086 21.478 3.120 1.00 91.81 419 SER A C 1
ATOM 3208 O O . SER A 1 419 ? -3.090 21.084 4.287 1.00 91.81 419 SER A O 1
ATOM 3210 N N . ASN A 1 420 ? -2.210 22.384 2.663 1.00 91.38 420 ASN A N 1
ATOM 3211 C CA . ASN A 1 420 ? -1.086 22.980 3.412 1.00 91.38 420 ASN A CA 1
ATOM 3212 C C . ASN A 1 420 ? -0.083 21.963 4.011 1.00 91.38 420 ASN A C 1
ATOM 3214 O O . ASN A 1 420 ? -0.395 20.790 4.187 1.00 91.38 420 ASN A O 1
ATOM 3218 N N . TYR A 1 421 ? 1.147 22.390 4.319 1.00 89.31 421 TYR A N 1
ATOM 3219 C CA . TYR A 1 421 ? 2.139 21.501 4.937 1.00 89.31 421 TYR A CA 1
ATOM 3220 C C . TYR A 1 421 ? 1.997 21.425 6.465 1.00 89.31 421 TYR A C 1
ATOM 3222 O O . TYR A 1 421 ? 1.805 20.342 7.014 1.00 89.31 421 TYR A O 1
ATOM 3230 N N . ASP A 1 422 ? 2.067 22.575 7.141 1.00 91.31 422 ASP A N 1
ATOM 3231 C CA . ASP A 1 422 ? 2.034 22.692 8.603 1.00 91.31 422 ASP A CA 1
ATOM 3232 C C . ASP A 1 422 ? 1.294 23.983 9.010 1.00 91.31 422 ASP A C 1
ATOM 3234 O O . ASP A 1 422 ? 1.732 25.064 8.604 1.00 91.31 422 ASP A O 1
ATOM 3238 N N . PRO A 1 423 ? 0.177 23.914 9.757 1.00 92.06 423 PRO A N 1
ATOM 3239 C CA . PRO A 1 423 ? -0.638 22.719 9.981 1.00 92.06 423 PRO A CA 1
ATOM 3240 C C . PRO A 1 423 ? -1.390 22.303 8.697 1.00 92.06 423 PRO A C 1
ATOM 3242 O O . PRO A 1 423 ? -1.704 23.162 7.870 1.00 92.06 423 PRO A O 1
ATOM 3245 N N . PRO A 1 424 ? -1.741 21.018 8.521 1.00 94.75 424 PRO A N 1
ATOM 3246 C CA . PRO A 1 424 ? -2.740 20.604 7.536 1.00 94.75 424 PRO A CA 1
ATOM 3247 C C . PRO A 1 424 ? -4.057 21.395 7.671 1.00 94.75 424 PRO A C 1
ATOM 3249 O O . PRO A 1 424 ? -4.513 21.654 8.782 1.00 94.75 424 PRO A O 1
ATOM 3252 N N . LEU A 1 425 ? -4.672 21.785 6.550 1.00 96.06 425 LEU A N 1
ATOM 3253 C CA . LEU A 1 425 ? -5.910 22.579 6.507 1.00 96.06 425 LEU A CA 1
ATOM 3254 C C . LEU A 1 425 ? -6.997 21.918 5.639 1.00 96.06 425 LEU A C 1
ATOM 3256 O O . LEU A 1 425 ? -6.663 21.453 4.548 1.00 96.06 425 LEU A O 1
ATOM 3260 N N . PRO A 1 426 ? -8.285 21.959 6.030 1.00 96.69 426 PRO A N 1
ATOM 3261 C CA . PRO A 1 426 ? -8.809 22.521 7.278 1.00 96.69 426 PRO A CA 1
ATOM 3262 C C . PRO A 1 426 ? -8.432 21.683 8.514 1.00 96.69 426 PRO A C 1
ATOM 3264 O O . PRO A 1 426 ? -8.169 20.487 8.415 1.00 96.69 426 PRO A O 1
ATOM 3267 N N . GLN A 1 427 ? -8.394 22.322 9.687 1.00 96.25 427 GLN A N 1
ATOM 3268 C CA . GLN A 1 427 ? -8.187 21.638 10.970 1.00 96.25 427 GLN A CA 1
ATOM 3269 C C . GLN A 1 427 ? -9.521 21.100 11.498 1.00 96.25 427 GLN A C 1
ATOM 3271 O O . GLN A 1 427 ? -10.058 21.600 12.483 1.00 96.25 427 GLN A O 1
ATOM 3276 N N . GLU A 1 428 ? -10.066 20.098 10.813 1.00 96.00 428 GLU A N 1
ATOM 3277 C CA . GLU A 1 428 ? -11.317 19.423 11.170 1.00 96.00 428 GLU A CA 1
ATOM 3278 C C . GLU A 1 428 ? -11.333 17.972 10.659 1.00 96.00 428 GLU A C 1
ATOM 3280 O O . GLU A 1 428 ? -10.513 17.590 9.818 1.00 96.00 428 GLU A O 1
ATOM 3285 N N . TRP A 1 429 ? -12.283 17.165 11.146 1.00 97.12 429 TRP A N 1
ATOM 3286 C CA . TRP A 1 429 ? -12.502 15.798 10.675 1.00 97.12 429 TRP A CA 1
ATOM 3287 C C . TRP A 1 429 ? -12.863 15.827 9.182 1.00 97.12 429 TRP A C 1
ATOM 3289 O O . TRP A 1 429 ? -13.929 16.350 8.837 1.00 97.12 429 TRP A O 1
ATOM 3299 N N . PRO A 1 430 ? -12.063 15.220 8.281 1.00 97.25 430 PRO A N 1
ATOM 3300 C CA . PRO A 1 430 ? -12.303 15.298 6.841 1.00 97.25 430 PRO A CA 1
ATOM 3301 C C . PRO A 1 430 ? -13.460 14.404 6.360 1.00 97.25 430 PRO A C 1
ATOM 3303 O O . PRO A 1 430 ? -13.458 13.968 5.218 1.00 97.25 430 PRO A O 1
ATOM 3306 N N . GLN A 1 431 ? -14.458 14.110 7.199 1.00 97.31 431 GLN A N 1
ATOM 3307 C CA . GLN A 1 431 ? -15.704 13.430 6.813 1.00 97.31 431 GLN A CA 1
ATOM 3308 C C . GLN A 1 431 ? -15.502 12.091 6.073 1.00 97.31 431 GLN A C 1
ATOM 3310 O O . GLN A 1 431 ? -16.262 11.759 5.166 1.00 97.31 431 GLN A O 1
ATOM 3315 N N . GLN A 1 432 ? -14.483 11.310 6.456 1.00 98.00 432 GLN A N 1
ATOM 3316 C CA . GLN A 1 432 ? -14.131 10.076 5.743 1.00 98.00 432 GLN A CA 1
ATOM 3317 C C . GLN A 1 432 ? -15.261 9.047 5.784 1.00 98.00 432 GLN A C 1
ATOM 3319 O O . GLN A 1 432 ? -15.745 8.656 6.857 1.00 98.00 432 GLN A O 1
ATOM 3324 N N . ILE A 1 433 ? -15.642 8.579 4.598 1.00 97.38 433 ILE A N 1
ATOM 3325 C CA . ILE A 1 433 ? -16.717 7.613 4.395 1.00 97.38 433 ILE A CA 1
ATOM 3326 C C . ILE A 1 433 ? -16.354 6.278 5.060 1.00 97.38 433 ILE A C 1
ATOM 3328 O O . ILE A 1 433 ? -15.214 5.810 5.008 1.00 97.38 433 ILE A O 1
ATOM 3332 N N . LEU A 1 434 ? -17.351 5.657 5.700 1.00 97.44 434 LEU A N 1
ATOM 3333 C CA . LEU A 1 434 ? -17.253 4.288 6.199 1.00 97.44 434 LEU A CA 1
ATOM 3334 C C . LEU A 1 434 ? -17.290 3.309 5.020 1.00 97.44 434 LEU A C 1
ATOM 3336 O O . LEU A 1 434 ? -18.344 3.063 4.431 1.00 97.44 434 LEU A O 1
ATOM 3340 N N . ALA A 1 435 ? -16.142 2.719 4.715 1.00 97.38 435 ALA A N 1
ATOM 3341 C CA . ALA A 1 435 ? -15.989 1.685 3.706 1.00 97.38 435 ALA A CA 1
ATOM 3342 C C . ALA A 1 435 ? -15.234 0.524 4.358 1.00 97.38 435 ALA A C 1
ATOM 3344 O O . ALA A 1 435 ? -14.006 0.575 4.417 1.00 97.38 435 ALA A O 1
ATOM 3345 N N . PRO A 1 436 ? -15.934 -0.477 4.921 1.00 98.12 436 PRO A N 1
ATOM 3346 C CA . PRO A 1 436 ? -15.270 -1.528 5.676 1.00 98.12 436 PRO A CA 1
ATOM 3347 C C . PRO A 1 436 ? -14.340 -2.385 4.815 1.00 98.12 436 PRO A C 1
ATOM 3349 O O . PRO A 1 436 ? -14.602 -2.593 3.630 1.00 98.12 436 PRO A O 1
ATOM 3352 N N . LEU A 1 437 ? -13.288 -2.901 5.446 1.00 98.81 437 LEU A N 1
ATOM 3353 C CA . LEU A 1 437 ? -12.425 -3.944 4.895 1.00 98.81 437 LEU A CA 1
ATOM 3354 C C . LEU A 1 437 ? -13.171 -5.288 4.932 1.00 98.81 437 LEU A C 1
ATOM 3356 O O . LEU A 1 437 ? -13.691 -5.667 5.982 1.00 98.81 437 LEU A O 1
ATOM 3360 N N . TYR A 1 438 ? -13.217 -6.014 3.817 1.00 98.81 438 TYR A N 1
ATOM 3361 C CA . TYR A 1 438 ? -13.849 -7.339 3.748 1.00 98.81 438 TYR A CA 1
ATOM 3362 C C . TYR A 1 438 ? -12.811 -8.447 3.589 1.00 98.81 438 TYR A C 1
ATOM 3364 O O . TYR A 1 438 ? -11.832 -8.285 2.863 1.00 98.81 438 TYR A O 1
ATOM 3372 N N . GLU A 1 439 ? -13.039 -9.592 4.225 1.00 98.50 439 GLU A N 1
ATOM 3373 C CA . GLU A 1 439 ? -12.194 -10.775 4.049 1.00 98.50 439 GLU A CA 1
ATOM 3374 C C . GLU A 1 439 ? -13.001 -12.076 4.020 1.00 98.50 439 GLU A C 1
ATOM 3376 O O . GLU A 1 439 ? -14.057 -12.157 4.654 1.00 98.50 439 GLU A O 1
ATOM 3381 N N . TRP A 1 440 ? -12.547 -13.047 3.217 1.00 98.56 440 TRP A N 1
ATOM 3382 C CA . TRP A 1 440 ? -13.201 -14.350 3.055 1.00 98.56 440 TRP A CA 1
ATOM 3383 C C . TRP A 1 440 ? -12.275 -15.431 2.487 1.00 98.56 440 TRP A C 1
ATOM 3385 O O . TRP A 1 440 ? -11.335 -15.146 1.745 1.00 98.56 440 TRP A O 1
ATOM 3395 N N . SER A 1 441 ? -12.565 -16.698 2.796 1.00 98.06 441 SER A N 1
ATOM 3396 C CA . SER A 1 441 ? -11.893 -17.880 2.221 1.00 98.06 441 SER A CA 1
ATOM 3397 C C . SER A 1 441 ? -10.358 -17.906 2.347 1.00 98.06 441 SER A C 1
ATOM 3399 O O . SER A 1 441 ? -9.684 -18.613 1.603 1.00 98.06 441 SER A O 1
ATOM 3401 N N . ASN A 1 442 ? -9.775 -17.140 3.271 1.00 98.62 442 ASN A N 1
ATOM 3402 C CA . ASN A 1 442 ? -8.343 -17.185 3.561 1.00 98.62 442 ASN A CA 1
ATOM 3403 C C . ASN A 1 442 ? -8.034 -18.378 4.467 1.00 98.62 442 ASN A C 1
ATOM 3405 O O . ASN A 1 442 ? -8.747 -18.596 5.446 1.00 98.62 442 ASN A O 1
ATOM 3409 N N . THR A 1 443 ? -6.948 -19.106 4.201 1.00 98.31 443 THR A N 1
ATOM 3410 C CA . THR A 1 443 ? -6.540 -20.245 5.038 1.00 98.31 443 THR A CA 1
ATOM 3411 C C . THR A 1 443 ? -5.143 -20.066 5.617 1.00 98.31 443 THR A C 1
ATOM 3413 O O . THR A 1 443 ? -4.217 -19.672 4.917 1.00 98.31 443 THR A O 1
ATOM 3416 N N . LEU A 1 444 ? -4.977 -20.399 6.896 1.00 97.00 444 LEU A N 1
ATOM 3417 C CA . LEU A 1 444 ? -3.701 -20.523 7.591 1.00 97.00 444 LEU A CA 1
ATOM 3418 C C . LEU A 1 444 ? -3.518 -21.981 8.014 1.00 97.00 444 LEU A C 1
ATOM 3420 O O . LEU A 1 444 ? -4.330 -22.526 8.758 1.00 97.00 444 LEU A O 1
ATOM 3424 N N . ASN A 1 445 ? -2.462 -22.625 7.515 1.00 95.81 445 ASN A N 1
ATOM 3425 C CA . ASN A 1 445 ? -2.186 -24.051 7.713 1.00 95.81 445 ASN A CA 1
ATOM 3426 C C . ASN A 1 445 ? -3.390 -24.958 7.351 1.00 95.81 445 ASN A C 1
ATOM 3428 O O . ASN A 1 445 ? -3.627 -25.978 7.994 1.00 95.81 445 ASN A O 1
ATOM 3432 N N . GLY A 1 446 ? -4.161 -24.573 6.324 1.00 95.75 446 GLY A N 1
ATOM 3433 C CA . GLY A 1 446 ? -5.339 -25.309 5.842 1.00 95.75 446 GLY A CA 1
ATOM 3434 C C . GLY A 1 446 ? -6.642 -25.073 6.619 1.00 95.75 446 GLY A C 1
ATOM 3435 O O . GLY A 1 446 ? -7.637 -25.727 6.319 1.00 95.75 446 GLY A O 1
ATOM 3436 N N . VAL A 1 447 ? -6.662 -24.154 7.590 1.00 96.00 447 VAL A N 1
ATOM 3437 C CA . VAL A 1 447 ? -7.854 -23.776 8.375 1.00 96.00 447 VAL A CA 1
ATOM 3438 C C . VAL A 1 447 ? -8.206 -22.315 8.101 1.00 96.00 447 VAL A C 1
ATOM 3440 O O . VAL A 1 447 ? -7.300 -21.507 7.914 1.00 96.00 447 VAL A O 1
ATOM 3443 N N . ASN A 1 448 ? -9.492 -21.953 8.089 1.00 96.19 448 ASN A N 1
ATOM 3444 C CA . ASN A 1 448 ? -9.925 -20.563 7.899 1.00 96.19 448 ASN A CA 1
ATOM 3445 C C . ASN A 1 448 ? -9.242 -19.604 8.888 1.00 96.19 448 ASN A C 1
ATOM 3447 O O . ASN A 1 448 ? -9.081 -19.925 10.070 1.00 96.19 448 ASN A O 1
ATOM 3451 N N . ALA A 1 449 ? -8.850 -18.428 8.400 1.00 95.81 449 ALA A N 1
ATOM 3452 C CA . ALA A 1 449 ? -8.104 -17.441 9.168 1.00 95.81 449 ALA A CA 1
ATOM 3453 C C . ALA A 1 449 ? -8.696 -16.035 9.017 1.00 95.81 449 ALA A C 1
ATOM 3455 O O . ALA A 1 449 ? -8.794 -15.526 7.906 1.00 95.81 449 ALA A O 1
ATOM 3456 N N . ASP A 1 450 ? -9.004 -15.402 10.149 1.00 95.81 450 ASP A N 1
ATOM 3457 C CA . ASP A 1 450 ? -9.644 -14.084 10.222 1.00 95.81 450 ASP A CA 1
ATOM 3458 C C . ASP A 1 450 ? -8.629 -12.938 10.428 1.00 95.81 450 ASP A C 1
ATOM 3460 O O . ASP A 1 450 ? -7.522 -13.131 10.951 1.00 95.81 450 ASP A O 1
ATOM 3464 N N . ILE A 1 451 ? -9.056 -11.703 10.134 1.00 97.81 451 ILE A N 1
ATOM 3465 C CA . ILE A 1 451 ? -8.389 -10.477 10.614 1.00 97.81 451 ILE A CA 1
ATOM 3466 C C . ILE A 1 451 ? -8.452 -10.384 12.151 1.00 97.81 451 ILE A C 1
ATOM 3468 O O . ILE A 1 451 ? -9.521 -10.494 12.759 1.00 97.81 451 ILE A O 1
ATOM 3472 N N . LYS A 1 452 ? -7.315 -10.056 12.775 1.00 96.75 452 LYS A N 1
ATOM 3473 C CA . LYS A 1 452 ? -7.204 -9.630 14.182 1.00 96.75 452 LYS A CA 1
ATOM 3474 C C . LYS A 1 452 ? -7.058 -8.108 14.264 1.00 96.75 452 LYS A C 1
ATOM 3476 O O . LYS A 1 452 ? -6.483 -7.498 13.369 1.00 96.75 452 LYS A O 1
ATOM 3481 N N . SER A 1 453 ? -7.556 -7.488 15.337 1.00 95.19 453 SER A N 1
ATOM 3482 C CA . SER A 1 453 ? -7.385 -6.048 15.582 1.00 95.19 453 SER A CA 1
ATOM 3483 C C . SER A 1 453 ? -6.581 -5.792 16.848 1.00 95.19 453 SER A C 1
ATOM 3485 O O . SER A 1 453 ? -6.950 -6.272 17.920 1.00 95.19 453 SER A O 1
ATOM 3487 N N . ASP A 1 454 ? -5.539 -4.976 16.713 1.00 92.56 454 ASP A N 1
ATOM 3488 C CA . ASP A 1 454 ? -4.704 -4.487 17.813 1.00 92.56 454 ASP A CA 1
ATOM 3489 C C . ASP A 1 454 ? -5.147 -3.088 18.293 1.00 92.56 454 ASP A C 1
ATOM 3491 O O . ASP A 1 454 ? -4.527 -2.504 19.180 1.00 92.56 454 ASP A O 1
ATOM 3495 N N . SER A 1 455 ? -6.225 -2.538 17.714 1.00 91.06 455 SER A N 1
ATOM 3496 C CA . SER A 1 455 ? -6.750 -1.197 17.999 1.00 91.06 455 SER A CA 1
ATOM 3497 C C . SER A 1 455 ? -8.223 -1.240 18.431 1.00 91.06 455 SER A C 1
ATOM 3499 O O . SER A 1 455 ? -9.072 -1.726 17.680 1.00 91.06 455 SER A O 1
ATOM 3501 N N . PRO A 1 456 ? -8.613 -0.653 19.580 1.00 88.19 456 PRO A N 1
ATOM 3502 C CA . PRO A 1 456 ? -10.024 -0.524 19.951 1.00 88.19 456 PRO A CA 1
ATOM 3503 C C . PRO A 1 456 ? -10.796 0.506 19.104 1.00 88.19 456 PRO A C 1
ATOM 3505 O O . PRO A 1 456 ? -12.032 0.562 19.192 1.00 88.19 456 PRO A O 1
ATOM 3508 N N . HIS A 1 457 ? -10.106 1.288 18.263 1.00 91.44 457 HIS A N 1
ATOM 3509 C CA . HIS A 1 457 ? -10.710 2.128 17.225 1.00 91.44 457 HIS A CA 1
ATOM 3510 C C . HIS A 1 457 ? -10.981 1.374 15.914 1.00 91.44 457 HIS A C 1
ATOM 3512 O O . HIS A 1 457 ? -11.668 1.921 15.054 1.00 91.44 457 HIS A O 1
ATOM 3518 N N . ILE A 1 458 ? -10.524 0.127 15.752 1.00 95.50 458 ILE A N 1
ATOM 3519 C CA . ILE A 1 458 ? -10.785 -0.697 14.563 1.00 95.50 458 ILE A CA 1
ATOM 3520 C C . ILE A 1 458 ? -11.521 -1.969 15.000 1.00 95.50 458 ILE A C 1
ATOM 3522 O O . ILE A 1 458 ? -10.970 -2.825 15.690 1.00 95.50 458 ILE A O 1
ATOM 3526 N N . ARG A 1 459 ? -12.802 -2.090 14.640 1.00 94.88 459 ARG A N 1
ATOM 3527 C CA . ARG A 1 459 ? -13.712 -3.098 15.209 1.00 94.88 459 ARG A CA 1
ATOM 3528 C C . ARG A 1 459 ? -14.282 -4.025 14.138 1.00 94.88 459 ARG A C 1
ATOM 3530 O O . ARG A 1 459 ? -14.779 -3.558 13.110 1.00 94.88 459 ARG A O 1
ATOM 3537 N N . LYS A 1 460 ? -14.282 -5.332 14.431 1.00 96.69 460 LYS A N 1
ATOM 3538 C CA . LYS A 1 460 ? -15.030 -6.337 13.662 1.00 96.69 460 LYS A CA 1
ATOM 3539 C C . LYS A 1 460 ? -16.517 -5.975 13.685 1.00 96.69 460 LYS A C 1
ATOM 3541 O O . LYS A 1 460 ? -17.014 -5.484 14.699 1.00 96.69 460 LYS A O 1
ATOM 3546 N N . ASN A 1 461 ? -17.208 -6.200 12.573 1.00 96.00 461 ASN A N 1
ATOM 3547 C CA . ASN A 1 461 ? -18.606 -5.819 12.355 1.00 96.00 461 ASN A CA 1
ATOM 3548 C C . ASN A 1 461 ? -18.858 -4.296 12.436 1.00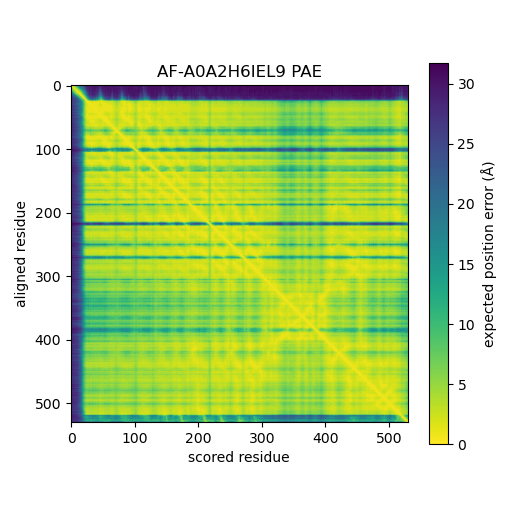 96.00 461 ASN A C 1
ATOM 3550 O O . ASN A 1 461 ? -19.954 -3.860 12.789 1.00 96.00 461 ASN A O 1
ATOM 3554 N N . ARG A 1 462 ? -17.838 -3.484 12.120 1.00 95.50 462 ARG A N 1
ATOM 3555 C CA . ARG A 1 462 ? -17.967 -2.033 11.910 1.00 95.50 462 ARG A CA 1
ATOM 3556 C C . ARG A 1 462 ? -16.982 -1.534 10.861 1.00 95.50 462 ARG A C 1
ATOM 3558 O O . ARG A 1 462 ? -17.401 -0.982 9.857 1.00 95.50 462 ARG A O 1
ATOM 3565 N N . ASP A 1 463 ? -15.687 -1.715 11.108 1.00 98.12 463 ASP A N 1
ATOM 3566 C CA . ASP A 1 463 ? -14.600 -1.224 10.249 1.00 98.12 463 ASP A CA 1
ATOM 3567 C C . ASP A 1 463 ? -14.012 -2.342 9.373 1.00 98.12 463 ASP A C 1
ATOM 3569 O O . ASP A 1 463 ? -13.459 -2.069 8.309 1.00 98.12 463 ASP A O 1
ATOM 3573 N N . PHE A 1 464 ? -14.178 -3.603 9.788 1.00 98.56 464 PHE A N 1
ATOM 3574 C CA . PHE A 1 464 ? -13.918 -4.780 8.961 1.00 98.56 464 PHE A CA 1
ATOM 3575 C C . PHE A 1 464 ? -14.943 -5.898 9.205 1.00 98.56 464 PHE A C 1
ATOM 3577 O O . PHE A 1 464 ? -15.541 -5.974 10.284 1.00 98.56 464 PHE A O 1
ATOM 3584 N N . TYR A 1 465 ? -15.142 -6.756 8.203 1.00 98.38 465 TYR A N 1
ATOM 3585 C CA . TYR A 1 465 ? -16.107 -7.859 8.206 1.00 98.38 465 TYR A CA 1
ATOM 3586 C C . TYR A 1 465 ? -15.479 -9.133 7.631 1.00 98.38 465 TYR A C 1
ATOM 3588 O O . TYR A 1 465 ? -14.944 -9.125 6.524 1.00 98.38 465 TYR A O 1
ATOM 3596 N N . THR A 1 466 ? -15.618 -10.233 8.369 1.00 97.44 466 THR A N 1
ATOM 3597 C CA . THR A 1 466 ? -15.376 -11.596 7.877 1.00 97.44 466 THR A CA 1
ATOM 3598 C C . THR A 1 466 ? -16.646 -12.089 7.195 1.00 97.44 466 THR A C 1
ATOM 3600 O O . THR A 1 466 ? -17.713 -12.060 7.814 1.00 97.44 466 THR A O 1
ATOM 3603 N N . ILE A 1 467 ? -16.552 -12.554 5.953 1.00 98.00 467 ILE A N 1
ATOM 3604 C CA . ILE A 1 467 ? -17.647 -13.257 5.279 1.00 98.00 467 ILE A CA 1
ATOM 3605 C C . ILE A 1 467 ? -17.446 -14.756 5.548 1.00 98.00 467 ILE A C 1
ATOM 3607 O O . ILE A 1 467 ? -16.438 -15.312 5.114 1.00 98.00 467 ILE A O 1
ATOM 3611 N N . PRO A 1 468 ? -18.354 -15.418 6.287 1.00 96.19 468 PRO A N 1
ATOM 3612 C CA . PRO A 1 468 ? -18.229 -16.844 6.570 1.00 96.19 468 PRO A CA 1
ATOM 3613 C C . PRO A 1 468 ? -18.471 -17.674 5.305 1.00 96.19 468 PRO A C 1
ATOM 3615 O O . PRO A 1 468 ? -19.194 -17.237 4.411 1.00 96.19 468 PRO A O 1
ATOM 3618 N N . ASP A 1 469 ? -17.971 -18.912 5.272 1.00 95.62 469 ASP A N 1
ATOM 3619 C CA . ASP A 1 469 ? -18.142 -19.837 4.136 1.00 95.62 469 ASP A CA 1
ATOM 3620 C C . ASP A 1 469 ? -19.613 -20.039 3.728 1.00 95.62 469 ASP A C 1
ATOM 3622 O O . ASP A 1 469 ? -19.921 -20.219 2.555 1.00 95.62 469 ASP A O 1
ATOM 3626 N N . SER A 1 470 ? -20.553 -19.935 4.675 1.00 96.00 470 SER A N 1
ATOM 3627 C CA . SER A 1 470 ? -22.000 -19.988 4.410 1.00 96.00 470 SER A CA 1
ATOM 3628 C C . SER A 1 470 ? -22.545 -18.808 3.589 1.00 96.00 470 SER A C 1
ATOM 3630 O O . SER A 1 470 ? -23.713 -18.819 3.201 1.00 96.00 470 SER A O 1
ATOM 3632 N N . ARG A 1 471 ? -21.719 -17.789 3.326 1.00 97.12 471 ARG A N 1
ATOM 3633 C CA . ARG A 1 471 ? -21.995 -16.626 2.469 1.00 97.12 471 ARG A CA 1
ATOM 3634 C C . ARG A 1 471 ? -21.002 -16.512 1.303 1.00 97.12 471 ARG A C 1
ATOM 3636 O O . ARG A 1 471 ? -20.776 -15.423 0.778 1.00 97.12 471 ARG A O 1
ATOM 3643 N N . VAL A 1 472 ? -20.428 -17.642 0.893 1.00 98.06 472 VAL A N 1
ATOM 3644 C CA . VAL A 1 472 ? -19.621 -17.792 -0.322 1.00 98.06 472 VAL A CA 1
ATOM 3645 C C . VAL A 1 472 ? -20.276 -18.879 -1.176 1.00 98.06 472 VAL A C 1
ATOM 3647 O O . VAL A 1 472 ? -20.375 -20.030 -0.757 1.00 98.06 472 VAL A O 1
ATOM 3650 N N . GLY A 1 473 ? -20.775 -18.526 -2.359 1.00 98.25 473 GLY A N 1
ATOM 3651 C CA . GLY A 1 473 ? -21.542 -19.449 -3.202 1.00 98.25 473 GLY A CA 1
ATOM 3652 C C . GLY A 1 473 ? -22.090 -18.782 -4.464 1.00 98.25 473 GLY A C 1
ATOM 3653 O O . GLY A 1 473 ? -21.754 -17.634 -4.729 1.00 98.25 473 GLY A O 1
ATOM 3654 N N . PRO A 1 474 ? -22.907 -19.470 -5.278 1.00 98.31 474 PRO A N 1
ATOM 3655 C CA . PRO A 1 474 ? -23.491 -18.877 -6.482 1.00 98.31 474 PRO A CA 1
ATOM 3656 C C . PRO A 1 474 ? -24.508 -17.780 -6.131 1.00 98.31 474 PRO A C 1
ATOM 3658 O O . PRO A 1 474 ? -25.184 -17.887 -5.110 1.00 98.31 474 PRO A O 1
ATOM 3661 N N . LEU A 1 475 ? -24.713 -16.782 -6.999 1.00 98.00 475 LEU A N 1
ATOM 3662 C CA . LEU A 1 475 ? -25.678 -15.690 -6.777 1.00 98.00 475 LEU A CA 1
ATOM 3663 C C . LEU A 1 475 ? -27.092 -16.209 -6.451 1.00 98.00 475 LEU A C 1
ATOM 3665 O O . LEU A 1 475 ? -27.810 -15.619 -5.648 1.00 98.00 475 LEU A O 1
ATOM 3669 N N . SER A 1 476 ? -27.481 -17.356 -7.015 1.00 97.56 476 SER A N 1
ATOM 3670 C CA . SER A 1 476 ? -28.756 -18.033 -6.710 1.00 97.56 476 SER A CA 1
ATOM 3671 C C . SER A 1 476 ? -28.942 -18.452 -5.239 1.00 97.56 476 SER A C 1
ATOM 3673 O O . SER A 1 476 ? -30.065 -18.749 -4.834 1.00 97.56 476 SER A O 1
ATOM 3675 N N . ALA A 1 477 ? -27.871 -18.465 -4.440 1.00 97.94 477 ALA A N 1
ATOM 3676 C CA . ALA A 1 477 ? -27.868 -18.741 -3.005 1.00 97.94 477 ALA A CA 1
ATOM 3677 C C . ALA A 1 477 ? -27.628 -17.480 -2.142 1.00 97.94 477 ALA A C 1
ATOM 3679 O O . ALA A 1 477 ? -27.415 -17.599 -0.932 1.00 97.94 477 ALA A O 1
ATOM 3680 N N . LEU A 1 478 ? -27.678 -16.280 -2.735 1.00 97.19 478 LEU A N 1
ATOM 3681 C CA . LEU A 1 478 ? -27.675 -15.004 -2.017 1.00 97.19 478 LEU A CA 1
ATOM 3682 C C . LEU A 1 478 ? -28.888 -14.944 -1.058 1.00 97.19 478 LEU A C 1
ATOM 3684 O O . LEU A 1 478 ? -30.026 -15.076 -1.519 1.00 97.19 478 LEU A O 1
ATOM 3688 N N . PRO A 1 479 ? -28.696 -14.753 0.263 1.00 97.06 479 PRO A N 1
ATOM 3689 C CA . PRO A 1 479 ? -29.804 -14.749 1.214 1.00 97.06 479 PRO A CA 1
ATOM 3690 C C . PRO A 1 479 ? -30.821 -13.635 0.915 1.00 97.06 479 PRO A C 1
ATOM 3692 O O . PRO A 1 479 ? -30.409 -12.503 0.665 1.00 97.06 479 PRO A O 1
ATOM 3695 N N . PRO A 1 480 ? -32.140 -13.895 1.005 1.00 96.00 480 PRO A N 1
ATOM 3696 C CA . PRO A 1 480 ? -33.163 -12.876 0.751 1.00 96.00 480 PRO A CA 1
ATOM 3697 C C . PRO A 1 480 ? -33.200 -11.781 1.826 1.00 96.00 480 PRO A C 1
ATOM 3699 O O . PRO A 1 480 ? -33.820 -10.747 1.609 1.00 96.00 480 PRO A O 1
ATOM 3702 N N . THR A 1 481 ? -32.564 -12.013 2.977 1.00 96.56 481 THR A N 1
ATOM 3703 C CA . THR A 1 481 ? -32.464 -11.063 4.085 1.00 96.56 481 THR A CA 1
ATOM 3704 C C . THR A 1 481 ? -31.011 -10.771 4.439 1.00 96.56 481 THR A C 1
ATOM 3706 O O . THR A 1 481 ? -30.139 -11.638 4.319 1.00 96.56 481 THR A O 1
ATOM 3709 N N . CYS A 1 482 ? -30.735 -9.545 4.879 1.00 97.06 482 CYS A N 1
ATOM 3710 C CA . CYS A 1 482 ? -29.399 -9.123 5.299 1.00 97.06 482 CYS A CA 1
ATOM 3711 C C . CYS A 1 482 ? -29.448 -7.907 6.229 1.00 97.06 482 CYS A C 1
ATOM 3713 O O . CYS A 1 482 ? -30.349 -7.070 6.130 1.00 97.06 482 CYS A O 1
ATOM 3715 N N . ILE A 1 483 ? -28.450 -7.773 7.107 1.00 95.94 483 ILE A N 1
ATOM 3716 C CA . ILE A 1 483 ? -28.245 -6.537 7.879 1.00 95.94 483 ILE A CA 1
ATOM 3717 C C . ILE A 1 483 ? -27.143 -5.677 7.239 1.00 95.94 483 ILE A C 1
ATOM 3719 O O . ILE A 1 483 ? -26.189 -6.230 6.683 1.00 95.94 483 ILE A O 1
ATOM 3723 N N . PRO A 1 484 ? -27.237 -4.331 7.298 1.00 96.94 484 PRO A N 1
ATOM 3724 C CA . PRO A 1 484 ? -26.284 -3.447 6.636 1.00 96.94 484 PRO A CA 1
ATOM 3725 C C . PRO A 1 484 ? -24.818 -3.792 6.919 1.00 96.94 484 PRO A C 1
ATOM 3727 O O . PRO A 1 484 ? -24.443 -4.111 8.046 1.00 96.94 484 PRO A O 1
ATOM 3730 N N . TYR A 1 485 ? -23.997 -3.658 5.878 1.00 97.00 485 TYR A N 1
ATOM 3731 C CA . TYR A 1 485 ? -22.577 -4.006 5.805 1.00 97.00 485 TYR A CA 1
ATOM 3732 C C . TYR A 1 485 ? -22.228 -5.502 5.836 1.00 97.00 485 TYR A C 1
ATOM 3734 O O . TYR A 1 485 ? -21.051 -5.809 5.652 1.00 97.00 485 TYR A O 1
ATOM 3742 N N . GLU A 1 486 ? -23.177 -6.436 5.961 1.00 96.88 486 GLU A N 1
ATOM 3743 C CA . GLU A 1 486 ? -22.885 -7.844 5.648 1.00 96.88 486 GLU A CA 1
ATOM 3744 C C . GLU A 1 486 ? -22.388 -8.009 4.205 1.00 96.88 486 GLU A C 1
ATOM 3746 O O . GLU A 1 486 ? -22.799 -7.273 3.305 1.00 96.88 486 GLU A O 1
ATOM 3751 N N . GLY A 1 487 ? -21.503 -8.987 3.999 1.00 98.00 487 GLY A N 1
ATOM 3752 C CA . GLY A 1 487 ? -21.011 -9.394 2.686 1.00 98.00 487 GLY A CA 1
ATOM 3753 C C . GLY A 1 487 ? -21.566 -10.754 2.256 1.00 98.00 487 GLY A C 1
ATOM 3754 O O . GLY A 1 487 ? -21.926 -11.581 3.098 1.00 98.00 487 GLY A O 1
ATOM 3755 N N . TYR A 1 488 ? -21.608 -10.977 0.947 1.00 98.69 488 TYR A N 1
ATOM 3756 C CA . TYR A 1 488 ? -21.795 -12.278 0.307 1.00 98.69 488 TYR A CA 1
ATOM 3757 C C . TYR A 1 488 ? -20.946 -12.319 -0.965 1.00 98.69 488 TYR A C 1
ATOM 3759 O O . TYR A 1 488 ? -21.007 -11.381 -1.758 1.00 98.69 488 TYR A O 1
ATOM 3767 N N . PHE A 1 489 ? -20.164 -13.374 -1.185 1.00 98.56 489 PHE A N 1
ATOM 3768 C CA . PHE A 1 489 ? -19.365 -13.507 -2.404 1.00 98.56 489 PHE A CA 1
ATOM 3769 C C . PHE A 1 489 ? -20.033 -14.460 -3.400 1.00 98.56 489 PHE A C 1
ATOM 3771 O O . PHE A 1 489 ? -20.066 -15.671 -3.174 1.00 98.56 489 PHE A O 1
ATOM 3778 N N . ALA A 1 490 ? -20.541 -13.896 -4.500 1.00 98.56 490 ALA A N 1
ATOM 3779 C CA . ALA A 1 490 ? -21.109 -14.617 -5.633 1.00 98.56 490 ALA A CA 1
ATOM 3780 C C . ALA A 1 490 ? -19.980 -15.221 -6.485 1.00 98.56 490 ALA A C 1
ATOM 3782 O O . ALA A 1 490 ? -19.291 -14.512 -7.221 1.00 98.56 490 ALA A O 1
ATOM 3783 N N . THR A 1 491 ? -19.752 -16.529 -6.363 1.00 97.62 491 THR A N 1
ATOM 3784 C CA . THR A 1 491 ? -18.621 -17.241 -6.987 1.00 97.62 491 THR A CA 1
ATOM 3785 C C . THR A 1 491 ? -18.768 -17.431 -8.495 1.00 97.62 491 THR A C 1
ATOM 3787 O O . THR A 1 491 ? -17.770 -17.563 -9.195 1.00 97.62 491 THR A O 1
ATOM 3790 N N . ASP A 1 492 ? -20.003 -17.471 -8.992 1.00 97.50 492 ASP A N 1
ATOM 3791 C CA . ASP A 1 492 ? -20.359 -17.573 -10.413 1.00 97.50 492 ASP A CA 1
ATOM 3792 C C . ASP A 1 492 ? -20.205 -16.237 -11.160 1.00 97.50 492 ASP A C 1
ATOM 3794 O O . ASP A 1 492 ? -19.837 -16.229 -12.333 1.00 97.50 492 ASP A O 1
ATOM 3798 N N . GLU A 1 493 ? -20.403 -15.114 -10.468 1.00 97.19 493 GLU A N 1
ATOM 3799 C CA . GLU A 1 493 ? -20.171 -13.762 -10.997 1.00 97.19 493 GLU A CA 1
ATOM 3800 C C . GLU A 1 493 ? -18.821 -13.152 -10.588 1.00 97.19 493 GLU A C 1
ATOM 3802 O O . GLU A 1 493 ? -18.488 -12.044 -11.015 1.00 97.19 493 GLU A O 1
ATOM 3807 N N . ASN A 1 494 ? -18.047 -13.839 -9.740 1.00 96.94 494 ASN A N 1
ATOM 3808 C CA . ASN A 1 494 ? -16.813 -13.331 -9.129 1.00 96.94 494 ASN A CA 1
ATOM 3809 C C . ASN A 1 494 ? -17.024 -11.976 -8.410 1.00 96.94 494 ASN A C 1
ATOM 3811 O O . ASN A 1 494 ? -16.169 -11.096 -8.465 1.00 96.94 494 ASN A O 1
ATOM 3815 N N . THR A 1 495 ? -18.183 -11.775 -7.773 1.00 98.56 495 THR A N 1
ATOM 3816 C CA . THR A 1 495 ? -18.616 -10.462 -7.262 1.00 98.56 495 THR A CA 1
ATOM 3817 C C . THR A 1 495 ? -18.971 -10.512 -5.778 1.00 98.56 495 THR A C 1
ATOM 3819 O O . THR A 1 495 ? -19.804 -11.297 -5.331 1.00 98.56 495 THR A O 1
ATOM 3822 N N . LEU A 1 496 ? -18.361 -9.623 -4.995 1.00 98.69 496 LEU A N 1
ATOM 3823 C CA . LEU A 1 496 ? -18.760 -9.321 -3.628 1.00 98.69 496 LEU A CA 1
ATOM 3824 C C . LEU A 1 496 ? -19.998 -8.417 -3.644 1.00 98.69 496 LEU A C 1
ATOM 3826 O O . LEU A 1 496 ? -19.943 -7.258 -4.064 1.00 98.69 496 LEU A O 1
ATOM 3830 N N . TYR A 1 497 ? -21.093 -8.942 -3.113 1.00 98.69 497 TYR A N 1
ATOM 3831 C CA . TYR A 1 497 ? -22.300 -8.210 -2.765 1.00 98.69 497 TYR A CA 1
ATOM 3832 C C . TYR A 1 497 ? -22.223 -7.713 -1.323 1.00 98.69 497 TYR A C 1
ATOM 3834 O O . TYR A 1 497 ? -21.807 -8.432 -0.415 1.00 98.69 497 TYR A O 1
ATOM 3842 N N . LYS A 1 498 ? -22.667 -6.476 -1.103 1.00 98.00 498 LYS A N 1
ATOM 3843 C CA . LYS A 1 498 ? -22.760 -5.833 0.208 1.00 98.00 498 LYS A CA 1
ATOM 3844 C C . LYS A 1 498 ? -24.208 -5.481 0.511 1.00 98.00 498 LYS A C 1
ATOM 3846 O O . LYS A 1 498 ? -24.902 -4.938 -0.346 1.00 98.00 498 LYS A O 1
ATOM 3851 N N . CYS A 1 499 ? -24.646 -5.728 1.738 1.00 97.88 499 CYS A N 1
ATOM 3852 C CA . CYS A 1 499 ? -25.933 -5.252 2.222 1.00 97.88 499 CYS A CA 1
ATOM 3853 C C . CYS A 1 499 ? -25.855 -3.731 2.463 1.00 97.88 499 CYS A C 1
ATOM 3855 O O . CYS A 1 499 ? -25.086 -3.275 3.315 1.00 97.88 499 CYS A O 1
ATOM 3857 N N . THR A 1 500 ? -26.583 -2.923 1.693 1.00 96.56 500 THR A N 1
ATOM 3858 C CA . THR A 1 500 ? -26.515 -1.444 1.751 1.00 96.56 500 THR A CA 1
ATOM 3859 C C . THR A 1 500 ? -27.637 -0.828 2.585 1.00 96.56 500 THR A C 1
ATOM 3861 O O . THR A 1 500 ? -27.434 0.194 3.239 1.00 96.56 500 THR A O 1
ATOM 3864 N N . ALA A 1 501 ? -28.781 -1.502 2.636 1.00 96.00 501 ALA A N 1
ATOM 3865 C CA . ALA A 1 501 ? -29.901 -1.284 3.546 1.00 96.00 501 ALA A CA 1
ATOM 3866 C C . ALA A 1 501 ? -30.445 -2.666 3.968 1.00 96.00 501 ALA A C 1
ATOM 3868 O O . ALA A 1 501 ? -30.068 -3.652 3.332 1.00 96.00 501 ALA A O 1
ATOM 3869 N N . PRO A 1 502 ? -31.295 -2.781 5.009 1.00 96.94 502 PRO A N 1
ATOM 3870 C CA . PRO A 1 502 ? -31.903 -4.060 5.377 1.00 96.94 502 PRO A CA 1
ATOM 3871 C C . PRO A 1 502 ? -32.493 -4.777 4.160 1.00 96.94 502 PRO A C 1
ATOM 3873 O O . PRO A 1 502 ? -33.169 -4.156 3.337 1.00 96.94 502 PRO A O 1
ATOM 3876 N N . ASP A 1 503 ? -32.157 -6.057 4.026 1.00 96.69 503 ASP A N 1
ATOM 3877 C CA . ASP A 1 503 ? -32.600 -6.957 2.952 1.00 96.69 503 ASP A CA 1
ATOM 3878 C C . ASP A 1 503 ? -32.287 -6.457 1.521 1.00 96.69 503 ASP A C 1
ATOM 3880 O O . ASP A 1 503 ? -32.840 -6.939 0.534 1.00 96.69 503 ASP A O 1
ATOM 3884 N N . THR A 1 504 ? -31.364 -5.495 1.390 1.00 97.94 504 THR A N 1
ATOM 3885 C CA . THR A 1 504 ? -30.980 -4.859 0.124 1.00 97.94 504 THR A CA 1
ATOM 3886 C C . THR A 1 504 ? -29.509 -5.119 -0.181 1.00 97.94 504 THR A C 1
ATOM 3888 O O . THR A 1 504 ? -28.614 -4.424 0.306 1.00 97.94 504 THR A O 1
ATOM 3891 N N . TRP A 1 505 ? -29.255 -6.110 -1.031 1.00 98.25 505 TRP A N 1
ATOM 3892 C CA . TRP A 1 505 ? -27.925 -6.391 -1.565 1.00 98.25 505 TRP A CA 1
ATOM 3893 C C . TRP A 1 505 ? -27.571 -5.470 -2.736 1.00 98.25 505 TRP A C 1
ATOM 3895 O O . TRP A 1 505 ? -28.412 -5.096 -3.551 1.00 98.25 505 TRP A O 1
ATOM 3905 N N . THR A 1 506 ? -26.297 -5.109 -2.849 1.00 98.06 506 THR A N 1
ATOM 3906 C CA . THR A 1 506 ? -25.758 -4.321 -3.964 1.00 98.06 506 THR A CA 1
ATOM 3907 C C . THR A 1 506 ? -24.372 -4.848 -4.319 1.00 98.06 506 THR A C 1
ATOM 3909 O O . THR A 1 506 ? -23.569 -5.095 -3.418 1.00 98.06 506 THR A O 1
ATOM 3912 N N . ALA A 1 507 ? -24.079 -5.019 -5.610 1.00 98.06 507 ALA A N 1
ATOM 3913 C CA . ALA A 1 507 ? -22.731 -5.349 -6.066 1.00 98.06 507 ALA A CA 1
ATOM 3914 C C . ALA A 1 507 ? -21.756 -4.250 -5.605 1.00 98.06 507 ALA A C 1
ATOM 3916 O O . ALA A 1 507 ? -22.006 -3.063 -5.817 1.00 98.06 507 ALA A O 1
ATOM 3917 N N . TYR A 1 508 ? -20.686 -4.644 -4.917 1.00 98.06 508 TYR A N 1
ATOM 3918 C CA . TYR A 1 508 ? -19.761 -3.730 -4.241 1.00 98.06 508 TYR A CA 1
ATOM 3919 C C . TYR A 1 508 ? -18.340 -3.820 -4.793 1.00 98.06 508 TYR A C 1
ATOM 3921 O O . TYR A 1 508 ? -17.647 -2.808 -4.862 1.00 98.06 508 TYR A O 1
ATOM 3929 N N . TYR A 1 509 ? -17.907 -5.019 -5.181 1.00 98.69 509 TYR A N 1
ATOM 3930 C CA . TYR A 1 509 ? -16.567 -5.254 -5.702 1.00 98.69 509 TYR A CA 1
ATOM 3931 C C . TYR A 1 509 ? -16.541 -6.483 -6.613 1.00 98.69 509 TYR A C 1
ATOM 3933 O O . TYR A 1 509 ? -17.093 -7.524 -6.266 1.00 98.69 509 TYR A O 1
ATOM 3941 N N . THR A 1 510 ? -15.828 -6.380 -7.728 1.00 98.44 510 THR A N 1
ATOM 3942 C CA . THR A 1 510 ? -15.480 -7.496 -8.614 1.00 98.44 510 THR A CA 1
ATOM 3943 C C . THR A 1 510 ? -13.972 -7.390 -8.859 1.00 98.44 510 THR A C 1
ATOM 3945 O O . THR A 1 510 ? -13.521 -6.306 -9.230 1.00 98.44 510 THR A O 1
ATOM 3948 N N . PRO A 1 511 ? -13.165 -8.448 -8.657 1.00 98.31 511 PRO A N 1
ATOM 3949 C CA . PRO A 1 511 ? -11.737 -8.410 -8.944 1.00 98.31 511 PRO A CA 1
ATOM 3950 C C . PRO A 1 511 ? -11.467 -7.991 -10.387 1.00 98.31 511 PRO A C 1
ATOM 3952 O O . PRO A 1 511 ? -12.050 -8.543 -11.324 1.00 98.31 511 PRO A O 1
ATOM 3955 N N . TYR A 1 512 ? -10.550 -7.040 -10.568 1.00 98.00 512 TYR A N 1
ATOM 3956 C CA . TYR A 1 512 ? -10.164 -6.585 -11.900 1.00 98.00 512 TYR A CA 1
ATOM 3957 C C . TYR A 1 512 ? -9.603 -7.735 -12.741 1.00 98.00 512 TYR A C 1
ATOM 3959 O O . TYR A 1 512 ? -9.030 -8.692 -12.212 1.00 98.00 512 TYR A O 1
ATOM 3967 N N . LYS A 1 513 ? -9.703 -7.625 -14.069 1.00 95.88 513 LYS A N 1
ATOM 3968 C CA . LYS A 1 513 ? -9.289 -8.677 -15.007 1.00 95.88 513 LYS A CA 1
ATOM 3969 C C . LYS A 1 513 ? -7.882 -9.211 -14.702 1.00 95.88 513 LYS A C 1
ATOM 3971 O O . LYS A 1 513 ? -6.935 -8.433 -14.579 1.00 95.88 513 LYS A O 1
ATOM 3976 N N . TYR A 1 514 ? -7.756 -10.536 -14.621 1.00 94.31 514 TYR A N 1
ATOM 3977 C CA . TYR A 1 514 ? -6.493 -11.267 -14.505 1.00 94.31 514 TYR A CA 1
ATOM 3978 C C . TYR A 1 514 ? -6.299 -12.213 -15.712 1.00 94.31 514 TYR A C 1
ATOM 3980 O O . TYR A 1 514 ? -7.265 -12.876 -16.103 1.00 94.31 514 TYR A O 1
ATOM 3988 N N . PRO A 1 515 ? -5.089 -12.310 -16.300 1.00 95.25 515 PRO A N 1
ATOM 3989 C CA . PRO A 1 515 ? -3.945 -11.409 -16.115 1.00 95.25 515 PRO A CA 1
ATOM 3990 C C . PRO A 1 515 ? -4.280 -9.943 -16.430 1.00 95.25 515 PRO A C 1
ATOM 3992 O O . PRO A 1 515 ? -5.236 -9.653 -17.161 1.00 95.25 515 PRO A O 1
ATOM 3995 N N . HIS A 1 516 ? -3.534 -9.015 -15.833 1.00 96.56 516 HIS A N 1
ATOM 3996 C CA . HIS A 1 516 ? -3.723 -7.579 -16.016 1.00 96.56 516 HIS A CA 1
ATOM 3997 C C . HIS A 1 516 ? -3.581 -7.209 -17.507 1.00 96.56 516 HIS A C 1
ATOM 3999 O O . HIS A 1 516 ? -2.683 -7.718 -18.173 1.00 96.56 516 HIS A O 1
ATOM 4005 N N . PRO A 1 517 ? -4.387 -6.294 -18.081 1.00 95.00 517 PRO A N 1
ATOM 4006 C CA . PRO A 1 517 ? -4.367 -6.015 -19.525 1.00 95.00 517 PRO A CA 1
ATOM 4007 C C . PRO A 1 517 ? -3.011 -5.594 -20.125 1.00 95.00 517 PRO A C 1
ATOM 4009 O O . PRO A 1 517 ? -2.847 -5.656 -21.339 1.00 95.00 517 PRO A O 1
ATOM 4012 N N . LEU A 1 518 ? -2.037 -5.181 -19.304 1.00 94.19 518 LEU A N 1
ATOM 4013 C CA . LEU A 1 518 ? -0.669 -4.849 -19.732 1.00 94.19 518 LEU A CA 1
ATOM 4014 C C . LEU A 1 518 ? 0.270 -6.072 -19.858 1.00 94.19 518 LEU A C 1
ATOM 4016 O O . LEU A 1 518 ? 1.346 -5.947 -20.448 1.00 94.19 518 LEU A O 1
ATOM 4020 N N . THR A 1 519 ? -0.106 -7.255 -19.355 1.00 89.69 519 THR A N 1
ATOM 4021 C CA . THR A 1 519 ? 0.729 -8.477 -19.379 1.00 89.69 519 THR A CA 1
ATOM 4022 C C . THR A 1 519 ? 0.583 -9.307 -20.662 1.00 89.69 519 THR A C 1
ATOM 4024 O O . THR A 1 519 ? 0.962 -10.475 -20.710 1.00 89.69 519 THR A O 1
ATOM 4027 N N . VAL A 1 520 ? 0.080 -8.686 -21.740 1.00 74.88 520 VAL A N 1
ATOM 4028 C CA . VAL A 1 520 ? -0.189 -9.306 -23.051 1.00 74.88 520 VAL A CA 1
ATOM 4029 C C . VAL A 1 520 ? 0.940 -10.248 -23.495 1.00 74.88 520 VAL A C 1
ATOM 4031 O O . VAL A 1 520 ? 2.111 -9.868 -23.516 1.00 74.88 520 VAL A O 1
ATOM 4034 N N . ASN A 1 521 ? 0.544 -11.455 -23.912 1.00 70.81 521 ASN A N 1
ATOM 4035 C CA . ASN A 1 521 ? 1.382 -12.582 -24.347 1.00 70.81 521 ASN A CA 1
ATOM 4036 C C . ASN A 1 521 ? 2.149 -13.351 -23.253 1.00 70.81 521 ASN A C 1
ATOM 4038 O O . ASN A 1 521 ? 2.845 -14.300 -23.605 1.00 70.81 521 ASN A O 1
ATOM 4042 N N . ASN A 1 522 ? 1.981 -13.036 -21.963 1.00 75.00 522 ASN A N 1
ATOM 4043 C CA . ASN A 1 522 ? 2.555 -13.836 -20.875 1.00 75.00 522 ASN A CA 1
ATOM 4044 C C . ASN A 1 522 ? 1.459 -14.619 -20.123 1.00 75.00 522 ASN A C 1
ATOM 4046 O O . ASN A 1 522 ? 0.563 -14.004 -19.544 1.00 75.00 522 ASN A O 1
ATOM 4050 N N . PRO A 1 523 ? 1.473 -15.966 -20.164 1.00 73.62 523 PRO A N 1
ATOM 4051 C CA . PRO A 1 523 ? 0.524 -16.789 -19.421 1.00 73.62 523 PRO A CA 1
ATOM 4052 C C . PRO A 1 523 ? 0.910 -16.881 -17.931 1.00 73.62 523 PRO A C 1
ATOM 4054 O O . PRO A 1 523 ? 2.101 -16.822 -17.631 1.00 73.62 523 PRO A O 1
ATOM 4057 N N . PRO A 1 524 ? -0.056 -17.128 -17.022 1.00 79.44 524 PRO A N 1
ATOM 4058 C CA . PRO A 1 524 ? 0.199 -17.352 -15.596 1.00 79.44 524 PRO A CA 1
ATOM 4059 C C . PRO A 1 524 ? 1.345 -18.329 -15.313 1.00 79.44 524 PRO A C 1
ATOM 4061 O O . PRO A 1 524 ? 1.415 -19.416 -15.906 1.00 79.44 524 PRO A O 1
ATOM 4064 N N . ARG A 1 525 ? 2.226 -17.981 -14.369 1.00 77.94 525 ARG A N 1
ATOM 4065 C CA . ARG A 1 525 ? 3.405 -18.794 -14.035 1.00 77.94 525 ARG A CA 1
ATOM 4066 C C . ARG A 1 525 ? 3.088 -19.770 -12.901 1.00 77.94 525 ARG A C 1
ATOM 4068 O O . ARG A 1 525 ? 2.499 -19.422 -11.885 1.00 77.94 525 ARG A O 1
ATOM 4075 N N . ARG A 1 526 ? 3.577 -21.012 -13.007 1.00 76.31 526 ARG A N 1
ATOM 4076 C CA . ARG A 1 526 ? 3.672 -21.908 -11.839 1.00 76.31 526 ARG A CA 1
ATOM 4077 C C . ARG A 1 526 ? 4.805 -21.428 -10.931 1.00 76.31 526 ARG A C 1
ATOM 4079 O O . ARG A 1 526 ? 5.966 -21.747 -11.181 1.00 76.31 526 ARG A O 1
ATOM 4086 N N . LEU A 1 527 ? 4.456 -20.648 -9.913 1.00 83.25 527 LEU A N 1
ATOM 4087 C CA . LEU A 1 527 ? 5.400 -20.083 -8.950 1.00 83.25 527 LEU A CA 1
ATOM 4088 C C . LEU A 1 527 ? 5.967 -21.145 -8.000 1.00 83.25 527 LEU A C 1
ATOM 4090 O O . LEU A 1 527 ? 5.273 -22.095 -7.628 1.00 83.25 527 LEU A O 1
ATOM 4094 N N . ARG A 1 528 ? 7.244 -20.971 -7.648 1.00 75.38 528 ARG A N 1
ATOM 4095 C CA . ARG A 1 528 ? 8.030 -21.732 -6.664 1.00 75.38 528 ARG A CA 1
ATOM 4096 C C . ARG A 1 528 ? 9.141 -20.812 -6.150 1.00 75.38 528 ARG A C 1
ATOM 4098 O O . ARG A 1 528 ? 9.594 -19.970 -6.923 1.00 75.38 528 ARG A O 1
ATOM 4105 N N . PHE A 1 529 ? 9.578 -20.999 -4.907 1.00 80.56 529 PHE A N 1
ATOM 4106 C CA . PHE A 1 529 ? 10.904 -20.539 -4.472 1.00 80.56 529 PHE A CA 1
ATOM 4107 C C . PHE A 1 529 ? 11.996 -21.329 -5.218 1.00 80.56 529 PHE A C 1
ATOM 4109 O O . PHE A 1 529 ? 11.706 -22.423 -5.726 1.00 80.56 529 PHE A O 1
ATOM 4116 N N . GLU A 1 530 ? 13.195 -20.756 -5.336 1.00 64.00 530 GLU A N 1
ATOM 4117 C CA . GLU A 1 530 ? 14.316 -21.316 -6.119 1.00 64.00 530 GLU A CA 1
ATOM 4118 C C . GLU A 1 530 ? 15.248 -22.220 -5.290 1.00 64.00 530 GLU A C 1
ATOM 4120 O O . GLU A 1 530 ? 15.403 -21.980 -4.073 1.00 64.00 530 GLU A O 1
#

Solvent-accessible surface area (backbone atoms only — not comparable to full-atom values): 26526 Å² total; per-residue (Å²): 132,90,88,86,85,83,88,82,88,79,82,79,80,78,77,78,74,75,82,73,77,80,77,61,46,78,38,71,18,88,38,53,41,53,67,36,42,39,52,26,53,69,72,51,55,77,58,18,35,31,36,28,39,65,39,80,27,72,29,66,54,58,35,61,44,44,42,80,44,96,49,93,76,68,46,67,44,54,57,24,28,35,42,32,34,64,23,58,84,35,15,32,40,33,34,42,20,63,49,82,89,62,85,68,35,28,46,35,34,38,23,28,35,61,97,35,40,33,34,43,33,17,24,21,42,32,38,38,88,46,29,53,48,80,57,16,42,35,30,42,34,39,39,10,64,49,32,39,42,31,40,34,35,37,34,63,36,45,25,18,51,35,27,40,36,38,67,47,20,30,41,39,30,53,28,38,38,45,26,58,39,36,34,30,41,39,30,32,59,20,41,57,41,36,43,33,81,83,56,76,45,50,79,77,24,35,38,35,33,43,27,34,36,42,47,86,43,51,76,96,23,29,54,34,36,28,21,20,18,15,39,36,33,48,29,49,30,37,30,35,45,26,50,40,38,33,22,49,74,39,85,55,85,37,37,14,18,36,36,41,35,42,29,53,25,41,35,56,28,92,80,65,43,73,43,39,22,39,37,22,23,8,25,39,42,40,32,46,28,44,34,37,42,53,72,37,50,27,39,37,37,49,72,30,45,40,35,75,30,74,82,60,41,29,48,38,35,72,30,46,46,26,46,44,72,83,52,77,79,48,70,54,50,27,66,46,62,65,73,24,60,47,51,26,28,89,91,49,82,44,62,69,43,76,55,46,56,26,15,41,31,30,70,74,81,71,43,44,22,30,23,70,37,29,45,42,38,38,38,39,47,50,79,32,92,87,54,88,51,47,57,37,39,58,68,33,37,34,39,30,27,30,40,71,40,52,61,50,28,49,13,23,44,34,24,55,64,54,40,72,79,82,71,51,34,69,78,41,50,40,69,56,36,86,38,50,24,39,32,34,76,23,26,46,78,86,38,82,44,63,80,45,63,80,22,81,74,43,40,80,83,68,21,28,39,78,37,55,74,96,37,53,42,47,62,93,69,60,69,81,64,44,55,62,71,43,56,33,37,18,63,78,74,52,29,36,30,29,18,76,41,72,49,33,74,39,85,70,40,39,76,46,72,80,78,50,88,86,50,74,96,62,76,90,65,90,78,68,85,134

Secondary structure (DSSP, 8-state):
-------------------------EEE-SSSSHHHHHHHHHHPPTT-EEEEPSEEEEESS-EEESEEE--SS-EEE----EEEES-TTTEEEEE----SSSGGG-SEEEEE-TT---EEEEEEEEE-SS--SSSEEEEEEES-S-EEEEEEEEES-SSEEEEE-SS--EEEES-EEEESS--EEEE--THHHHHSPP-TTSSSSEEEES-EEEES--TT--SEEEETT-EEEEES-EESS-EE---TTSTTT-----EEEEES-EEEEEEEES-SEEESS-EEEEES-EEEEES-SEEE--GGGT--BTTTB-TTTT-TTSEE-----EEEE--S-TTBSEEE-TT--PPTTTTTT-EEEETTT--EEEEEEE-SSEEEEPPPSSSPPP-B-TT-EEEEE-EEE-TT-TTB---PPPB-SSS-BS-S-----B--EEEES-EETTEE-PEEES-TTS-BTTTEEEE-GGGEE-GGG--S---TT-EEEETTTTEEEEEEETTEEEEEE-PPPSS-TT-TT-PPP-----

Mean predicted aligned error: 6.64 Å

Foldseek 3Di:
DDDDDDDDDDPPPPPPPDPPPPPAEEQEQPALELVSQLVSLVPDAARYEYEHEFDAYEDQWAREAWDWDPDVVIDIGGHQYEYEYPAEPGAEYEYNHADDPDPGRARYEHEDEAVREYEYEGYEYEYDPRQADAAANYEYHYAYLHYEYERYEYAHGNYANYEYEENYFYEYAHYEYAEQAAHYEYAYQALVLQQDDDDFQDSSAHEYALYEAHHPDQPPYHPYEYWQQHHYEYAHYEYQHAHEYDACLPPFRIHTHAEYEAEHYEHEHDQQEAERYEYAFHAYEHEHYEHERYNADYEFEHLLQQDQHPPQGRQQQPQQQFQWPVDFPDKDFAADAFFAQKGFDPVFQDPKFPQQQWKKAFPVVRGIFGFNIDDRGITHGDANPPDHGDGDHGGTMMTITHGLAGGRGQQWGHFAGWDDRPNTPPRHHRHTDRHAHEYEHYDYVRHDGDYHYPHPSQDEPGRYYYQYPQQEEAPVSHDQWDDFQHWHQHPVQQFIWGRHHTSDTDTDHHNHDPPDPSCPPDDRDPDDDD

Nearest PDB structures (foldseek):
  8bwk-assembly2_B  TM=6.418E-01  e=1.578E-04  uncultured bacterium
  8bwk-assembly3_C  TM=6.461E-01  e=1.578E-04  uncultured bacterium
  2pyg-assembly1_A  TM=4.807E-01  e=1.083E-02  unclassified
  5w6h-assembly1_C  TM=4.515E-01  e=9.398E-01  Kuttervirus CBA120

pLDDT: mean 91.58, std 12.89, range [32.19, 98.94]